Protein AF-0000000067896117 (afdb_homodimer)

Nearest PDB structures (foldseek):
  7u8c-assembly1_L  TM=8.899E-01  e=4.294E-27  Mus musculus
  4at6-assembly8_P  TM=9.645E-01  e=4.341E-26  Mus musculus
  6mts-assembly1_L  TM=7.265E-01  e=3.680E-27  Homo sapiens
  7ox1-assembly4_L  TM=7.319E-01  e=7.559E-27  Homo sapiens
  7ryu-assembly1_L  TM=7.556E-01  e=6.622E-25  Macaca mulatta

Sequence (478 aa):
MSNILILLLLISFSSCSDSQNVVTQDSAVSVLPGGSVGLSCSLTGGSVTGDNYPNWIHQTTGSIPKLVVGSWGTGNQNYRPSWTPERFTGAITGGKAVLSISRAQAEDDGVYYCVLWTGSAWIFGGGTQLTVITGDVKAPSVSIFAPSEEEIATKKATVVCSLSDFTPRGATVKWLVDGKEQTDSVQSSGLSKQSDNLYMESSYLSLTADQWLRHETYSCKVSHQGKEIIQTLKRSECVMSNILILLLLISFSSCSDSQNVVTQDSAVSVLPGGSVGLSCSLTGGSVTGDNYPNWIHQTTGSIPKLVVGSWGTGNQNYRPSWTPERFTGAITGGKAVLSISRAQAEDDGVYYCVLWTGSAWIFGGGTQLTVITGDVKAPSVSIFAPSEEEIATKKATVVCSLSDFTPRGATVKWLVDGKEQTDSVQSSGLSKQSDNLYMESSYLSLTADQWLRHETYSCKVSHQGKEIIQTLKRSECV

Organism: Xenopus laevis (NCBI:txid8355)

Structure (mmCIF, N/CA/C/O backbone):
data_AF-0000000067896117-model_v1
#
loop_
_entity.id
_entity.type
_entity.pdbx_description
1 polymer 'Ig lambda-1 chain V regions MOPC 104E/RPC20/J558/S104 isoform X1'
#
loop_
_atom_site.group_PDB
_atom_site.id
_atom_site.type_symbol
_atom_site.label_atom_id
_atom_site.label_alt_id
_atom_site.label_comp_id
_atom_site.label_asym_id
_atom_site.label_entity_id
_atom_site.label_seq_id
_atom_site.pdbx_PDB_ins_code
_atom_site.Cartn_x
_atom_site.Cartn_y
_atom_site.Cartn_z
_atom_site.occupancy
_atom_site.B_iso_or_equiv
_atom_site.auth_seq_id
_atom_site.auth_comp_id
_atom_site.auth_asym_id
_atom_site.auth_atom_id
_atom_site.pdbx_PDB_model_num
ATOM 1 N N . MET A 1 1 ? 9.305 5.75 -75.062 1 29.7 1 MET A N 1
ATOM 2 C CA . MET A 1 1 ? 8.828 6.23 -73.75 1 29.7 1 MET A CA 1
ATOM 3 C C . MET A 1 1 ? 7.969 5.176 -73.062 1 29.7 1 MET A C 1
ATOM 5 O O . MET A 1 1 ? 6.781 5.039 -73.375 1 29.7 1 MET A O 1
ATOM 9 N N . SER A 1 2 ? 8.508 3.951 -72.812 1 32.59 2 SER A N 1
ATOM 10 C CA . SER A 1 2 ? 7.918 2.754 -72.188 1 32.59 2 SER A CA 1
ATOM 11 C C . SER A 1 2 ? 7.504 2.998 -70.75 1 32.59 2 SER A C 1
ATOM 13 O O . SER A 1 2 ? 8.281 3.535 -69.938 1 32.59 2 SER A O 1
ATOM 15 N N . ASN A 1 3 ? 6.219 3.303 -70.562 1 37.31 3 ASN A N 1
ATOM 16 C CA . ASN A 1 3 ? 5.559 3.453 -69.25 1 37.31 3 ASN A CA 1
ATOM 17 C C . ASN A 1 3 ? 5.73 2.211 -68.375 1 37.31 3 ASN A C 1
ATOM 19 O O . ASN A 1 3 ? 5.23 1.137 -68.688 1 37.31 3 ASN A O 1
ATOM 23 N N . ILE A 1 4 ? 6.859 2.031 -67.625 1 44.31 4 ILE A N 1
ATOM 24 C CA . ILE A 1 4 ? 7.055 0.984 -66.625 1 44.31 4 ILE A CA 1
ATOM 25 C C . ILE A 1 4 ? 6.012 1.123 -65.562 1 44.31 4 ILE A C 1
ATOM 27 O O . ILE A 1 4 ? 5.926 2.166 -64.875 1 44.31 4 ILE A O 1
ATOM 31 N N . LEU A 1 5 ? 4.855 0.462 -65.625 1 41.81 5 LEU A N 1
ATOM 32 C CA . LEU A 1 5 ? 3.896 0.29 -64.562 1 41.81 5 LEU A CA 1
ATOM 33 C C . LEU A 1 5 ? 4.57 -0.292 -63.312 1 41.81 5 LEU A C 1
ATOM 35 O O . LEU A 1 5 ? 5.062 -1.424 -63.344 1 41.81 5 LEU A O 1
ATOM 39 N N . ILE A 1 6 ? 5.105 0.551 -62.438 1 47.47 6 ILE A N 1
ATOM 40 C CA . ILE A 1 6 ? 5.598 0.159 -61.125 1 47.47 6 ILE A CA 1
ATOM 41 C C . ILE A 1 6 ? 4.457 -0.431 -60.312 1 47.47 6 ILE A C 1
ATOM 43 O O . ILE A 1 6 ? 3.479 0.256 -60 1 47.47 6 ILE A O 1
ATOM 47 N N . LEU A 1 7 ? 4.133 -1.7 -60.5 1 41.44 7 LEU A N 1
ATOM 48 C CA . LEU A 1 7 ? 3.254 -2.416 -59.594 1 41.44 7 LEU A CA 1
ATOM 49 C C . LEU A 1 7 ? 3.766 -2.311 -58.156 1 41.44 7 LEU A C 1
ATOM 51 O O . LEU A 1 7 ? 4.84 -2.826 -57.844 1 41.44 7 LEU A O 1
ATOM 55 N N . LEU A 1 8 ? 3.355 -1.29 -57.406 1 42.28 8 LEU A N 1
ATOM 56 C CA . LEU A 1 8 ? 3.545 -1.174 -55.969 1 42.28 8 LEU A CA 1
ATOM 57 C C . LEU A 1 8 ? 2.932 -2.367 -55.25 1 42.28 8 LEU A C 1
ATOM 59 O O . LEU A 1 8 ? 1.709 -2.535 -55.25 1 42.28 8 LEU A O 1
ATOM 63 N N . LEU A 1 9 ? 3.586 -3.5 -55.219 1 38.72 9 LEU A N 1
ATOM 64 C CA . LEU A 1 9 ? 3.205 -4.57 -54.312 1 38.72 9 LEU A CA 1
ATOM 65 C C . LEU A 1 9 ? 3.043 -4.043 -52.875 1 38.72 9 LEU A C 1
ATOM 67 O O . LEU A 1 9 ? 4.02 -3.627 -52.25 1 38.72 9 LEU A O 1
ATOM 71 N N . LEU A 1 10 ? 1.842 -3.568 -52.531 1 41.81 10 LEU A N 1
ATOM 72 C CA . LEU A 1 10 ? 1.46 -3.352 -51.125 1 41.81 10 LEU A CA 1
ATOM 73 C C . LEU A 1 10 ? 1.592 -4.641 -50.344 1 41.81 10 LEU A C 1
ATOM 75 O O . LEU A 1 10 ? 0.791 -5.562 -50.5 1 41.81 10 LEU A O 1
ATOM 79 N N . ILE A 1 11 ? 2.736 -5.016 -49.875 1 44.84 11 ILE A N 1
ATOM 80 C CA . ILE A 1 11 ? 2.908 -6.055 -48.875 1 44.84 11 ILE A CA 1
ATOM 81 C C . ILE A 1 11 ? 2.117 -5.695 -47.625 1 44.84 11 ILE A C 1
ATOM 83 O O . ILE A 1 11 ? 2.395 -4.684 -46.969 1 44.84 11 ILE A O 1
ATOM 87 N N . SER A 1 12 ? 0.914 -6.133 -47.5 1 40.53 12 SER A N 1
ATOM 88 C CA . SER A 1 12 ? 0.207 -6.102 -46.219 1 40.53 12 SER A CA 1
ATOM 89 C C . SER A 1 12 ? 0.994 -6.828 -45.125 1 40.53 12 SER A C 1
ATOM 91 O O . SER A 1 12 ? 1.143 -8.055 -45.188 1 40.53 12 SER A O 1
ATOM 93 N N . PHE A 1 13 ? 1.889 -6.172 -44.469 1 40.44 13 PHE A N 1
ATOM 94 C CA . PHE A 1 13 ? 2.371 -6.684 -43.188 1 40.44 13 PHE A CA 1
ATOM 95 C C . PHE A 1 13 ? 1.208 -6.996 -42.25 1 40.44 13 PHE A C 1
ATOM 97 O O . PHE A 1 13 ? 0.54 -6.086 -41.75 1 40.44 13 PHE A O 1
ATOM 104 N N . SER A 1 14 ? 0.557 -8.148 -42.438 1 39.94 14 SER A N 1
ATOM 105 C CA . SER A 1 14 ? -0.26 -8.586 -41.312 1 39.94 14 SER A CA 1
ATOM 106 C C . SER A 1 14 ? 0.52 -8.508 -40 1 39.94 14 SER A C 1
ATOM 108 O O . SER A 1 14 ? 1.396 -9.336 -39.75 1 39.94 14 SER A O 1
ATOM 110 N N . SER A 1 15 ? 0.682 -7.387 -39.438 1 38.91 15 SER A N 1
ATOM 111 C CA . SER A 1 15 ? 1.071 -7.418 -38.031 1 38.91 15 SER A CA 1
ATOM 112 C C . SER A 1 15 ? 0.252 -8.445 -37.281 1 38.91 15 SER A C 1
ATOM 114 O O . SER A 1 15 ? -0.962 -8.289 -37.125 1 38.91 15 SER A O 1
ATOM 116 N N . CYS A 1 16 ? 0.487 -9.688 -37.375 1 41.22 16 CYS A N 1
ATOM 117 C CA . CYS A 1 16 ? -0.001 -10.555 -36.312 1 41.22 16 CYS A CA 1
ATOM 118 C C . CYS A 1 16 ? -0.004 -9.82 -34.969 1 41.22 16 CYS A C 1
ATOM 120 O O . CYS A 1 16 ? 1.057 -9.539 -34.406 1 41.22 16 CYS A O 1
ATOM 122 N N . SER A 1 17 ? -0.836 -8.898 -34.844 1 43.62 17 SER A N 1
ATOM 123 C CA . SER A 1 17 ? -1.003 -8.383 -33.469 1 43.62 17 SER A CA 1
ATOM 124 C C . SER A 1 17 ? -1.115 -9.508 -32.469 1 43.62 17 SER A C 1
ATOM 126 O O . SER A 1 17 ? -2.08 -10.281 -32.469 1 43.62 17 SER A O 1
ATOM 128 N N . ASP A 1 18 ? -0.168 -10.25 -32.125 1 48.47 18 ASP A N 1
ATOM 129 C CA . ASP A 1 18 ? -0.251 -11.125 -30.969 1 48.47 18 ASP A CA 1
ATOM 130 C C . ASP A 1 18 ? -1.157 -10.523 -29.891 1 48.47 18 ASP A C 1
ATOM 132 O O . ASP A 1 18 ? -0.797 -9.531 -29.25 1 48.47 18 ASP A O 1
ATOM 136 N N . SER A 1 19 ? -2.422 -10.469 -30.141 1 57.31 19 SER A N 1
ATOM 137 C CA . SER A 1 19 ? -3.391 -10.008 -29.156 1 57.31 19 SER A CA 1
ATOM 138 C C . SER A 1 19 ? -3.07 -10.562 -27.766 1 57.31 19 SER A C 1
ATOM 140 O O . SER A 1 19 ? -3.209 -11.766 -27.531 1 57.31 19 SER A O 1
ATOM 142 N N . GLN A 1 20 ? -2.168 -10.016 -26.969 1 69.88 20 GLN A N 1
ATOM 143 C CA . GLN A 1 20 ? -1.787 -10.422 -25.625 1 69.88 20 GLN A CA 1
ATOM 144 C C . GLN A 1 20 ? -3.018 -10.648 -24.75 1 69.88 20 GLN A C 1
ATOM 146 O O . GLN A 1 20 ? -3.953 -9.844 -24.766 1 69.88 20 GLN A O 1
ATOM 151 N N . ASN A 1 21 ? -3.26 -11.953 -24.375 1 81.75 21 ASN A N 1
ATOM 152 C CA . ASN A 1 21 ? -4.328 -12.273 -23.438 1 81.75 21 ASN A CA 1
ATOM 153 C C . ASN A 1 21 ? -4.301 -11.359 -22.219 1 81.75 21 ASN A C 1
ATOM 155 O O . ASN A 1 21 ? -3.238 -11.109 -21.656 1 81.75 21 ASN A O 1
ATOM 159 N N . VAL A 1 22 ? -5.418 -10.719 -22.078 1 90.06 22 VAL A N 1
ATOM 160 C CA . VAL A 1 22 ? -5.57 -9.859 -20.906 1 90.06 22 VAL A CA 1
ATOM 161 C C . VAL A 1 22 ? -6.629 -10.445 -19.969 1 90.06 22 VAL A C 1
ATOM 163 O O . VAL A 1 22 ? -7.695 -10.875 -20.422 1 90.06 22 VAL A O 1
ATOM 166 N N . VAL A 1 23 ? -6.289 -10.57 -18.719 1 94.69 23 VAL A N 1
ATOM 167 C CA . VAL A 1 23 ? -7.242 -10.984 -17.703 1 94.69 23 VAL A CA 1
ATOM 168 C C . VAL A 1 23 ? -7.992 -9.766 -17.172 1 94.69 23 VAL A C 1
ATOM 170 O O . VAL A 1 23 ? -7.375 -8.789 -16.719 1 94.69 23 VAL A O 1
ATOM 173 N N . THR A 1 24 ? -9.297 -9.797 -17.219 1 95.44 24 THR A N 1
ATOM 174 C CA . THR A 1 24 ? -10.102 -8.656 -16.797 1 95.44 24 THR A CA 1
ATOM 175 C C . THR A 1 24 ? -10.938 -9.016 -15.57 1 95.44 24 THR A C 1
ATOM 177 O O . THR A 1 24 ? -11.43 -10.141 -15.453 1 95.44 24 THR A O 1
ATOM 180 N N . GLN A 1 25 ? -11.031 -8.102 -14.648 1 96.75 25 GLN A N 1
ATOM 181 C CA . GLN A 1 25 ? -11.805 -8.195 -13.414 1 96.75 25 GLN A CA 1
ATOM 182 C C . GLN A 1 25 ? -12.625 -6.934 -13.18 1 96.75 25 GLN A C 1
ATOM 184 O O . GLN A 1 25 ? -12.266 -5.855 -13.664 1 96.75 25 GLN A O 1
ATOM 189 N N . ASP A 1 26 ? -13.797 -7.152 -12.492 1 93.31 26 ASP A N 1
ATOM 190 C CA . ASP A 1 26 ? -14.445 -5.953 -11.969 1 93.31 26 ASP A CA 1
ATOM 191 C C . ASP A 1 26 ? -13.547 -5.23 -10.969 1 93.31 26 ASP A C 1
ATOM 193 O O . ASP A 1 26 ? -12.797 -5.867 -10.234 1 93.31 26 ASP A O 1
ATOM 197 N N . SER A 1 27 ? -13.68 -3.922 -11.008 1 92.19 27 SER A N 1
ATOM 198 C CA . SER A 1 27 ? -12.742 -3.141 -10.203 1 92.19 27 SER A CA 1
ATOM 199 C C . SER A 1 27 ? -13.094 -3.203 -8.727 1 92.19 27 SER A C 1
ATOM 201 O O . SER A 1 27 ? -12.211 -3.229 -7.867 1 92.19 27 SER A O 1
ATOM 203 N N . ALA A 1 28 ? -14.383 -3.234 -8.398 1 93.94 28 ALA A N 1
ATOM 204 C CA . ALA A 1 28 ? -14.758 -3.189 -6.984 1 93.94 28 ALA A CA 1
ATOM 205 C C . ALA A 1 28 ? -16.125 -3.824 -6.758 1 93.94 28 ALA A C 1
ATOM 207 O O . ALA A 1 28 ? -16.984 -3.787 -7.641 1 93.94 28 ALA A O 1
ATOM 208 N N . VAL A 1 29 ? -16.312 -4.449 -5.641 1 95.06 29 VAL A N 1
ATOM 209 C CA . VAL A 1 29 ? -17.578 -4.988 -5.18 1 95.06 29 VAL A CA 1
ATOM 210 C C . VAL A 1 29 ? -17.719 -4.781 -3.672 1 95.06 29 VAL A C 1
ATOM 212 O O . VAL A 1 29 ? -16.703 -4.652 -2.965 1 95.06 29 VAL A O 1
ATOM 215 N N . SER A 1 30 ? -18.953 -4.652 -3.148 1 92.06 30 SER A N 1
ATOM 216 C CA . SER A 1 30 ? -19.219 -4.504 -1.721 1 92.06 30 SER A CA 1
ATOM 217 C C . SER A 1 30 ? -20.203 -5.555 -1.227 1 92.06 30 SER A C 1
ATOM 219 O O . SER A 1 30 ? -21.031 -6.047 -1.995 1 92.06 30 SER A O 1
ATOM 221 N N . VAL A 1 31 ? -20.078 -5.918 -0.017 1 94 31 VAL A N 1
ATOM 222 C CA . VAL A 1 31 ? -20.969 -6.895 0.599 1 94 31 VAL A CA 1
ATOM 223 C C . VAL A 1 31 ? -21.156 -6.566 2.078 1 94 31 VAL A C 1
ATOM 225 O O . VAL A 1 31 ? -20.281 -5.969 2.701 1 94 31 VAL A O 1
ATOM 228 N N . LEU A 1 32 ? -22.328 -6.855 2.658 1 91.5 32 LEU A N 1
ATOM 229 C CA . LEU A 1 32 ? -22.547 -6.738 4.094 1 91.5 32 LEU A CA 1
ATOM 230 C C . LEU A 1 32 ? -22.062 -7.988 4.82 1 91.5 32 LEU A C 1
ATOM 232 O O . LEU A 1 32 ? -22.016 -9.07 4.242 1 91.5 32 LEU A O 1
ATOM 236 N N . PRO A 1 33 ? -21.688 -7.762 6.066 1 92.5 33 PRO A N 1
ATOM 237 C CA . PRO A 1 33 ? -21.328 -8.953 6.836 1 92.5 33 PRO A CA 1
ATOM 238 C C . PRO A 1 33 ? -22.391 -10.031 6.805 1 92.5 33 PRO A C 1
ATOM 240 O O . PRO A 1 33 ? -23.594 -9.727 6.883 1 92.5 33 PRO A O 1
ATOM 243 N N . GLY A 1 34 ? -21.906 -11.227 6.66 1 95.12 34 GLY A N 1
ATOM 244 C CA . GLY A 1 34 ? -22.828 -12.344 6.605 1 95.12 34 GLY A CA 1
ATOM 245 C C . GLY A 1 34 ? -23.375 -12.602 5.215 1 95.12 34 GLY A C 1
ATOM 246 O O . GLY A 1 34 ? -23.953 -13.656 4.957 1 95.12 34 GLY A O 1
ATOM 247 N N . GLY A 1 35 ? -23.172 -11.656 4.332 1 96.62 35 GLY A N 1
ATOM 248 C CA . GLY A 1 35 ? -23.641 -11.805 2.967 1 96.62 35 GLY A CA 1
ATOM 249 C C . GLY A 1 35 ? -22.719 -12.641 2.104 1 96.62 35 GLY A C 1
ATOM 250 O O . GLY A 1 35 ? -21.703 -13.156 2.582 1 96.62 35 GLY A O 1
ATOM 251 N N . SER A 1 36 ? -23.172 -12.844 0.837 1 97.94 36 SER A N 1
ATOM 252 C CA . SER A 1 36 ? -22.391 -13.594 -0.143 1 97.94 36 SER A CA 1
ATOM 253 C C . SER A 1 36 ? -22.016 -12.719 -1.333 1 97.94 36 SER A C 1
ATOM 255 O O . SER A 1 36 ? -22.75 -11.812 -1.711 1 97.94 36 SER A O 1
ATOM 257 N N . VAL A 1 37 ? -20.891 -13 -1.829 1 97.62 37 VAL A N 1
ATOM 258 C CA . VAL A 1 37 ? -20.438 -12.242 -2.99 1 97.62 37 VAL A CA 1
ATOM 259 C C . VAL A 1 37 ? -19.656 -13.156 -3.938 1 97.62 37 VAL A C 1
ATOM 261 O O . VAL A 1 37 ? -19.109 -14.172 -3.514 1 97.62 37 VAL A O 1
ATOM 264 N N . GLY A 1 38 ? -19.688 -12.852 -5.188 1 97.69 38 GLY A N 1
ATOM 265 C CA . GLY A 1 38 ? -18.906 -13.516 -6.219 1 97.69 38 GLY A CA 1
ATOM 266 C C . GLY A 1 38 ? -18 -12.578 -6.984 1 97.69 38 GLY A C 1
ATOM 267 O O . GLY A 1 38 ? -18.438 -11.531 -7.457 1 97.69 38 GLY A O 1
ATOM 268 N N . LEU A 1 39 ? -16.766 -12.891 -7.023 1 97.88 39 LEU A N 1
ATOM 269 C CA . LEU A 1 39 ? -15.797 -12.18 -7.852 1 97.88 39 LEU A CA 1
ATOM 270 C C . LEU A 1 39 ? -15.484 -12.969 -9.117 1 97.88 39 LEU A C 1
ATOM 272 O O . LEU A 1 39 ? -15.312 -14.195 -9.062 1 97.88 39 LEU A O 1
ATOM 276 N N . SER A 1 40 ? -15.438 -12.297 -10.234 1 96.75 40 SER A N 1
ATOM 277 C CA . SER A 1 40 ? -15.203 -13.031 -11.477 1 96.75 40 SER A CA 1
ATOM 278 C C . SER A 1 40 ? -14.086 -12.398 -12.297 1 96.75 40 SER A C 1
ATOM 280 O O . SER A 1 40 ? -13.781 -11.211 -12.133 1 96.75 40 SER A O 1
ATOM 282 N N . CYS A 1 41 ? -13.43 -13.148 -13.055 1 95.94 41 CYS A N 1
ATOM 283 C CA . CYS A 1 41 ? -12.484 -12.641 -14.055 1 95.94 41 CYS A CA 1
ATOM 284 C C . CYS A 1 41 ? -12.648 -13.375 -15.383 1 95.94 41 CYS A C 1
ATOM 286 O O . CYS A 1 41 ? -13.18 -14.484 -15.422 1 95.94 41 CYS A O 1
ATOM 288 N N . SER A 1 42 ? -12.328 -12.703 -16.422 1 96.06 42 SER A N 1
ATOM 289 C CA . SER A 1 42 ? -12.484 -13.195 -17.797 1 96.06 42 SER A CA 1
ATOM 290 C C . SER A 1 42 ? -11.203 -12.992 -18.594 1 96.06 42 SER A C 1
ATOM 292 O O . SER A 1 42 ? -10.289 -12.297 -18.156 1 96.06 42 SER A O 1
ATOM 294 N N . LEU A 1 43 ? -11.195 -13.68 -19.672 1 93.12 43 LEU A N 1
ATOM 295 C CA . LEU A 1 43 ? -10.086 -13.562 -20.625 1 93.12 43 LEU A CA 1
ATOM 296 C C . LEU A 1 43 ? -10.547 -12.875 -21.906 1 93.12 43 LEU A C 1
ATOM 298 O O . LEU A 1 43 ? -11.594 -13.211 -22.453 1 93.12 43 LEU A O 1
ATOM 302 N N . THR A 1 44 ? -9.883 -11.789 -22.344 1 86.81 44 THR A N 1
ATOM 303 C CA . THR A 1 44 ? -10.25 -11.086 -23.562 1 86.81 44 THR A CA 1
ATOM 304 C C . THR A 1 44 ? -10.172 -12.016 -24.766 1 86.81 44 THR A C 1
ATOM 306 O O . THR A 1 44 ? -10.961 -11.891 -25.703 1 86.81 44 THR A O 1
ATOM 309 N N . GLY A 1 45 ? -9.375 -12.953 -24.922 1 78.5 45 GLY A N 1
ATOM 310 C CA . GLY A 1 45 ? -9.18 -13.789 -26.078 1 78.5 45 GLY A CA 1
ATOM 311 C C . GLY A 1 45 ? -10.039 -15.039 -26.078 1 78.5 45 GLY A C 1
ATOM 312 O O . GLY A 1 45 ? -9.969 -15.859 -27 1 78.5 45 GLY A O 1
ATOM 313 N N . GLY A 1 46 ? -10.961 -15.156 -25.094 1 86.69 46 GLY A N 1
ATOM 314 C CA . GLY A 1 46 ? -11.766 -16.375 -25.047 1 86.69 46 GLY A CA 1
ATOM 315 C C . GLY A 1 46 ? -12.367 -16.641 -23.688 1 86.69 46 GLY A C 1
ATOM 316 O O . GLY A 1 46 ? -12.406 -15.75 -22.828 1 86.69 46 GLY A O 1
ATOM 317 N N . SER A 1 47 ? -12.945 -17.922 -23.578 1 92.88 47 SER A N 1
ATOM 318 C CA . SER A 1 47 ? -13.555 -18.344 -22.312 1 92.88 47 SER A CA 1
ATOM 319 C C . SER A 1 47 ? -12.516 -18.922 -21.359 1 92.88 47 SER A C 1
ATOM 321 O O . SER A 1 47 ? -11.523 -19.516 -21.797 1 92.88 47 SER A O 1
ATOM 323 N N . VAL A 1 48 ? -12.711 -18.656 -20.141 1 93.06 48 VAL A N 1
ATOM 324 C CA . VAL A 1 48 ? -11.906 -19.344 -19.141 1 93.06 48 VAL A CA 1
ATOM 325 C C . VAL A 1 48 ? -12.328 -20.812 -19.047 1 93.06 48 VAL A C 1
ATOM 327 O O . VAL A 1 48 ? -13.523 -21.109 -18.969 1 93.06 48 VAL A O 1
ATOM 330 N N . THR A 1 49 ? -11.391 -21.672 -19.094 1 91.44 49 THR A N 1
ATOM 331 C CA . THR A 1 49 ? -11.617 -23.094 -18.969 1 91.44 49 THR A CA 1
ATOM 332 C C . THR A 1 49 ? -10.734 -23.688 -17.875 1 91.44 49 THR A C 1
ATOM 334 O O . THR A 1 49 ? -9.969 -22.969 -17.234 1 91.44 49 THR A O 1
ATOM 337 N N . GLY A 1 50 ? -10.867 -25.016 -17.672 1 87.5 50 GLY A N 1
ATOM 338 C CA . GLY A 1 50 ? -10.023 -25.703 -16.719 1 87.5 50 GLY A CA 1
ATOM 339 C C . GLY A 1 50 ? -8.547 -25.625 -17.047 1 87.5 50 GLY A C 1
ATOM 340 O O . GLY A 1 50 ? -7.695 -25.688 -16.156 1 87.5 50 GLY A O 1
ATOM 341 N N . ASP A 1 51 ? -8.227 -25.406 -18.344 1 85.88 51 ASP A N 1
ATOM 342 C CA . ASP A 1 51 ? -6.844 -25.359 -18.797 1 85.88 51 ASP A CA 1
ATOM 343 C C . ASP A 1 51 ? -6.184 -24.047 -18.406 1 85.88 51 ASP A C 1
ATOM 345 O O . ASP A 1 51 ? -4.961 -23.906 -18.5 1 85.88 51 ASP A O 1
ATOM 349 N N . ASN A 1 52 ? -6.988 -23.141 -17.953 1 89.38 52 ASN A N 1
ATOM 350 C CA . ASN A 1 52 ? -6.426 -21.859 -17.531 1 89.38 52 ASN A CA 1
ATOM 351 C C . ASN A 1 52 ? -6.004 -21.891 -16.062 1 89.38 52 ASN A C 1
ATOM 353 O O . ASN A 1 52 ? -5.348 -20.969 -15.586 1 89.38 52 ASN A O 1
ATOM 357 N N . TYR A 1 53 ? -6.41 -22.875 -15.297 1 87.62 53 TYR A N 1
ATOM 358 C CA . TYR A 1 53 ? -6 -23.078 -13.914 1 87.62 53 TYR A CA 1
ATOM 359 C C . TYR A 1 53 ? -6.199 -21.812 -13.094 1 87.62 53 TYR A C 1
ATOM 361 O O . TYR A 1 53 ? -5.238 -21.25 -12.562 1 87.62 53 TYR A O 1
ATOM 369 N N . PRO A 1 54 ? -7.43 -21.438 -12.906 1 92.38 54 PRO A N 1
ATOM 370 C CA . PRO A 1 54 ? -7.652 -20.172 -12.195 1 92.38 54 PRO A CA 1
ATOM 371 C C . PRO A 1 54 ? -7.188 -20.219 -10.742 1 92.38 54 PRO A C 1
ATOM 373 O O . PRO A 1 54 ? -7.422 -21.219 -10.047 1 92.38 54 PRO A O 1
ATOM 376 N N . ASN A 1 55 ? -6.453 -19.156 -10.297 1 92.81 55 ASN A N 1
ATOM 377 C CA . ASN A 1 55 ? -6.031 -18.922 -8.922 1 92.81 55 ASN A CA 1
ATOM 378 C C . ASN A 1 55 ? -6.504 -17.562 -8.414 1 92.81 55 ASN A C 1
ATOM 380 O O . ASN A 1 55 ? -6.566 -16.609 -9.18 1 92.81 55 ASN A O 1
ATOM 384 N N . TRP A 1 56 ? -6.84 -17.516 -7.172 1 96.19 56 TRP A N 1
ATOM 385 C CA . TRP A 1 56 ? -7.25 -16.266 -6.535 1 96.19 56 TRP A CA 1
ATOM 386 C C . TRP A 1 56 ? -6.324 -15.922 -5.371 1 96.19 56 TRP A C 1
ATOM 388 O O . TRP A 1 56 ? -6.137 -16.734 -4.457 1 96.19 56 TRP A O 1
ATOM 398 N N . ILE A 1 57 ? -5.762 -14.742 -5.473 1 96.5 57 ILE A N 1
ATOM 399 C CA . ILE A 1 57 ? -4.832 -14.242 -4.469 1 96.5 57 ILE A CA 1
ATOM 400 C C . ILE A 1 57 ? -5.469 -13.07 -3.717 1 96.5 57 ILE A C 1
ATOM 402 O O . ILE A 1 57 ? -6.004 -12.148 -4.332 1 96.5 57 ILE A O 1
ATOM 406 N N . HIS A 1 58 ? -5.434 -13.18 -2.418 1 96.94 58 HIS A N 1
ATOM 407 C CA . HIS A 1 58 ? -5.977 -12.148 -1.54 1 96.94 58 HIS A CA 1
ATOM 408 C C . HIS A 1 58 ? -4.863 -11.312 -0.917 1 96.94 58 HIS A C 1
ATOM 410 O O . HIS A 1 58 ? -3.873 -11.859 -0.425 1 96.94 58 HIS A O 1
ATOM 416 N N . GLN A 1 59 ? -5.047 -10 -1.004 1 94.69 59 GLN A N 1
ATOM 417 C CA . GLN A 1 59 ? -4.066 -9.117 -0.392 1 94.69 59 GLN A CA 1
ATOM 418 C C . GLN A 1 59 ? -4.746 -7.945 0.316 1 94.69 59 GLN A C 1
ATOM 420 O O . GLN A 1 59 ? -5.535 -7.219 -0.291 1 94.69 59 GLN A O 1
ATOM 425 N N . THR A 1 60 ? -4.473 -7.836 1.601 1 89.75 60 THR A N 1
ATOM 426 C CA . THR A 1 60 ? -4.926 -6.672 2.357 1 89.75 60 THR A CA 1
ATOM 427 C C . THR A 1 60 ? -3.838 -5.605 2.414 1 89.75 60 THR A C 1
ATOM 429 O O . THR A 1 60 ? -2.656 -5.906 2.23 1 89.75 60 THR A O 1
ATOM 432 N N . THR A 1 61 ? -4.234 -4.367 2.604 1 79.69 61 THR A N 1
ATOM 433 C CA . THR A 1 61 ? -3.283 -3.262 2.639 1 79.69 61 THR A CA 1
ATOM 434 C C . THR A 1 61 ? -2.16 -3.545 3.635 1 79.69 61 THR A C 1
ATOM 436 O O . THR A 1 61 ? -2.42 -3.861 4.797 1 79.69 61 THR A O 1
ATOM 439 N N . GLY A 1 62 ? -0.947 -3.518 3.096 1 75.69 62 GLY A N 1
ATOM 440 C CA . GLY A 1 62 ? 0.219 -3.648 3.955 1 75.69 62 GLY A CA 1
ATOM 441 C C . GLY A 1 62 ? 0.531 -5.086 4.32 1 75.69 62 GLY A C 1
ATOM 442 O O . GLY A 1 62 ? 1.423 -5.348 5.133 1 75.69 62 GLY A O 1
ATOM 443 N N . SER A 1 63 ? -0.197 -6.031 3.793 1 85.19 63 SER A N 1
ATOM 444 C CA . SER A 1 63 ? 0.011 -7.434 4.141 1 85.19 63 SER A CA 1
ATOM 445 C C . SER A 1 63 ? 0.533 -8.227 2.951 1 85.19 63 SER A C 1
ATOM 447 O O . SER A 1 63 ? 0.497 -7.75 1.814 1 85.19 63 SER A O 1
ATOM 449 N N . ILE A 1 64 ? 1.004 -9.414 3.273 1 89.19 64 ILE A N 1
ATOM 450 C CA . ILE A 1 64 ? 1.513 -10.32 2.248 1 89.19 64 ILE A CA 1
ATOM 451 C C . ILE A 1 64 ? 0.346 -10.984 1.522 1 89.19 64 ILE A C 1
ATOM 453 O O . ILE A 1 64 ? -0.681 -11.289 2.133 1 89.19 64 ILE A O 1
ATOM 457 N N . PRO A 1 65 ? 0.556 -11.164 0.23 1 94.19 65 PRO A N 1
ATOM 458 C CA . PRO A 1 65 ? -0.485 -11.883 -0.504 1 94.19 65 PRO A CA 1
ATOM 459 C C . PRO A 1 65 ? -0.614 -13.344 -0.066 1 94.19 65 PRO A C 1
ATOM 461 O O . PRO A 1 65 ? 0.363 -13.945 0.387 1 94.19 65 PRO A O 1
ATOM 464 N N . LYS A 1 66 ? -1.849 -13.844 -0.247 1 93.25 66 LYS A N 1
ATOM 465 C CA . LYS A 1 66 ? -2.133 -15.242 0.059 1 93.25 66 LYS A CA 1
ATOM 466 C C . LYS A 1 66 ? -3.006 -15.875 -1.021 1 93.25 66 LYS A C 1
ATOM 468 O O . LYS A 1 66 ? -3.943 -15.242 -1.517 1 93.25 66 LYS A O 1
ATOM 473 N N . LEU A 1 67 ? -2.643 -17.047 -1.347 1 93.19 67 LEU A N 1
ATOM 474 C CA . LEU A 1 67 ? -3.533 -17.828 -2.209 1 93.19 67 LEU A CA 1
ATOM 475 C C . LEU A 1 67 ? -4.75 -18.312 -1.433 1 93.19 67 LEU A C 1
ATOM 477 O O . LEU A 1 67 ? -4.609 -19.016 -0.427 1 93.19 67 LEU A O 1
ATOM 481 N N . VAL A 1 68 ? -5.895 -18.016 -1.884 1 95.25 68 VAL A N 1
ATOM 482 C CA . VAL A 1 68 ? -7.062 -18.406 -1.1 1 95.25 68 VAL A CA 1
ATOM 483 C C . VAL A 1 68 ? -7.809 -19.531 -1.8 1 95.25 68 VAL A C 1
ATOM 485 O O . VAL A 1 68 ? -8.461 -20.344 -1.147 1 95.25 68 VAL A O 1
ATOM 488 N N . VAL A 1 69 ? -7.781 -19.516 -3.125 1 93.31 69 VAL A N 1
ATOM 489 C CA . VAL A 1 69 ? -8.312 -20.609 -3.92 1 93.31 69 VAL A CA 1
ATOM 490 C C . VAL A 1 69 ? -7.465 -20.812 -5.172 1 93.31 69 VAL A C 1
ATOM 492 O O . VAL A 1 69 ? -7.008 -19.844 -5.781 1 93.31 69 VAL A O 1
ATOM 495 N N . GLY A 1 70 ? -7.164 -22.016 -5.461 1 89.88 70 GLY A N 1
ATOM 496 C CA . GLY A 1 70 ? -6.348 -22.281 -6.637 1 89.88 70 GLY A CA 1
ATOM 497 C C . GLY A 1 70 ? -6.793 -23.5 -7.418 1 89.88 70 GLY A C 1
ATOM 498 O O . GLY A 1 70 ? -7.754 -24.172 -7.039 1 89.88 70 GLY A O 1
ATOM 499 N N . SER A 1 71 ? -6.316 -23.625 -8.641 1 80.31 71 SER A N 1
ATOM 500 C CA . SER A 1 71 ? -6.52 -24.781 -9.5 1 80.31 71 SER A CA 1
ATOM 501 C C . SER A 1 71 ? -5.191 -25.391 -9.93 1 80.31 71 SER A C 1
ATOM 503 O O . SER A 1 71 ? -4.227 -24.672 -10.188 1 80.31 71 SER A O 1
ATOM 505 N N . TRP A 1 72 ? -5.078 -26.625 -9.438 1 66.44 72 TRP A N 1
ATOM 506 C CA . TRP A 1 72 ? -3.893 -27.312 -9.953 1 66.44 72 TRP A CA 1
ATOM 507 C C . TRP A 1 72 ? -4.273 -28.578 -10.695 1 66.44 72 TRP A C 1
ATOM 509 O O . TRP A 1 72 ? -5.281 -29.219 -10.367 1 66.44 72 TRP A O 1
ATOM 519 N N . GLY A 1 73 ? -3.523 -29.016 -11.633 1 56.91 73 GLY A N 1
ATOM 520 C CA . GLY A 1 73 ? -3.502 -30.344 -12.25 1 56.91 73 GLY A CA 1
ATOM 521 C C . GLY A 1 73 ? -4.574 -30.516 -13.312 1 56.91 73 GLY A C 1
ATOM 522 O O . GLY A 1 73 ? -5.293 -29.578 -13.641 1 56.91 73 GLY A O 1
ATOM 523 N N . THR A 1 74 ? -4.566 -31.656 -13.992 1 52.25 74 THR A N 1
ATOM 524 C CA . THR A 1 74 ? -5.352 -32.125 -15.133 1 52.25 74 THR A CA 1
ATOM 525 C C . THR A 1 74 ? -6.844 -32.094 -14.805 1 52.25 74 THR A C 1
ATOM 527 O O . THR A 1 74 ? -7.684 -32.125 -15.703 1 52.25 74 THR A O 1
ATOM 530 N N . GLY A 1 75 ? -7.215 -32.062 -13.492 1 47.16 75 GLY A N 1
ATOM 531 C CA . GLY A 1 75 ? -8.633 -32.312 -13.328 1 47.16 75 GLY A CA 1
ATOM 532 C C . GLY A 1 75 ? -9.406 -31.125 -12.82 1 47.16 75 GLY A C 1
ATOM 533 O O . GLY A 1 75 ? -10.555 -31.25 -12.398 1 47.16 75 GLY A O 1
ATOM 534 N N . ASN A 1 76 ? -9.062 -29.922 -13.211 1 55.91 76 ASN A N 1
ATOM 535 C CA . ASN A 1 76 ? -9.898 -28.781 -12.844 1 55.91 76 ASN A CA 1
ATOM 536 C C . ASN A 1 76 ? -10.227 -28.797 -11.352 1 55.91 76 ASN A C 1
ATOM 538 O O . ASN A 1 76 ? -11.32 -28.406 -10.945 1 55.91 76 ASN A O 1
ATOM 542 N N . GLN A 1 77 ? -9.414 -29.469 -10.586 1 62.72 77 GLN A N 1
ATOM 543 C CA . GLN A 1 77 ? -9.789 -29.547 -9.172 1 62.72 77 GLN A CA 1
ATOM 544 C C . GLN A 1 77 ? -9.344 -28.297 -8.422 1 62.72 77 GLN A C 1
ATOM 546 O O . GLN A 1 77 ? -8.195 -27.859 -8.555 1 62.72 77 GLN A O 1
ATOM 551 N N . ASN A 1 78 ? -10.312 -27.641 -8.016 1 70.38 78 ASN A N 1
ATOM 552 C CA . ASN A 1 78 ? -10.094 -26.5 -7.129 1 70.38 78 ASN A CA 1
ATOM 553 C C . ASN A 1 78 ? -9.5 -26.938 -5.793 1 70.38 78 ASN A C 1
ATOM 555 O O . ASN A 1 78 ? -9.836 -28.016 -5.281 1 70.38 78 ASN A O 1
ATOM 559 N N . TYR A 1 79 ? -8.383 -26.375 -5.496 1 80.69 79 TYR A N 1
ATOM 560 C CA . TYR A 1 79 ? -7.887 -26.625 -4.148 1 80.69 79 TYR A CA 1
ATOM 561 C C . TYR A 1 79 ? -7.938 -25.359 -3.307 1 80.69 79 TYR A C 1
ATOM 563 O O . TYR A 1 79 ? -7.816 -24.25 -3.836 1 80.69 79 TYR A O 1
ATOM 571 N N . ARG A 1 80 ? -8.367 -25.578 -2.08 1 87.62 80 ARG A N 1
ATOM 572 C CA . ARG A 1 80 ? -8.383 -24.547 -1.038 1 87.62 80 ARG A CA 1
ATOM 573 C C . ARG A 1 80 ? -7.324 -24.844 0.023 1 87.62 80 ARG A C 1
ATOM 575 O O . ARG A 1 80 ? -7.414 -25.844 0.74 1 87.62 80 ARG A O 1
ATOM 582 N N . PRO A 1 81 ? -6.383 -23.938 0.132 1 86.75 81 PRO A N 1
ATOM 583 C CA . PRO A 1 81 ? -5.398 -24.188 1.19 1 86.75 81 PRO A CA 1
ATOM 584 C C . PRO A 1 81 ? -6.031 -24.281 2.574 1 86.75 81 PRO A C 1
ATOM 586 O O . PRO A 1 81 ? -7.141 -23.797 2.789 1 86.75 81 PRO A O 1
ATOM 589 N N . SER A 1 82 ? -5.336 -24.875 3.482 1 85.31 82 SER A N 1
ATOM 590 C CA . SER A 1 82 ? -5.887 -25.156 4.805 1 85.31 82 SER A CA 1
ATOM 591 C C . SER A 1 82 ? -6.199 -23.859 5.559 1 85.31 82 SER A C 1
ATOM 593 O O . SER A 1 82 ? -7.082 -23.844 6.418 1 85.31 82 SER A O 1
ATOM 595 N N . TRP A 1 83 ? -5.543 -22.828 5.23 1 87.69 83 TRP A N 1
ATOM 596 C CA . TRP A 1 83 ? -5.746 -21.594 5.969 1 87.69 83 TRP A CA 1
ATOM 597 C C . TRP A 1 83 ? -6.961 -20.828 5.438 1 87.69 83 TRP A C 1
ATOM 599 O O . TRP A 1 83 ? -7.398 -19.844 6.039 1 87.69 83 TRP A O 1
ATOM 609 N N . THR A 1 84 ? -7.434 -21.188 4.324 1 92.38 84 THR A N 1
ATOM 610 C CA . THR A 1 84 ? -8.609 -20.531 3.754 1 92.38 84 THR A CA 1
ATOM 611 C C . THR A 1 84 ? -9.891 -21.188 4.27 1 92.38 84 THR A C 1
ATOM 613 O O . THR A 1 84 ? -10.062 -22.391 4.164 1 92.38 84 THR A O 1
ATOM 616 N N . PRO A 1 85 ? -10.758 -20.344 4.77 1 95 85 PRO A N 1
ATOM 617 C CA . PRO A 1 85 ? -12.016 -20.891 5.285 1 95 85 PRO A CA 1
ATOM 618 C C . PRO A 1 85 ? -12.836 -21.594 4.203 1 95 85 PRO A C 1
ATOM 620 O O . PRO A 1 85 ? -12.68 -21.312 3.016 1 95 85 PRO A O 1
ATOM 623 N N . GLU A 1 86 ? -13.797 -22.453 4.652 1 95 86 GLU A N 1
ATOM 624 C CA . GLU A 1 86 ? -14.633 -23.25 3.752 1 95 86 GLU A CA 1
ATOM 625 C C . GLU A 1 86 ? -15.625 -22.359 3.004 1 95 86 GLU A C 1
ATOM 627 O O . GLU A 1 86 ? -16.172 -22.766 1.979 1 95 86 GLU A O 1
ATOM 632 N N . ARG A 1 87 ? -15.805 -21.203 3.496 1 97 87 ARG A N 1
ATOM 633 C CA . ARG A 1 87 ? -16.766 -20.297 2.887 1 97 87 ARG A CA 1
ATOM 634 C C . ARG A 1 87 ? -16.234 -19.734 1.569 1 97 87 ARG A C 1
ATOM 636 O O . ARG A 1 87 ? -16.953 -19.047 0.848 1 97 87 ARG A O 1
ATOM 643 N N . PHE A 1 88 ? -15.016 -19.984 1.311 1 96.88 88 PHE A N 1
ATOM 644 C CA . PHE A 1 88 ? -14.43 -19.625 0.027 1 96.88 88 PHE A CA 1
ATOM 645 C C . PHE A 1 88 ? -14.492 -20.797 -0.945 1 96.88 88 PHE A C 1
ATOM 647 O O . PHE A 1 88 ? -14.039 -21.906 -0.625 1 96.88 88 PHE A O 1
ATOM 654 N N . THR A 1 89 ? -15.008 -20.531 -2.139 1 94.75 89 THR A N 1
ATOM 655 C CA . THR A 1 89 ? -15.031 -21.562 -3.168 1 94.75 89 THR A CA 1
ATOM 656 C C . THR A 1 89 ? -14.727 -20.969 -4.539 1 94.75 89 THR A C 1
ATOM 658 O O . THR A 1 89 ? -15.062 -19.812 -4.809 1 94.75 89 THR A O 1
ATOM 661 N N . GLY A 1 90 ? -14.062 -21.75 -5.367 1 93.75 90 GLY A N 1
ATOM 662 C CA . GLY A 1 90 ? -13.781 -21.359 -6.738 1 93.75 90 GLY A CA 1
ATOM 663 C C . GLY A 1 90 ? -14.469 -22.25 -7.762 1 93.75 90 GLY A C 1
ATOM 664 O O . GLY A 1 90 ? -14.625 -23.453 -7.543 1 93.75 90 GLY A O 1
ATOM 665 N N . ALA A 1 91 ? -14.875 -21.609 -8.875 1 92 91 ALA A N 1
ATOM 666 C CA . ALA A 1 91 ? -15.5 -22.375 -9.953 1 92 91 ALA A CA 1
ATOM 667 C C . ALA A 1 91 ? -15.336 -21.656 -11.289 1 92 91 ALA A C 1
ATOM 669 O O . ALA A 1 91 ? -15.023 -20.469 -11.328 1 92 91 ALA A O 1
ATOM 670 N N . ILE A 1 92 ? -15.438 -22.469 -12.312 1 92.56 92 ILE A N 1
ATOM 671 C CA . ILE A 1 92 ? -15.555 -21.906 -13.656 1 92.56 92 ILE A CA 1
ATOM 672 C C . ILE A 1 92 ? -17 -21.969 -14.117 1 92.56 92 ILE A C 1
ATOM 674 O O . ILE A 1 92 ? -17.578 -23.062 -14.234 1 92.56 92 ILE A O 1
ATOM 678 N N . THR A 1 93 ? -17.594 -20.781 -14.273 1 91.88 93 THR A N 1
ATOM 679 C CA . THR A 1 93 ? -19 -20.688 -14.68 1 91.88 93 THR A CA 1
ATOM 680 C C . THR A 1 93 ? -19.156 -19.656 -15.797 1 91.88 93 THR A C 1
ATOM 682 O O . THR A 1 93 ? -18.734 -18.516 -15.656 1 91.88 93 THR A O 1
ATOM 685 N N . GLY A 1 94 ? -19.844 -20.078 -16.922 1 92 94 GLY A N 1
ATOM 686 C CA . GLY A 1 94 ? -20.109 -19.156 -18.016 1 92 94 GLY A CA 1
ATOM 687 C C . GLY A 1 94 ? -18.859 -18.625 -18.672 1 92 94 GLY A C 1
ATOM 688 O O . GLY A 1 94 ? -18.797 -17.453 -19.047 1 92 94 GLY A O 1
ATOM 689 N N . GLY A 1 95 ? -17.828 -19.406 -18.641 1 93.25 95 GLY A N 1
ATOM 690 C CA . GLY A 1 95 ? -16.594 -19 -19.266 1 93.25 95 GLY A CA 1
ATOM 691 C C . GLY A 1 95 ? -15.781 -18.031 -18.422 1 93.25 95 GLY A C 1
ATOM 692 O O . GLY A 1 95 ? -14.914 -17.328 -18.953 1 93.25 95 GLY A O 1
ATOM 693 N N . LYS A 1 96 ? -16.156 -17.953 -17.188 1 95.31 96 LYS A N 1
ATOM 694 C CA . LYS A 1 96 ? -15.453 -17.062 -16.266 1 95.31 96 LYS A CA 1
ATOM 695 C C . LYS A 1 96 ? -14.961 -17.828 -15.047 1 95.31 96 LYS A C 1
ATOM 697 O O . LYS A 1 96 ? -15.562 -18.828 -14.641 1 95.31 96 LYS A O 1
ATOM 702 N N . ALA A 1 97 ? -13.812 -17.469 -14.523 1 95.06 97 ALA A N 1
ATOM 703 C CA . ALA A 1 97 ? -13.414 -17.938 -13.195 1 95.06 97 ALA A CA 1
ATOM 704 C C . ALA A 1 97 ? -14.109 -17.141 -12.102 1 95.06 97 ALA A C 1
ATOM 706 O O . ALA A 1 97 ? -14.094 -15.906 -12.109 1 95.06 97 ALA A O 1
ATOM 707 N N . VAL A 1 98 ? -14.75 -17.859 -11.188 1 95.81 98 VAL A N 1
ATOM 708 C CA . VAL A 1 98 ? -15.531 -17.188 -10.164 1 95.81 98 VAL A CA 1
ATOM 709 C C . VAL A 1 98 ? -15.055 -17.609 -8.773 1 95.81 98 VAL A C 1
ATOM 711 O O . VAL A 1 98 ? -14.883 -18.797 -8.516 1 95.81 98 VAL A O 1
ATOM 714 N N . LEU A 1 99 ? -14.766 -16.641 -7.91 1 97 99 LEU A N 1
ATOM 715 C CA . LEU A 1 99 ? -14.555 -16.859 -6.484 1 97 99 LEU A CA 1
ATOM 716 C C . LEU A 1 99 ? -15.805 -16.516 -5.688 1 97 99 LEU A C 1
ATOM 718 O O . LEU A 1 99 ? -16.281 -15.375 -5.75 1 97 99 LEU A O 1
ATOM 722 N N . SER A 1 100 ? -16.328 -17.469 -4.98 1 97.19 100 SER A N 1
ATOM 723 C CA . SER A 1 100 ? -17.5 -17.219 -4.145 1 97.19 100 SER A CA 1
ATOM 724 C C . SER A 1 1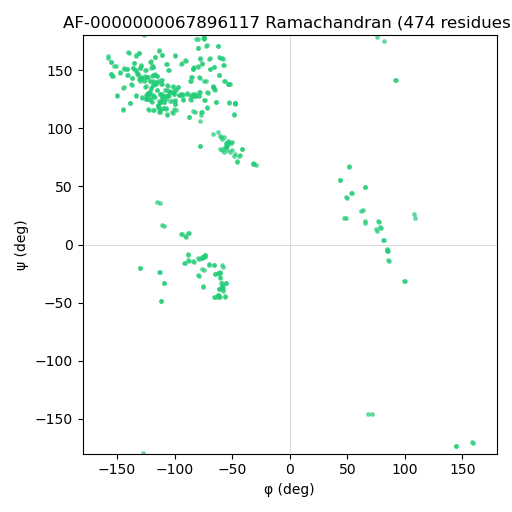00 ? -17.125 -17.172 -2.666 1 97.19 100 SER A C 1
ATOM 726 O O . SER A 1 100 ? -16.453 -18.078 -2.16 1 97.19 100 SER A O 1
ATOM 728 N N . ILE A 1 101 ? -17.516 -16.156 -2.012 1 98.06 101 ILE A N 1
ATOM 729 C CA . ILE A 1 101 ? -17.328 -16 -0.574 1 98.06 101 ILE A CA 1
ATOM 730 C C . ILE A 1 101 ? -18.688 -15.906 0.122 1 98.06 101 ILE A C 1
ATOM 732 O O . ILE A 1 101 ? -19.438 -14.969 -0.118 1 98.06 101 ILE A O 1
ATOM 736 N N . SER A 1 102 ? -18.984 -16.828 0.914 1 98.19 102 SER A N 1
ATOM 737 C CA . SER A 1 102 ? -20.219 -16.781 1.692 1 98.19 102 SER A CA 1
ATOM 738 C C . SER A 1 102 ? -19.953 -16.297 3.115 1 98.19 102 SER A C 1
ATOM 740 O O . SER A 1 102 ? -18.812 -16.234 3.553 1 98.19 102 SER A O 1
ATOM 742 N N . ARG A 1 103 ? -21 -15.875 3.793 1 97.12 103 ARG A N 1
ATOM 743 C CA . ARG A 1 103 ? -20.922 -15.391 5.168 1 97.12 103 ARG A CA 1
ATOM 744 C C . ARG A 1 103 ? -19.719 -14.477 5.355 1 97.12 103 ARG A C 1
ATOM 746 O O . ARG A 1 103 ? -18.875 -14.719 6.23 1 97.12 103 ARG A O 1
ATOM 753 N N . ALA A 1 104 ? -19.656 -13.43 4.531 1 96.69 104 ALA A N 1
ATOM 754 C CA . ALA A 1 104 ? -18.531 -12.508 4.465 1 96.69 104 ALA A CA 1
ATOM 755 C C . ALA A 1 104 ? -18.203 -11.938 5.844 1 96.69 104 ALA A C 1
ATOM 757 O O . ALA A 1 104 ? -19.109 -11.641 6.629 1 96.69 104 ALA A O 1
ATOM 758 N N . GLN A 1 105 ? -16.906 -11.867 6.125 1 94.31 105 GLN A N 1
ATOM 759 C CA . GLN A 1 105 ? -16.375 -11.305 7.367 1 94.31 105 GLN A CA 1
ATOM 760 C C . GLN A 1 105 ? -15.516 -10.078 7.102 1 94.31 105 GLN A C 1
ATOM 762 O O . GLN A 1 105 ? -15.07 -9.859 5.973 1 94.31 105 GLN A O 1
ATOM 767 N N . ALA A 1 106 ? -15.32 -9.297 8.148 1 89.19 106 ALA A N 1
ATOM 768 C CA . ALA A 1 106 ? -14.547 -8.062 8.031 1 89.19 106 ALA A CA 1
ATOM 769 C C . ALA A 1 106 ? -13.156 -8.344 7.461 1 89.19 106 ALA A C 1
ATOM 771 O O . ALA A 1 106 ? -12.625 -7.551 6.68 1 89.19 106 ALA A O 1
ATOM 772 N N . GLU A 1 107 ? -12.617 -9.539 7.809 1 90.62 107 GLU A N 1
ATOM 773 C CA . GLU A 1 107 ? -11.25 -9.883 7.422 1 90.62 107 GLU A CA 1
ATOM 774 C C . GLU A 1 107 ? -11.164 -10.211 5.934 1 90.62 107 GLU A C 1
ATOM 776 O O . GLU A 1 107 ? -10.07 -10.289 5.371 1 90.62 107 GLU A O 1
ATOM 781 N N . ASP A 1 108 ? -12.289 -10.344 5.332 1 94.75 108 ASP A N 1
ATOM 782 C CA . ASP A 1 108 ? -12.305 -10.68 3.912 1 94.75 108 ASP A CA 1
ATOM 783 C C . ASP A 1 108 ? -12.031 -9.438 3.057 1 94.75 108 ASP A C 1
ATOM 785 O O . ASP A 1 108 ? -11.797 -9.555 1.852 1 94.75 108 ASP A O 1
ATOM 789 N N . ASP A 1 109 ? -12.086 -8.289 3.705 1 92.44 109 ASP A N 1
ATOM 790 C CA . ASP A 1 109 ? -11.789 -7.043 3.008 1 92.44 109 ASP A CA 1
ATOM 791 C C . ASP A 1 109 ? -10.398 -7.078 2.373 1 92.44 109 ASP A C 1
ATOM 793 O O . ASP A 1 109 ? -9.453 -7.59 2.973 1 92.44 109 ASP A O 1
ATOM 797 N N . GLY A 1 110 ? -10.297 -6.488 1.127 1 93.81 110 GLY A N 1
ATOM 798 C CA . GLY A 1 110 ? -9.016 -6.449 0.444 1 93.81 110 GLY A CA 1
ATOM 799 C C . GLY A 1 110 ? -9.133 -6.602 -1.061 1 93.81 110 GLY A C 1
ATOM 800 O O . GLY A 1 110 ? -10.242 -6.574 -1.606 1 93.81 110 GLY A O 1
ATOM 801 N N . VAL A 1 111 ? -7.98 -6.703 -1.694 1 95.88 111 VAL A N 1
ATOM 802 C CA . VAL A 1 111 ? -7.934 -6.879 -3.143 1 95.88 111 VAL A CA 1
ATOM 803 C C . VAL A 1 111 ? -7.77 -8.359 -3.479 1 95.88 111 VAL A C 1
ATOM 805 O O . VAL A 1 111 ? -6.969 -9.055 -2.857 1 95.88 111 VAL A O 1
ATOM 808 N N . TYR A 1 112 ? -8.523 -8.789 -4.418 1 97.69 112 TYR A N 1
ATOM 809 C CA . TYR A 1 112 ? -8.43 -10.156 -4.922 1 97.69 112 TYR A CA 1
ATOM 810 C C . TYR A 1 112 ? -7.945 -10.172 -6.371 1 97.69 112 TYR A C 1
ATOM 812 O O . TYR A 1 112 ? -8.602 -9.609 -7.254 1 97.69 112 TYR A O 1
ATOM 820 N N . TYR A 1 113 ? -6.84 -10.805 -6.609 1 97.31 113 TYR A N 1
ATOM 821 C CA . TYR A 1 113 ? -6.297 -10.945 -7.957 1 97.31 113 TYR A CA 1
ATOM 822 C C . TYR A 1 113 ? -6.605 -12.32 -8.531 1 97.31 113 TYR A C 1
ATOM 824 O O . TYR A 1 113 ? -6.379 -13.336 -7.871 1 97.31 113 TYR A O 1
ATOM 832 N N . CYS A 1 114 ? -7.121 -12.297 -9.703 1 96.69 114 CYS A N 1
ATOM 833 C CA . CYS A 1 114 ? -7.262 -13.508 -10.5 1 96.69 114 CYS A CA 1
ATOM 834 C C . CYS A 1 114 ? -6.023 -13.75 -11.352 1 96.69 114 CYS A C 1
ATOM 836 O O . CYS A 1 114 ? -5.508 -12.82 -11.977 1 96.69 114 CYS A O 1
ATOM 838 N N . VAL A 1 115 ? -5.527 -14.93 -11.281 1 93.56 115 VAL A N 1
ATOM 839 C CA . VAL A 1 115 ? -4.367 -15.297 -12.086 1 93.56 115 VAL A CA 1
ATOM 840 C C . VAL A 1 115 ? -4.715 -16.484 -12.977 1 93.56 115 VAL A C 1
ATOM 842 O O . VAL A 1 115 ? -5.18 -17.516 -12.492 1 93.56 115 VAL A O 1
ATOM 845 N N . LEU A 1 116 ? -4.379 -16.375 -14.273 1 90.88 116 LEU A N 1
ATOM 846 C CA . LEU A 1 116 ? -4.715 -17.422 -15.234 1 90.88 116 LEU A CA 1
ATOM 847 C C . LEU A 1 116 ? -3.486 -17.828 -16.031 1 90.88 116 LEU A C 1
ATOM 849 O O . LEU A 1 116 ? -2.672 -16.984 -16.422 1 90.88 116 LEU A O 1
ATOM 853 N N . TRP A 1 117 ? -3.469 -19.062 -16.297 1 86.69 117 TRP A N 1
ATOM 854 C CA . TRP A 1 117 ? -2.496 -19.594 -17.25 1 86.69 117 TRP A CA 1
ATOM 855 C C . TRP A 1 117 ? -2.996 -19.453 -18.688 1 86.69 117 TRP A C 1
ATOM 857 O O . TRP A 1 117 ? -4.109 -19.875 -19 1 86.69 117 TRP A O 1
ATOM 867 N N . THR A 1 118 ? -2.18 -18.875 -19.547 1 84.69 118 THR A N 1
ATOM 868 C CA . THR A 1 118 ? -2.621 -18.641 -20.922 1 84.69 118 THR A CA 1
ATOM 869 C C . THR A 1 118 ? -1.89 -19.562 -21.891 1 84.69 118 THR A C 1
ATOM 871 O O . THR A 1 118 ? -1.909 -19.344 -23.094 1 84.69 118 THR A O 1
ATOM 874 N N . GLY A 1 119 ? -1.245 -20.625 -21.406 1 78.62 119 GLY A N 1
ATOM 875 C CA . GLY A 1 119 ? -0.489 -21.531 -22.25 1 78.62 119 GLY A CA 1
ATOM 876 C C . GLY A 1 119 ? 1.006 -21.266 -22.219 1 78.62 119 GLY A C 1
ATOM 877 O O . GLY A 1 119 ? 1.805 -22.188 -22.422 1 78.62 119 GLY A O 1
ATOM 878 N N . SER A 1 120 ? 1.385 -20.016 -22.031 1 77.56 120 SER A N 1
ATOM 879 C CA . SER A 1 120 ? 2.807 -19.703 -22.047 1 77.56 120 SER A CA 1
ATOM 880 C C . SER A 1 120 ? 3.207 -18.875 -20.828 1 77.56 120 SER A C 1
ATOM 882 O O . SER A 1 120 ? 4.391 -18.781 -20.5 1 77.56 120 SER A O 1
ATOM 884 N N . ALA A 1 121 ? 2.178 -18.25 -20.25 1 82 121 ALA A N 1
ATOM 885 C CA . ALA A 1 121 ? 2.502 -17.391 -19.109 1 82 121 ALA A CA 1
ATOM 886 C C . ALA A 1 121 ? 1.327 -17.312 -18.125 1 82 121 ALA A C 1
ATOM 888 O O . ALA A 1 121 ? 0.174 -17.5 -18.531 1 82 121 ALA A O 1
ATOM 889 N N . TRP A 1 122 ? 1.692 -17.047 -16.875 1 86.75 122 TRP A N 1
ATOM 890 C CA . TRP A 1 122 ? 0.701 -16.672 -15.883 1 86.75 122 TRP A CA 1
ATOM 891 C C . TRP A 1 122 ? 0.395 -15.18 -15.961 1 86.75 122 TRP A C 1
ATOM 893 O O . TRP A 1 122 ? 1.306 -14.344 -15.914 1 86.75 122 TRP A O 1
ATOM 903 N N . ILE A 1 123 ? -0.893 -14.836 -16.031 1 90.56 123 ILE A N 1
ATOM 904 C CA . ILE A 1 123 ? -1.275 -13.438 -16.156 1 90.56 123 ILE A CA 1
ATOM 905 C C . ILE A 1 123 ? -2.209 -13.039 -15.023 1 90.56 123 ILE A C 1
ATOM 907 O O . ILE A 1 123 ? -3.199 -13.727 -14.758 1 90.56 123 ILE A O 1
ATOM 911 N N . PHE A 1 124 ? -1.852 -11.914 -14.391 1 94.56 124 PHE A N 1
ATOM 912 C CA . PHE A 1 124 ? -2.67 -11.367 -13.32 1 94.56 124 PHE A CA 1
ATOM 913 C C . PHE A 1 124 ? -3.768 -10.469 -13.883 1 94.56 124 PHE A C 1
ATOM 915 O O . PHE A 1 124 ? -3.535 -9.711 -14.828 1 94.56 124 PHE A O 1
ATOM 922 N N . GLY A 1 125 ? -4.883 -10.586 -13.281 1 96.06 125 GLY A N 1
ATOM 923 C CA . GLY A 1 125 ? -5.883 -9.555 -13.508 1 96.06 125 GLY A CA 1
ATOM 924 C C . GLY A 1 125 ? -5.582 -8.266 -12.773 1 96.06 125 GLY A C 1
ATOM 925 O O . GLY A 1 125 ? -4.602 -8.18 -12.023 1 96.06 125 GLY A O 1
ATOM 926 N N . GLY A 1 126 ? -6.453 -7.301 -13.008 1 94.69 126 GLY A N 1
ATOM 927 C CA . GLY A 1 126 ? -6.25 -5.98 -12.43 1 94.69 126 GLY A CA 1
ATOM 928 C C . GLY A 1 126 ? -6.59 -5.914 -10.953 1 94.69 126 GLY A C 1
ATOM 929 O O . GLY A 1 126 ? -6.266 -4.934 -10.281 1 94.69 126 GLY A O 1
ATOM 930 N N . GLY A 1 127 ? -7.219 -6.941 -10.469 1 96.38 127 GLY A N 1
ATOM 931 C CA . GLY A 1 127 ? -7.617 -6.973 -9.07 1 96.38 127 GLY A CA 1
ATOM 932 C C . GLY A 1 127 ? -9.016 -6.43 -8.836 1 96.38 127 GLY A C 1
ATOM 933 O O . GLY A 1 127 ? -9.43 -5.465 -9.484 1 96.38 127 GLY A O 1
ATOM 934 N N . THR A 1 128 ? -9.727 -7.043 -7.957 1 97 128 THR A N 1
ATOM 935 C CA . THR A 1 128 ? -11.031 -6.586 -7.496 1 97 128 THR A CA 1
ATOM 936 C C . THR A 1 128 ? -10.977 -6.195 -6.023 1 97 128 THR A C 1
ATOM 938 O O . THR A 1 128 ? -10.617 -7.012 -5.172 1 97 128 THR A O 1
ATOM 941 N N . GLN A 1 129 ? -11.266 -4.984 -5.781 1 95.25 129 GLN A N 1
ATOM 942 C CA . GLN A 1 129 ? -11.359 -4.551 -4.391 1 95.25 129 GLN A CA 1
ATOM 943 C C . GLN A 1 129 ? -12.672 -5.008 -3.762 1 95.25 129 GLN A C 1
ATOM 945 O O . GLN A 1 129 ? -13.742 -4.578 -4.18 1 95.25 129 GLN A O 1
ATOM 950 N N . LEU A 1 130 ? -12.594 -5.887 -2.799 1 96.19 130 LEU A N 1
ATOM 951 C CA . LEU A 1 130 ? -13.758 -6.258 -2 1 96.19 130 LEU A CA 1
ATOM 952 C C . LEU A 1 130 ? -13.852 -5.402 -0.74 1 96.19 130 LEU A C 1
ATOM 954 O O . LEU A 1 130 ? -12.891 -5.336 0.037 1 96.19 130 LEU A O 1
ATOM 958 N N . THR A 1 131 ? -14.977 -4.781 -0.564 1 91.88 131 THR A N 1
ATOM 959 C CA . THR A 1 131 ? -15.234 -4.016 0.649 1 91.88 131 THR A CA 1
ATOM 960 C C . THR A 1 131 ? -16.344 -4.66 1.47 1 91.88 131 THR A C 1
ATOM 962 O O . THR A 1 131 ? -17.484 -4.789 0.999 1 91.88 131 THR A O 1
ATOM 965 N N . VAL A 1 132 ? -16.016 -5.145 2.629 1 91.06 132 VAL A N 1
ATOM 966 C CA . VAL A 1 132 ? -17.016 -5.637 3.559 1 91.06 132 VAL A CA 1
ATOM 967 C C . VAL A 1 132 ? -17.531 -4.484 4.43 1 91.06 132 VAL A C 1
ATOM 969 O O . VAL A 1 132 ? -16.797 -3.975 5.277 1 91.06 132 VAL A O 1
ATOM 972 N N . ILE A 1 133 ? -18.672 -4.094 4.242 1 87 133 ILE A N 1
ATOM 973 C CA . ILE A 1 133 ? -19.25 -2.938 4.922 1 87 133 ILE A CA 1
ATOM 974 C C . ILE A 1 133 ? -19.656 -3.324 6.344 1 87 133 ILE A C 1
ATOM 976 O O . ILE A 1 133 ? -20.703 -3.928 6.547 1 87 133 ILE A O 1
ATOM 980 N N . THR A 1 134 ? -18.609 -3.223 7.172 1 79.31 134 THR A N 1
ATOM 981 C CA . THR A 1 134 ? -18.859 -3.613 8.555 1 79.31 134 THR A CA 1
ATOM 982 C C . THR A 1 134 ? -19.594 -2.508 9.305 1 79.31 134 THR A C 1
ATOM 984 O O . THR A 1 134 ? -19.109 -1.376 9.391 1 79.31 134 THR A O 1
ATOM 987 N N . GLY A 1 135 ? -20.844 -2.668 9.578 1 76.31 135 GLY A N 1
ATOM 988 C CA . GLY A 1 135 ? -21.609 -1.773 10.43 1 76.31 135 GLY A CA 1
ATOM 989 C C . GLY A 1 135 ? -21.891 -0.429 9.789 1 76.31 135 GLY A C 1
ATOM 990 O O . GLY A 1 135 ? -22 -0.33 8.562 1 76.31 135 GLY A O 1
ATOM 991 N N . ASP A 1 136 ? -21.906 0.566 10.656 1 83.31 136 ASP A N 1
ATOM 992 C CA . ASP A 1 136 ? -22.359 1.884 10.219 1 83.31 136 ASP A CA 1
ATOM 993 C C . ASP A 1 136 ? -21.234 2.635 9.508 1 83.31 136 ASP A C 1
ATOM 995 O O . ASP A 1 136 ? -20.078 2.539 9.898 1 83.31 136 ASP A O 1
ATOM 999 N N . VAL A 1 137 ? -21.641 3.051 8.383 1 87.19 137 VAL A N 1
ATOM 1000 C CA . VAL A 1 137 ? -20.75 3.984 7.691 1 87.19 137 VAL A CA 1
ATOM 1001 C C . VAL A 1 137 ? -20.297 5.07 8.656 1 87.19 137 VAL A C 1
ATOM 1003 O O . VAL A 1 137 ? -21.094 5.652 9.383 1 87.19 137 VAL A O 1
ATOM 1006 N N . LYS A 1 138 ? -18.984 5.07 8.758 1 91.19 138 LYS A N 1
ATOM 1007 C CA . LYS A 1 138 ? -18.422 6.191 9.5 1 91.19 138 LYS A CA 1
ATOM 1008 C C . LYS A 1 138 ? -17.719 7.176 8.562 1 91.19 138 LYS A C 1
ATOM 1010 O O . LYS A 1 138 ? -16.75 6.828 7.895 1 91.19 138 LYS A O 1
ATOM 1015 N N . ALA A 1 139 ? -18.25 8.336 8.539 1 93.62 139 ALA A N 1
ATOM 1016 C CA . ALA A 1 139 ? -17.672 9.375 7.688 1 93.62 139 ALA A CA 1
ATOM 1017 C C . ALA A 1 139 ? -16.312 9.82 8.211 1 93.62 139 ALA A C 1
ATOM 1019 O O . ALA A 1 139 ? -16.078 9.797 9.422 1 93.62 139 ALA A O 1
ATOM 1020 N N . PRO A 1 140 ? -15.453 10.266 7.277 1 94.56 140 PRO A N 1
ATOM 1021 C CA . PRO A 1 140 ? -14.125 10.695 7.719 1 94.56 140 PRO A CA 1
ATOM 1022 C C . PRO A 1 140 ? -14.164 11.953 8.586 1 94.56 140 PRO A C 1
ATOM 1024 O O . PRO A 1 140 ? -14.969 12.852 8.336 1 94.56 140 PRO A O 1
ATOM 1027 N N . SER A 1 141 ? -13.398 11.828 9.617 1 91.75 141 SER A N 1
ATOM 1028 C CA . SER A 1 141 ? -13.023 13.086 10.258 1 91.75 141 SER A CA 1
ATOM 1029 C C . SER A 1 141 ? -12.039 13.875 9.406 1 91.75 141 SER A C 1
ATOM 1031 O O . SER A 1 141 ? -10.938 13.406 9.125 1 91.75 141 SER A O 1
ATOM 1033 N N . VAL A 1 142 ? -12.484 15.117 8.984 1 94.81 142 VAL A N 1
ATOM 1034 C CA . VAL A 1 142 ? -11.688 15.883 8.031 1 94.81 142 VAL A CA 1
ATOM 1035 C C . VAL A 1 142 ? -11.047 17.078 8.734 1 94.81 142 VAL A C 1
ATOM 1037 O O . VAL A 1 142 ? -11.734 17.828 9.438 1 94.81 142 VAL A O 1
ATOM 1040 N N . SER A 1 143 ? -9.773 17.203 8.578 1 92.88 143 SER A N 1
ATOM 1041 C CA . SER A 1 143 ? -9.039 18.359 9.078 1 92.88 143 SER A CA 1
ATOM 1042 C C . SER A 1 143 ? -8.156 18.969 8 1 92.88 143 SER A C 1
ATOM 1044 O O .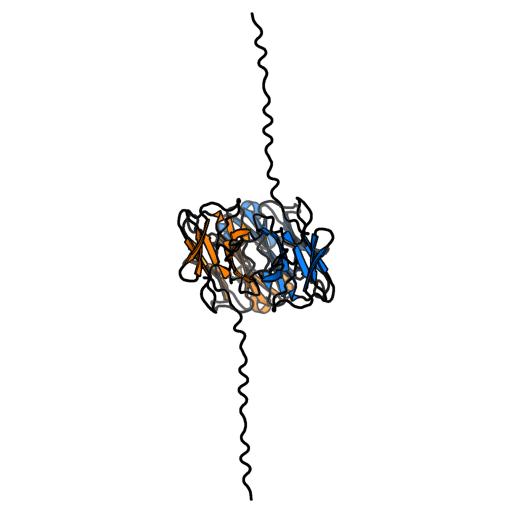 SER A 1 143 ? -7.559 18.25 7.199 1 92.88 143 SER A O 1
ATOM 1046 N N . ILE A 1 144 ? -8.07 20.266 8.008 1 93.75 144 ILE A N 1
ATOM 1047 C CA . ILE A 1 144 ? -7.246 20.984 7.039 1 93.75 144 ILE A CA 1
ATOM 1048 C C . ILE A 1 144 ? -6.156 21.766 7.77 1 93.75 144 ILE A C 1
ATOM 1050 O O . ILE A 1 144 ? -6.406 22.359 8.82 1 93.75 144 ILE A O 1
ATOM 1054 N N . PHE A 1 145 ? -4.938 21.75 7.258 1 91.75 145 PHE A N 1
ATOM 1055 C CA . PHE A 1 145 ? -3.779 22.344 7.906 1 91.75 145 PHE A CA 1
ATOM 1056 C C . PHE A 1 145 ? -3.088 23.328 6.977 1 91.75 145 PHE A C 1
ATOM 1058 O O . PHE A 1 145 ? -2.885 23.047 5.797 1 91.75 145 PHE A O 1
ATOM 1065 N N . ALA A 1 146 ? -2.738 24.469 7.535 1 92.25 146 ALA A N 1
ATOM 1066 C CA . ALA A 1 146 ? -2.025 25.5 6.797 1 92.25 146 ALA A CA 1
ATOM 1067 C C . ALA A 1 146 ? -0.557 25.141 6.613 1 92.25 146 ALA A C 1
ATOM 1069 O O . ALA A 1 146 ? -0.026 24.297 7.336 1 92.25 146 ALA A O 1
ATOM 1070 N N . PRO A 1 147 ? 0.019 25.734 5.547 1 91.31 147 PRO A N 1
ATOM 1071 C CA . PRO A 1 147 ? 1.463 25.531 5.406 1 91.31 147 PRO A CA 1
ATOM 1072 C C . PRO A 1 147 ? 2.244 26 6.629 1 91.31 147 PRO A C 1
ATOM 1074 O O . PRO A 1 147 ? 1.801 26.906 7.34 1 91.31 147 PRO A O 1
ATOM 1077 N N . SER A 1 148 ? 3.381 25.391 6.785 1 84.81 148 SER A N 1
ATOM 1078 C CA . SER A 1 148 ? 4.234 25.828 7.887 1 84.81 148 SER A CA 1
ATOM 1079 C C . SER A 1 148 ? 5 27.094 7.523 1 84.81 148 SER A C 1
ATOM 1081 O O . SER A 1 148 ? 5.27 27.344 6.348 1 84.81 148 SER A O 1
ATOM 1083 N N . GLU A 1 149 ? 5.355 27.891 8.531 1 84.38 149 GLU A N 1
ATOM 1084 C CA . GLU A 1 149 ? 6.145 29.094 8.297 1 84.38 149 GLU A CA 1
ATOM 1085 C C . GLU A 1 149 ? 7.504 28.75 7.695 1 84.38 149 GLU A C 1
ATOM 1087 O O . GLU A 1 149 ? 8.008 29.5 6.848 1 84.38 149 GLU A O 1
ATOM 1092 N N . GLU A 1 150 ? 8 27.734 8.156 1 82.88 150 GLU A N 1
ATOM 1093 C CA . GLU A 1 150 ? 9.297 27.297 7.656 1 82.88 150 GLU A CA 1
ATOM 1094 C C . GLU A 1 150 ? 9.25 27.016 6.16 1 82.88 150 GLU A C 1
ATOM 1096 O O . GLU A 1 150 ? 10.18 27.344 5.426 1 82.88 150 GLU A O 1
ATOM 1101 N N . GLU A 1 151 ? 8.242 26.344 5.789 1 87.5 151 GLU A N 1
ATOM 1102 C CA . GLU A 1 151 ? 8.094 26.031 4.371 1 87.5 151 GLU A CA 1
ATOM 1103 C C . GLU A 1 151 ? 7.953 27.312 3.545 1 87.5 151 GLU A C 1
ATOM 1105 O O . GLU A 1 151 ? 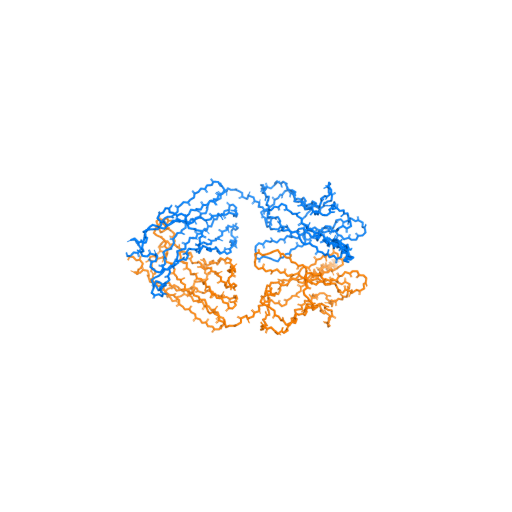8.57 27.438 2.486 1 87.5 151 GLU A O 1
ATOM 1110 N N . ILE A 1 152 ? 7.152 28.219 4.047 1 90.62 152 ILE A N 1
ATOM 1111 C CA . ILE A 1 152 ? 6.906 29.484 3.352 1 90.62 152 ILE A CA 1
ATOM 1112 C C . ILE A 1 152 ? 8.227 30.234 3.148 1 90.62 152 ILE A C 1
ATOM 1114 O O . ILE A 1 152 ? 8.445 30.844 2.1 1 90.62 152 ILE A O 1
ATOM 1118 N N . ALA A 1 153 ? 9.016 30.125 4.121 1 90.56 153 ALA A N 1
ATOM 1119 C CA . ALA A 1 153 ? 10.32 30.781 4.055 1 90.56 153 ALA A CA 1
ATOM 1120 C C . ALA A 1 153 ? 11.156 30.219 2.908 1 90.56 153 ALA A C 1
ATOM 1122 O O . ALA A 1 153 ? 12.062 30.891 2.406 1 90.56 153 ALA A O 1
ATOM 1123 N N . THR A 1 154 ? 10.891 29.062 2.51 1 90.12 154 THR A N 1
ATOM 1124 C CA . THR A 1 154 ? 11.617 28.453 1.399 1 90.12 154 THR A CA 1
ATOM 1125 C C . THR A 1 154 ? 10.883 28.672 0.083 1 90.12 154 THR A C 1
ATOM 1127 O O . THR A 1 154 ? 11.164 28.016 -0.914 1 90.12 154 THR A O 1
ATOM 1130 N N . LYS A 1 155 ? 9.859 29.484 0.025 1 94.69 155 LYS A N 1
ATOM 1131 C CA . LYS A 1 155 ? 9.094 29.906 -1.14 1 94.69 155 LYS A CA 1
ATOM 1132 C C . LYS A 1 155 ? 8.141 28.812 -1.606 1 94.69 155 LYS A C 1
ATOM 1134 O O . LYS A 1 155 ? 7.707 28.812 -2.76 1 94.69 155 LYS A O 1
ATOM 1139 N N . LYS A 1 156 ? 7.848 27.875 -0.7 1 92.75 156 LYS A N 1
ATOM 1140 C CA . LYS A 1 156 ? 6.883 26.812 -0.947 1 92.75 156 LYS A CA 1
ATOM 1141 C C . LYS A 1 156 ? 5.746 26.859 0.073 1 92.75 156 LYS A C 1
ATOM 1143 O O . LYS A 1 156 ? 5.879 27.484 1.13 1 92.75 156 LYS A O 1
ATOM 1148 N N . ALA A 1 157 ? 4.66 26.281 -0.314 1 93.81 157 ALA A N 1
ATOM 1149 C CA . ALA A 1 157 ? 3.51 26.172 0.581 1 93.81 157 ALA A CA 1
ATOM 1150 C C . ALA A 1 157 ? 2.693 24.922 0.279 1 93.81 157 ALA A C 1
ATOM 1152 O O . ALA A 1 157 ? 2.34 24.672 -0.875 1 93.81 157 ALA A O 1
ATOM 1153 N N . THR A 1 158 ? 2.447 24.172 1.304 1 93.25 158 THR A N 1
ATOM 1154 C CA . THR A 1 158 ? 1.63 22.969 1.154 1 93.25 158 THR A CA 1
ATOM 1155 C C . THR A 1 158 ? 0.441 23 2.111 1 93.25 158 THR A C 1
ATOM 1157 O O . THR A 1 158 ? 0.614 23.188 3.316 1 93.25 158 THR A O 1
ATOM 1160 N N . VAL A 1 159 ? -0.718 22.844 1.558 1 94.25 159 VAL A N 1
ATOM 1161 C CA . VAL A 1 159 ? -1.925 22.703 2.363 1 94.25 159 VAL A CA 1
ATOM 1162 C C . VAL A 1 159 ? -2.299 21.219 2.469 1 94.25 159 VAL A C 1
ATOM 1164 O O . VAL A 1 159 ? -2.283 20.5 1.469 1 94.25 159 VAL A O 1
ATOM 1167 N N . VAL A 1 160 ? -2.594 20.812 3.686 1 94 160 VAL A N 1
ATOM 1168 C CA . VAL A 1 160 ? -2.812 19.391 3.904 1 94 160 VAL A CA 1
ATOM 1169 C C . VAL A 1 160 ? -4.258 19.156 4.328 1 94 160 VAL A C 1
ATOM 1171 O O . VAL A 1 160 ? -4.812 19.906 5.129 1 94 160 VAL A O 1
ATOM 1174 N N . CYS A 1 161 ? -4.863 18.234 3.74 1 95.88 161 CYS A N 1
ATOM 1175 C CA . CYS A 1 161 ? -6.172 17.719 4.145 1 95.88 161 CYS A CA 1
ATOM 1176 C C . CYS A 1 161 ? -6.062 16.297 4.66 1 95.88 161 CYS A C 1
ATOM 1178 O O . CYS A 1 161 ? -5.695 15.383 3.91 1 95.88 161 CYS A O 1
ATOM 1180 N N . SER A 1 162 ? -6.363 16.094 5.926 1 93 162 SER A N 1
ATOM 1181 C CA . SER A 1 162 ? -6.262 14.781 6.543 1 93 162 SER A CA 1
ATOM 1182 C C . SER A 1 162 ? -7.637 14.148 6.734 1 93 162 SER A C 1
ATOM 1184 O O . SER A 1 162 ? -8.562 14.805 7.223 1 93 162 SER A O 1
ATOM 1186 N N . LEU A 1 163 ? -7.754 12.914 6.316 1 94.31 163 LEU A N 1
ATOM 1187 C CA . LEU A 1 163 ? -8.945 12.094 6.52 1 94.31 163 LEU A CA 1
ATOM 1188 C C . LEU A 1 163 ? -8.656 10.945 7.477 1 94.31 163 LEU A C 1
ATOM 1190 O O . LEU A 1 163 ? -7.766 10.133 7.219 1 94.31 163 LEU A O 1
ATOM 1194 N N . SER A 1 164 ? -9.445 10.914 8.57 1 91.12 164 SER A N 1
ATOM 1195 C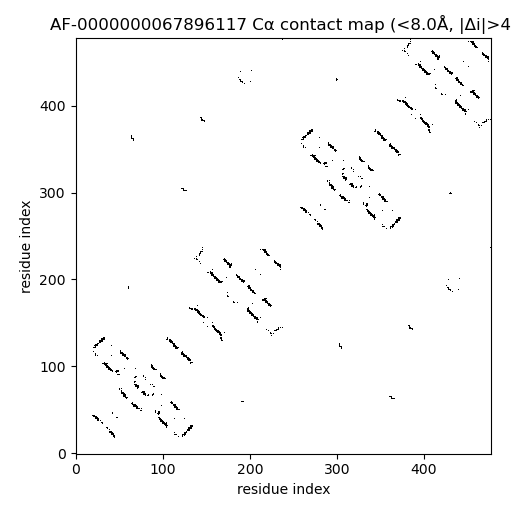 CA . SER A 1 164 ? -9.18 9.844 9.523 1 91.12 164 SER A CA 1
ATOM 1196 C C . SER A 1 164 ? -10.469 9.18 9.984 1 91.12 164 SER A C 1
ATOM 1198 O O . SER A 1 164 ? -11.555 9.742 9.82 1 91.12 164 SER A O 1
ATOM 1200 N N . ASP A 1 165 ? -10.359 7.973 10.422 1 89.69 165 ASP A N 1
ATOM 1201 C CA . ASP A 1 165 ? -11.383 7.25 11.18 1 89.69 165 ASP A CA 1
ATOM 1202 C C . ASP A 1 165 ? -12.625 7.012 10.328 1 89.69 165 ASP A C 1
ATOM 1204 O O . ASP A 1 165 ? -13.75 7.277 10.773 1 89.69 165 ASP A O 1
ATOM 1208 N N . PHE A 1 166 ? -12.414 6.531 9.227 1 91.94 166 PHE A N 1
ATOM 1209 C CA . PHE A 1 166 ? -13.594 6.32 8.391 1 91.94 166 PHE A CA 1
ATOM 1210 C C . PHE A 1 166 ? -13.625 4.898 7.844 1 91.94 166 PHE A C 1
ATOM 1212 O O . PHE A 1 166 ? -12.602 4.211 7.836 1 91.94 166 PHE A O 1
ATOM 1219 N N . THR A 1 167 ? -14.828 4.504 7.57 1 89.44 167 THR A N 1
ATOM 1220 C CA . THR A 1 167 ? -15.094 3.221 6.926 1 89.44 167 THR A CA 1
ATOM 1221 C C . THR A 1 167 ? -16.422 3.26 6.172 1 89.44 167 THR A C 1
ATOM 1223 O O . THR A 1 167 ? -17.344 3.967 6.574 1 89.44 167 THR A O 1
ATOM 1226 N N . PRO A 1 168 ? -16.484 2.578 5.055 1 88.69 168 PRO A N 1
ATOM 1227 C CA . PRO A 1 168 ? -15.414 1.83 4.383 1 88.69 168 PRO A CA 1
ATOM 1228 C C . PRO A 1 168 ? -14.398 2.738 3.693 1 88.69 168 PRO A C 1
ATOM 1230 O O . PRO A 1 168 ? -14.5 3.965 3.781 1 88.69 168 PRO A O 1
ATOM 1233 N N . ARG A 1 169 ? -13.359 2.141 3.078 1 87.31 169 ARG A N 1
ATOM 1234 C CA . ARG A 1 169 ? -12.391 2.9 2.289 1 87.31 169 ARG A CA 1
ATOM 1235 C C . ARG A 1 169 ? -13.062 3.564 1.093 1 87.31 169 ARG A C 1
ATOM 1237 O O . ARG A 1 169 ? -14.227 3.281 0.791 1 87.31 169 ARG A O 1
ATOM 1244 N N . GLY A 1 170 ? -12.305 4.496 0.343 1 87.12 170 GLY A N 1
ATOM 1245 C CA . GLY A 1 170 ? -12.812 5.047 -0.902 1 87.12 170 GLY A CA 1
ATOM 1246 C C . GLY A 1 170 ? -13.203 6.512 -0.793 1 87.12 170 GLY A C 1
ATOM 1247 O O . GLY A 1 170 ? -14.055 6.988 -1.544 1 87.12 170 GLY A O 1
ATOM 1248 N N . ALA A 1 171 ? -12.703 7.191 0.102 1 92.38 171 ALA A N 1
ATOM 1249 C CA . ALA A 1 171 ? -12.914 8.633 0.152 1 92.38 171 ALA A CA 1
ATOM 1250 C C . ALA A 1 171 ? -12.125 9.344 -0.951 1 92.38 171 ALA A C 1
ATOM 1252 O O . ALA A 1 171 ? -11.016 8.93 -1.294 1 92.38 171 ALA A O 1
ATOM 1253 N N . THR A 1 172 ? -12.789 10.375 -1.524 1 94.62 172 THR A N 1
ATOM 1254 C CA . THR A 1 172 ? -12.109 11.188 -2.523 1 94.62 172 THR A CA 1
ATOM 1255 C C . THR A 1 172 ? -12.016 12.641 -2.062 1 94.62 172 THR A C 1
ATOM 1257 O O . THR A 1 172 ? -12.852 13.109 -1.29 1 94.62 172 THR A O 1
ATOM 1260 N N . VAL A 1 173 ? -10.961 13.336 -2.578 1 96.75 173 VAL A N 1
ATOM 1261 C CA . VAL A 1 173 ? -10.727 14.703 -2.127 1 96.75 173 VAL A CA 1
ATOM 1262 C C . VAL A 1 173 ? -10.586 15.633 -3.334 1 96.75 173 VAL A C 1
ATOM 1264 O O . VAL A 1 173 ? -9.852 15.336 -4.273 1 96.75 173 VAL A O 1
ATOM 1267 N N . LYS A 1 174 ? -11.359 16.672 -3.336 1 97.75 174 LYS A N 1
ATOM 1268 C CA . LYS A 1 174 ? -11.195 17.781 -4.266 1 97.75 174 LYS A CA 1
ATOM 1269 C C . LYS A 1 174 ? -10.734 19.047 -3.537 1 97.75 174 LYS A C 1
ATOM 1271 O O . LYS A 1 174 ? -11.203 19.344 -2.438 1 97.75 174 LYS A O 1
ATOM 1276 N N . TRP A 1 175 ? -9.844 19.797 -4.184 1 98.06 175 TRP A N 1
ATOM 1277 C CA . TRP A 1 175 ? -9.336 21.031 -3.594 1 98.06 175 TRP A CA 1
ATOM 1278 C C . TRP A 1 175 ? -9.945 22.25 -4.281 1 98.06 175 TRP A C 1
ATOM 1280 O O . TRP A 1 175 ? -10.062 22.281 -5.508 1 98.06 175 TRP A O 1
ATOM 1290 N N . LEU A 1 176 ? -10.32 23.188 -3.461 1 98.06 176 LEU A N 1
ATOM 1291 C CA . LEU A 1 176 ? -10.82 24.469 -3.961 1 98.06 176 LEU A CA 1
ATOM 1292 C C . LEU A 1 176 ? -9.992 25.625 -3.418 1 98.06 176 LEU A C 1
ATOM 1294 O O . LEU A 1 176 ? -9.766 25.719 -2.209 1 98.06 176 LEU A O 1
ATOM 1298 N N . VAL A 1 177 ? -9.539 26.484 -4.266 1 97.75 177 VAL A N 1
ATOM 1299 C CA . VAL A 1 177 ? -8.883 27.75 -3.9 1 97.75 177 VAL A CA 1
ATOM 1300 C C . VAL A 1 177 ? -9.758 28.922 -4.328 1 97.75 177 VAL A C 1
ATOM 1302 O O . VAL A 1 177 ? -9.984 29.141 -5.52 1 97.75 177 VAL A O 1
ATOM 1305 N N . ASP A 1 178 ? -10.172 29.641 -3.381 1 97.88 178 ASP A N 1
ATOM 1306 C CA . ASP A 1 178 ? -11.133 30.719 -3.619 1 97.88 178 ASP A CA 1
ATOM 1307 C C . ASP A 1 178 ? -12.32 30.219 -4.438 1 97.88 178 ASP A C 1
ATOM 1309 O O . ASP A 1 178 ? -12.727 30.859 -5.406 1 97.88 178 ASP A O 1
ATOM 1313 N N . GLY A 1 179 ? -12.727 29.031 -4.102 1 96.31 179 GLY A N 1
ATOM 1314 C CA . GLY A 1 179 ? -13.93 28.453 -4.691 1 96.31 179 GLY A CA 1
ATOM 1315 C C . GLY A 1 179 ? -13.672 27.766 -6.016 1 96.31 179 GLY A C 1
ATOM 1316 O O . GLY A 1 179 ? -14.57 27.156 -6.586 1 96.31 179 GLY A O 1
ATOM 1317 N N . LYS A 1 180 ? -12.5 27.891 -6.469 1 96.75 180 LYS A N 1
ATOM 1318 C CA . LYS A 1 180 ? -12.172 27.281 -7.75 1 96.75 180 LYS A CA 1
ATOM 1319 C C . LYS A 1 180 ? -11.414 25.969 -7.551 1 96.75 180 LYS A C 1
ATOM 1321 O O . LYS A 1 180 ? -10.445 25.906 -6.789 1 96.75 180 LYS A O 1
ATOM 1326 N N . GLU A 1 181 ? -11.852 24.953 -8.234 1 97 181 GLU A N 1
ATOM 1327 C CA . GLU A 1 181 ? -11.242 23.641 -8.102 1 97 181 GLU A CA 1
ATOM 1328 C C . GLU A 1 181 ? -9.812 23.625 -8.641 1 97 181 GLU A C 1
ATOM 1330 O O . GLU A 1 181 ? -9.539 24.203 -9.695 1 97 181 GLU A O 1
ATOM 1335 N N . GLN A 1 182 ? -8.945 23 -7.891 1 95.56 182 GLN A N 1
ATOM 1336 C CA . GLN A 1 182 ? -7.555 22.797 -8.289 1 95.56 182 GLN A CA 1
ATOM 1337 C C . GLN A 1 182 ? -7.293 21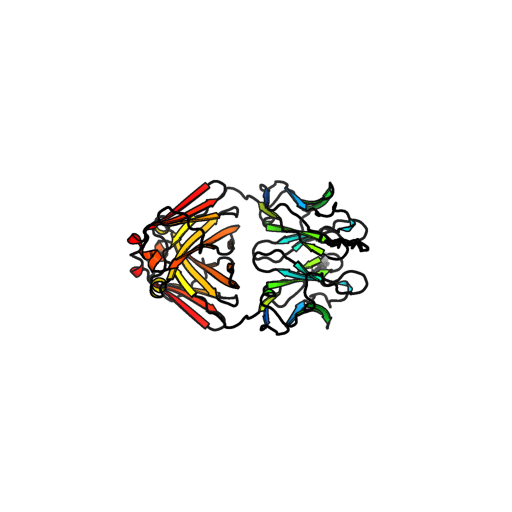.328 -8.617 1 95.56 182 GLN A C 1
ATOM 1339 O O . GLN A 1 182 ? -7.559 20.453 -7.793 1 95.56 182 GLN A O 1
ATOM 1344 N N . THR A 1 183 ? -6.797 21.031 -9.781 1 90.31 183 THR A N 1
ATOM 1345 C CA . THR A 1 183 ? -6.535 19.656 -10.141 1 90.31 183 THR A CA 1
ATOM 1346 C C . THR A 1 183 ? -5.035 19.406 -10.281 1 90.31 183 THR A C 1
ATOM 1348 O O . THR A 1 183 ? -4.574 18.266 -10.164 1 90.31 183 THR A O 1
ATOM 1351 N N . ASP A 1 184 ? -4.418 20.484 -10.523 1 88.94 184 ASP A N 1
ATOM 1352 C CA . ASP A 1 184 ? -2.971 20.359 -10.664 1 88.94 184 ASP A CA 1
ATOM 1353 C C . ASP A 1 184 ? -2.283 20.391 -9.297 1 88.94 184 ASP A C 1
ATOM 1355 O O . ASP A 1 184 ? -2.838 20.922 -8.336 1 88.94 184 ASP A O 1
ATOM 1359 N N . SER A 1 185 ? -1.113 19.734 -9.133 1 89.12 185 SER A N 1
ATOM 1360 C CA . SER A 1 185 ? -0.242 19.797 -7.965 1 89.12 185 SER A CA 1
ATOM 1361 C C . SER A 1 185 ? -0.919 19.203 -6.738 1 89.12 185 SER A C 1
ATOM 1363 O O . SER A 1 185 ? -0.747 19.688 -5.621 1 89.12 185 SER A O 1
ATOM 1365 N N . VAL A 1 186 ? -1.938 18.391 -6.977 1 92.81 186 VAL A N 1
ATOM 1366 C CA . VAL A 1 186 ? -2.6 17.656 -5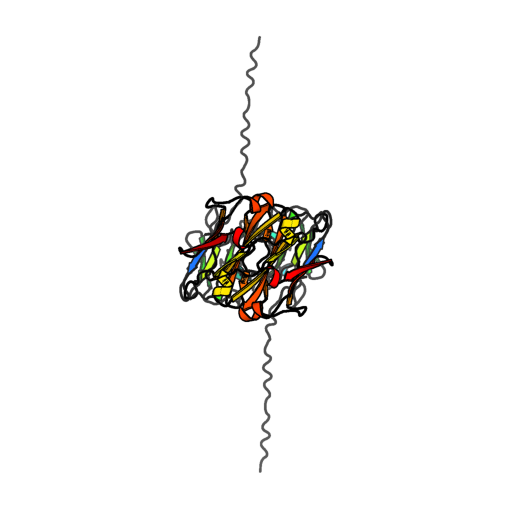.906 1 92.81 186 VAL A CA 1
ATOM 1367 C C . VAL A 1 186 ? -2.031 16.25 -5.82 1 92.81 186 VAL A C 1
ATOM 1369 O O . VAL A 1 186 ? -1.874 15.57 -6.84 1 92.81 186 VAL A O 1
ATOM 1372 N N . GLN A 1 187 ? -1.631 15.891 -4.609 1 90.12 187 GLN A N 1
ATOM 1373 C CA . GLN A 1 187 ? -1.142 14.539 -4.355 1 90.12 187 GLN A CA 1
ATOM 1374 C C . GLN A 1 187 ? -1.803 13.938 -3.119 1 90.12 187 GLN A C 1
ATOM 1376 O O . GLN A 1 187 ? -2.186 14.664 -2.199 1 90.12 187 GLN A O 1
ATOM 1381 N N . SER A 1 188 ? -2.016 12.617 -3.166 1 88.44 188 SER A N 1
ATOM 1382 C CA . SER A 1 188 ? -2.564 11.922 -2.006 1 88.44 188 SER A CA 1
ATOM 1383 C C . SER A 1 188 ? -1.595 10.867 -1.485 1 88.44 188 SER A C 1
ATOM 1385 O O . SER A 1 188 ? -0.805 10.312 -2.25 1 88.44 188 SER A O 1
ATOM 1387 N N . SER A 1 189 ? -1.634 10.734 -0.16 1 87.31 189 SER A N 1
ATOM 1388 C CA . SER A 1 189 ? -0.853 9.656 0.436 1 87.31 189 SER A CA 1
ATOM 1389 C C . SER A 1 189 ? -1.486 8.297 0.159 1 87.31 189 SER A C 1
ATOM 1391 O O . SER A 1 189 ? -2.598 8.219 -0.371 1 87.31 189 SER A O 1
ATOM 1393 N N . GLY A 1 190 ? -0.75 7.344 0.499 1 84.88 190 GLY A N 1
ATOM 1394 C CA . GLY A 1 190 ? -1.376 6.031 0.496 1 84.88 190 GLY A CA 1
ATOM 1395 C C . GLY A 1 190 ? -2.414 5.863 1.59 1 84.88 190 GLY A C 1
ATOM 1396 O O . GLY A 1 190 ? -2.447 6.641 2.547 1 84.88 190 GLY A O 1
ATOM 1397 N N . LEU A 1 191 ? -3.273 4.883 1.377 1 87.44 191 LEU A N 1
ATOM 1398 C CA . LEU A 1 191 ? -4.277 4.52 2.369 1 87.44 191 LEU A CA 1
ATOM 1399 C C . LEU A 1 191 ? -3.666 3.668 3.477 1 87.44 191 LEU A C 1
ATOM 1401 O O . LEU A 1 191 ? -2.852 2.783 3.205 1 87.44 191 LEU A O 1
ATOM 1405 N N . SER A 1 192 ? -3.957 4.062 4.637 1 87.5 192 SER A N 1
ATOM 1406 C CA . SER A 1 192 ? -3.529 3.24 5.766 1 87.5 192 SER A CA 1
ATOM 1407 C C . SER A 1 192 ? -4.727 2.723 6.555 1 87.5 192 SER A C 1
ATOM 1409 O O . SER A 1 192 ? -5.746 3.408 6.672 1 87.5 192 SER A O 1
ATOM 1411 N N . LYS A 1 193 ? -4.625 1.494 6.957 1 81.88 193 LYS A N 1
ATOM 1412 C CA . LYS A 1 193 ? -5.629 0.896 7.832 1 81.88 193 LYS A CA 1
ATOM 1413 C C . LYS A 1 193 ? -5.137 0.835 9.273 1 81.88 193 LYS A C 1
ATOM 1415 O O . LYS A 1 193 ? -4.051 0.317 9.539 1 81.88 193 LYS A O 1
ATOM 1420 N N . GLN A 1 194 ? -5.953 1.461 10.125 1 80.88 194 GLN A N 1
ATOM 1421 C CA . GLN A 1 194 ? -5.617 1.491 11.547 1 80.88 194 GLN A CA 1
ATOM 1422 C C . GLN A 1 194 ? -6 0.181 12.234 1 80.88 194 GLN A C 1
ATOM 1424 O O . GLN A 1 194 ? -6.617 -0.689 11.617 1 80.88 194 GLN A O 1
ATOM 1429 N N . SER A 1 195 ? -5.512 0.026 13.5 1 75.38 195 SER A N 1
ATOM 1430 C CA . SER A 1 195 ? -5.734 -1.202 14.258 1 75.38 195 SER A CA 1
ATOM 1431 C C . SER A 1 195 ? -7.219 -1.46 14.469 1 75.38 195 SER A C 1
ATOM 1433 O O . SER A 1 195 ? -7.641 -2.609 14.617 1 75.38 195 SER A O 1
ATOM 1435 N N . ASP A 1 196 ? -8.055 -0.426 14.531 1 80.25 196 ASP A N 1
ATOM 1436 C CA . ASP A 1 196 ? -9.492 -0.569 14.734 1 80.25 196 ASP A CA 1
ATOM 1437 C C . ASP A 1 196 ? -10.219 -0.762 13.406 1 80.25 196 ASP A C 1
ATOM 1439 O O . ASP A 1 196 ? -11.453 -0.673 13.344 1 80.25 196 ASP A O 1
ATOM 1443 N N . ASN A 1 197 ? -9.508 -0.965 12.344 1 79.94 197 ASN A N 1
ATOM 1444 C CA . ASN A 1 197 ? -10 -1.263 11.008 1 79.94 197 ASN A CA 1
ATOM 1445 C C . ASN A 1 197 ? -10.555 -0.016 10.32 1 79.94 197 ASN A C 1
ATOM 1447 O O . ASN A 1 197 ? -11.312 -0.118 9.352 1 79.94 197 ASN A O 1
ATOM 1451 N N . LEU A 1 198 ? -10.281 1.116 10.914 1 87.75 198 LEU A N 1
ATOM 1452 C CA . LEU A 1 198 ? -10.633 2.381 10.273 1 87.75 198 LEU A CA 1
ATOM 1453 C C . LEU A 1 198 ? -9.492 2.879 9.391 1 87.75 198 LEU A C 1
ATOM 1455 O O . LEU A 1 198 ? -8.344 2.455 9.555 1 87.75 198 LEU A O 1
ATOM 1459 N N . TYR A 1 199 ? -9.867 3.715 8.469 1 89.38 199 TYR A N 1
ATOM 1460 C CA . TYR A 1 199 ? -8.883 4.125 7.473 1 89.38 199 TYR A CA 1
ATOM 1461 C C . TYR A 1 199 ? -8.422 5.559 7.719 1 89.38 199 TYR A C 1
ATOM 1463 O O . TYR A 1 199 ? -9.125 6.344 8.359 1 89.38 199 TYR A O 1
ATOM 1471 N N . MET A 1 200 ? -7.207 5.801 7.223 1 90.69 200 MET A N 1
ATOM 1472 C CA . MET A 1 200 ? -6.617 7.137 7.246 1 90.69 200 MET A CA 1
ATOM 1473 C C . MET A 1 200 ? -5.934 7.453 5.918 1 90.69 200 MET A C 1
ATOM 1475 O O . MET A 1 200 ? -5.32 6.578 5.309 1 90.69 200 MET A O 1
ATOM 1479 N N . GLU A 1 201 ? -6.047 8.68 5.52 1 92 201 GLU A N 1
ATOM 1480 C CA . GLU A 1 201 ? -5.379 9.148 4.312 1 92 201 GLU A CA 1
ATOM 1481 C C . GLU A 1 201 ? -5.195 10.664 4.336 1 92 201 GLU A C 1
ATOM 1483 O O . GLU A 1 201 ? -5.836 11.359 5.125 1 92 201 GLU A O 1
ATOM 1488 N N . SER A 1 202 ? -4.266 11.133 3.469 1 92.69 202 SER A N 1
ATOM 1489 C CA . SER A 1 202 ? -4.035 12.57 3.367 1 92.69 202 SER A CA 1
ATOM 1490 C C . SER A 1 202 ? -3.996 13.023 1.913 1 92.69 202 SER A C 1
ATOM 1492 O O . SER A 1 202 ? -3.664 12.234 1.021 1 92.69 202 SER A O 1
ATOM 1494 N N . SER A 1 203 ? -4.441 14.211 1.72 1 94.12 203 SER A N 1
ATOM 1495 C CA . SER A 1 203 ? -4.32 14.891 0.433 1 94.12 203 SER A CA 1
ATOM 1496 C C . SER A 1 203 ? -3.545 16.203 0.566 1 94.12 203 SER A C 1
ATOM 1498 O O . SER A 1 203 ? -3.705 16.922 1.551 1 94.12 203 SER A O 1
ATOM 1500 N N . TYR A 1 204 ? -2.703 16.484 -0.411 1 94.25 204 TYR A N 1
ATOM 1501 C CA . TYR A 1 204 ? -1.798 17.625 -0.364 1 94.25 204 TYR A CA 1
ATOM 1502 C C . TYR A 1 204 ? -2.02 18.547 -1.556 1 94.25 204 TYR A C 1
ATOM 1504 O O . TYR A 1 204 ? -2.062 18.094 -2.701 1 94.25 204 TYR A O 1
ATOM 1512 N N . LEU A 1 205 ? -2.158 19.75 -1.295 1 95.81 205 LEU A N 1
ATOM 1513 C CA . LEU A 1 205 ? -2.131 20.797 -2.32 1 95.81 205 LEU A CA 1
ATOM 1514 C C . LEU A 1 205 ? -0.834 21.594 -2.252 1 95.81 205 LEU A C 1
ATOM 1516 O O . LEU A 1 205 ? -0.597 22.312 -1.281 1 95.81 205 LEU A O 1
ATOM 1520 N N . SER A 1 206 ? -0.012 21.469 -3.225 1 94.31 206 SER A N 1
ATOM 1521 C CA . SER A 1 206 ? 1.265 22.172 -3.277 1 94.31 206 SER A CA 1
ATOM 1522 C C . SER A 1 206 ? 1.138 23.484 -4.031 1 94.31 206 SER A C 1
ATOM 1524 O O . SER A 1 206 ? 0.616 23.516 -5.148 1 94.31 206 SER A O 1
ATOM 1526 N N . LEU A 1 207 ? 1.613 24.516 -3.4 1 95.5 207 LEU A N 1
ATOM 1527 C CA . LEU A 1 207 ? 1.611 25.875 -3.961 1 95.5 207 LEU A CA 1
ATOM 1528 C C . LEU A 1 207 ? 2.965 26.547 -3.762 1 95.5 207 LEU A C 1
ATOM 1530 O O . LEU A 1 207 ? 3.799 26.047 -2.996 1 95.5 207 LEU A O 1
ATOM 1534 N N . THR A 1 208 ? 3.131 27.609 -4.566 1 96.06 208 THR A N 1
ATOM 1535 C CA . THR A 1 208 ? 4.195 28.531 -4.18 1 96.06 208 THR A CA 1
ATOM 1536 C C . THR A 1 208 ? 3.748 29.422 -3.027 1 96.06 208 THR A C 1
ATOM 1538 O O . THR A 1 208 ? 2.549 29.609 -2.807 1 96.06 208 THR A O 1
ATOM 1541 N N . ALA A 1 209 ? 4.816 30 -2.309 1 95.38 209 ALA A N 1
ATOM 1542 C CA . ALA A 1 209 ? 4.484 30.953 -1.255 1 95.38 209 ALA A CA 1
ATOM 1543 C C . ALA A 1 209 ? 3.674 32.125 -1.809 1 95.38 209 ALA A C 1
ATOM 1545 O O . ALA A 1 209 ? 2.742 32.594 -1.159 1 95.38 209 ALA A O 1
ATOM 1546 N N . ASP A 1 210 ? 3.996 32.5 -3.006 1 96.69 210 ASP A N 1
ATOM 1547 C CA . ASP A 1 210 ? 3.285 33.594 -3.641 1 96.69 210 ASP A CA 1
ATOM 1548 C C . ASP A 1 210 ? 1.823 33.25 -3.896 1 96.69 210 ASP A C 1
ATOM 1550 O O . ASP A 1 210 ? 0.926 34.031 -3.645 1 96.69 210 ASP A O 1
ATOM 1554 N N . GLN A 1 211 ? 1.619 32.125 -4.379 1 95.56 211 GLN A N 1
ATOM 1555 C CA . GLN A 1 211 ? 0.257 31.672 -4.625 1 95.56 211 GLN A CA 1
ATOM 1556 C C . GLN A 1 211 ? -0.543 31.594 -3.326 1 95.56 211 GLN A C 1
ATOM 1558 O O . GLN A 1 211 ? -1.709 32 -3.287 1 95.56 211 GLN A O 1
ATOM 1563 N N . TRP A 1 212 ? 0.084 31.062 -2.355 1 95.88 212 TRP A N 1
ATOM 1564 C CA . TRP A 1 212 ? -0.536 30.953 -1.039 1 95.88 212 TRP A CA 1
ATOM 1565 C C . TRP A 1 212 ? -0.971 32.312 -0.527 1 95.88 212 TRP A C 1
ATOM 1567 O O . TRP A 1 212 ? -2.096 32.5 -0.048 1 95.88 212 TRP A O 1
ATOM 1577 N N . LEU A 1 213 ? -0.122 33.312 -0.647 1 95 213 LEU A N 1
ATOM 1578 C CA . LEU A 1 213 ? -0.368 34.656 -0.108 1 95 213 LEU A CA 1
ATOM 1579 C C . LEU A 1 213 ? -1.391 35.406 -0.956 1 95 213 LEU A C 1
ATOM 1581 O O . LEU A 1 213 ? -2.02 36.344 -0.483 1 95 213 LEU A O 1
ATOM 1585 N N . ARG A 1 214 ? -1.535 35 -2.156 1 96.19 214 ARG A N 1
ATOM 1586 C CA . ARG A 1 214 ? -2.41 35.688 -3.09 1 96.19 214 ARG A CA 1
ATOM 1587 C C . ARG A 1 214 ? -3.871 35.312 -2.857 1 96.19 214 ARG A C 1
ATOM 1589 O O . ARG A 1 214 ? -4.773 36.062 -3.234 1 96.19 214 ARG A O 1
ATOM 1596 N N . HIS A 1 215 ? -4.09 34.188 -2.328 1 96.88 215 HIS A N 1
ATOM 1597 C CA . HIS A 1 215 ? -5.461 33.688 -2.158 1 96.88 215 HIS A CA 1
ATOM 1598 C C . HIS A 1 215 ? -5.848 33.656 -0.684 1 96.88 215 HIS A C 1
ATOM 1600 O O . HIS A 1 215 ? -4.988 33.781 0.192 1 96.88 215 HIS A O 1
ATOM 1606 N N . GLU A 1 216 ? -7.16 33.562 -0.488 1 96.56 216 GLU A N 1
ATOM 1607 C CA . GLU A 1 216 ? -7.625 33.656 0.891 1 96.56 216 GLU A CA 1
ATOM 1608 C C . GLU A 1 216 ? -8.188 32.344 1.396 1 96.56 216 GLU A C 1
ATOM 1610 O O . GLU A 1 216 ? -7.891 31.922 2.516 1 96.56 216 GLU A O 1
ATOM 1615 N N . THR A 1 217 ? -9.031 31.75 0.632 1 97.19 217 THR A N 1
ATOM 1616 C CA . THR A 1 217 ? -9.727 30.578 1.136 1 97.19 217 THR A CA 1
ATOM 1617 C C . THR A 1 217 ? -9.203 29.312 0.455 1 97.19 217 THR A C 1
ATOM 1619 O O . THR A 1 217 ? -9.039 29.281 -0.766 1 97.19 217 THR A O 1
ATOM 1622 N N . TYR A 1 218 ? -8.938 28.359 1.219 1 96.75 218 TYR A N 1
ATOM 1623 C CA . TYR A 1 218 ? -8.539 27.016 0.784 1 96.75 218 TYR A CA 1
ATOM 1624 C C . TYR A 1 218 ? -9.461 25.969 1.382 1 96.75 218 TYR A C 1
ATOM 1626 O O . TYR A 1 218 ? -9.625 25.891 2.602 1 96.75 218 TYR A O 1
ATOM 1634 N N . SER A 1 219 ? -10.055 25.125 0.469 1 97.5 219 SER A N 1
ATOM 1635 C CA . SER A 1 219 ? -11.008 24.125 0.949 1 97.5 219 SER A CA 1
ATOM 1636 C C . SER A 1 219 ? -10.688 22.75 0.387 1 97.5 219 SER A C 1
ATOM 1638 O O . SER A 1 219 ? -10.211 22.625 -0.745 1 97.5 219 SER A O 1
ATOM 1640 N N . CYS A 1 220 ? -10.883 21.812 1.222 1 97.25 220 CYS A N 1
ATOM 1641 C CA . CYS A 1 220 ? -10.898 20.438 0.725 1 97.25 220 CYS A CA 1
ATOM 1642 C C . CYS A 1 220 ? -12.289 19.828 0.866 1 97.25 220 CYS A C 1
ATOM 1644 O O . CYS A 1 220 ? -12.867 19.844 1.952 1 97.25 220 CYS A O 1
ATOM 1646 N N . LYS A 1 221 ? -12.797 19.375 -0.246 1 97.94 221 LYS A N 1
ATOM 1647 C CA . LYS A 1 221 ? -14.102 18.719 -0.335 1 97.94 221 LYS A CA 1
ATOM 1648 C C . LYS A 1 221 ? -13.945 17.203 -0.405 1 97.94 221 LYS A C 1
ATOM 1650 O O . LYS A 1 221 ? -13.438 16.672 -1.392 1 97.94 221 LYS A O 1
ATOM 1655 N N . VAL A 1 222 ? -14.492 16.547 0.64 1 97.69 222 VAL A N 1
ATOM 1656 C CA . VAL A 1 222 ? -14.336 15.094 0.748 1 97.69 222 VAL A CA 1
ATOM 1657 C C . VAL A 1 222 ? -15.664 14.406 0.414 1 97.69 222 VAL A C 1
ATOM 1659 O O . VAL A 1 222 ? -16.719 14.781 0.946 1 97.69 222 VAL A O 1
ATOM 1662 N N . SER A 1 223 ? -15.586 13.469 -0.505 1 97.12 223 SER A N 1
ATOM 1663 C CA . SER A 1 223 ? -16.75 12.641 -0.835 1 97.12 223 SER A CA 1
ATOM 1664 C C . SER A 1 223 ? -16.562 11.211 -0.328 1 97.12 223 SER A C 1
ATOM 1666 O O . SER A 1 223 ? -15.539 10.578 -0.597 1 97.12 223 SER A O 1
ATOM 1668 N N . HIS A 1 224 ? -17.516 10.812 0.483 1 94.5 224 HIS A N 1
ATOM 1669 C CA . HIS A 1 224 ? -17.469 9.469 1.046 1 94.5 224 HIS A CA 1
ATOM 1670 C C . HIS A 1 224 ? -18.859 8.875 1.195 1 94.5 224 HIS A C 1
ATOM 1672 O O . HIS A 1 224 ? -19.688 9.398 1.957 1 94.5 224 HIS A O 1
ATOM 1678 N N . GLN A 1 225 ? -19.141 7.824 0.49 1 88.69 225 GLN A N 1
ATOM 1679 C CA . GLN A 1 225 ? -20.406 7.098 0.565 1 88.69 225 GLN A CA 1
ATOM 1680 C C . GLN A 1 225 ? -21.594 8.031 0.354 1 88.69 225 GLN A C 1
ATOM 1682 O O . GLN A 1 225 ? -22.562 8 1.115 1 88.69 225 GLN A O 1
ATOM 1687 N N . GLY A 1 226 ? -21.453 8.859 -0.607 1 90.44 226 GLY A N 1
ATOM 1688 C CA . GLY A 1 226 ? -22.547 9.719 -1.036 1 90.44 226 GLY A CA 1
ATOM 1689 C C . GLY A 1 226 ? -22.656 10.992 -0.226 1 90.44 226 GLY A C 1
ATOM 1690 O O . GLY A 1 226 ? -23.5 11.836 -0.496 1 90.44 226 GLY A O 1
ATOM 1691 N N . LYS A 1 227 ? -21.859 11.133 0.754 1 94 227 LYS A N 1
ATOM 1692 C CA . LYS A 1 227 ? -21.859 12.344 1.571 1 94 227 LYS A CA 1
ATOM 1693 C C . LYS A 1 227 ? -20.641 13.211 1.264 1 94 227 LYS A C 1
ATOM 1695 O O . LYS A 1 227 ? -19.594 12.695 0.865 1 94 227 LYS A O 1
ATOM 1700 N N . GLU A 1 228 ? -20.844 14.438 1.441 1 96.44 228 GLU A N 1
ATOM 1701 C CA . GLU A 1 228 ? -19.766 15.383 1.211 1 96.44 228 GLU A CA 1
ATOM 1702 C C . GLU A 1 228 ? -19.438 16.172 2.477 1 96.44 228 GLU A C 1
ATOM 1704 O O . GLU A 1 228 ? -20.359 16.578 3.207 1 96.44 228 GLU A O 1
ATOM 1709 N N . ILE A 1 229 ? -18.266 16.312 2.775 1 96.81 229 ILE A N 1
ATOM 1710 C CA . ILE A 1 229 ? -17.766 17.125 3.879 1 96.81 229 ILE A CA 1
ATOM 1711 C C . ILE A 1 229 ? -16.781 18.156 3.35 1 96.81 229 ILE A C 1
ATOM 1713 O O . ILE A 1 229 ? -15.836 17.812 2.625 1 96.81 229 ILE A O 1
ATOM 1717 N N . ILE A 1 230 ? -17 19.375 3.723 1 96.38 230 ILE A N 1
ATOM 1718 C CA . ILE A 1 230 ? -16.094 20.438 3.268 1 96.38 230 ILE A CA 1
ATOM 1719 C C . ILE A 1 230 ? -15.43 21.094 4.469 1 96.38 230 ILE A C 1
ATOM 1721 O O . ILE A 1 230 ? -16.094 21.453 5.441 1 96.38 230 ILE A O 1
ATOM 1725 N N . GLN A 1 231 ? -14.164 21.188 4.434 1 95.5 231 GLN A N 1
ATOM 1726 C CA . GLN A 1 231 ? -13.391 21.953 5.402 1 95.5 231 GLN A CA 1
ATOM 1727 C C . GLN A 1 231 ? -12.656 23.109 4.727 1 95.5 231 GLN A C 1
ATOM 1729 O O . GLN A 1 231 ? -12.109 22.938 3.633 1 95.5 231 GLN A O 1
ATOM 1734 N N . THR A 1 232 ? -12.695 24.203 5.387 1 95.12 232 THR A N 1
ATOM 1735 C CA . THR A 1 232 ? -12.117 25.391 4.785 1 95.12 232 THR A CA 1
ATOM 1736 C C . THR A 1 232 ? -11.102 26.031 5.723 1 95.12 232 THR A C 1
ATOM 1738 O O . THR A 1 232 ? -11.305 26.078 6.938 1 95.12 232 THR A O 1
ATOM 1741 N N . LEU A 1 233 ? -10.086 26.469 5.137 1 93.88 233 LEU A N 1
ATOM 1742 C CA . LEU A 1 233 ? -9.023 27.234 5.797 1 93.88 233 LEU A CA 1
ATOM 1743 C C . LEU A 1 233 ? -8.922 28.641 5.227 1 93.88 233 LEU A C 1
ATOM 1745 O O . LEU A 1 233 ? -8.883 28.812 4.008 1 93.88 233 LEU A O 1
ATOM 1749 N N . LYS A 1 234 ? -8.969 29.609 6.113 1 93.88 234 LYS A N 1
ATOM 1750 C CA . LYS A 1 234 ? -8.742 31 5.719 1 93.88 234 LYS A CA 1
ATOM 1751 C C . LYS A 1 234 ? -7.32 31.438 6.043 1 93.88 234 LYS A C 1
ATOM 1753 O O . LYS A 1 234 ? -6.887 31.359 7.195 1 93.88 234 LYS A O 1
ATOM 1758 N N . ARG A 1 235 ? -6.656 31.875 5.07 1 92.5 235 ARG A N 1
ATOM 1759 C CA . ARG A 1 235 ? -5.262 32.25 5.238 1 92.5 235 ARG A CA 1
ATOM 1760 C C . ARG A 1 235 ? -5.125 33.344 6.316 1 92.5 235 ARG A C 1
ATOM 1762 O O . ARG A 1 235 ? -4.191 33.281 7.121 1 92.5 235 ARG A O 1
ATOM 1769 N N . SER A 1 236 ? -6 34.281 6.398 1 87.94 236 SER A N 1
ATOM 1770 C CA . SER A 1 236 ? -5.945 35.406 7.324 1 87.94 236 SER A CA 1
ATOM 1771 C C . SER A 1 236 ? -6.078 34.938 8.766 1 87.94 236 SER A C 1
ATOM 1773 O O . SER A 1 236 ? -5.723 35.688 9.695 1 87.94 236 SER A O 1
ATOM 1775 N N . GLU A 1 237 ? -6.559 33.75 8.859 1 79.31 237 GLU A N 1
ATOM 1776 C CA . GLU A 1 237 ? -6.73 33.219 10.219 1 79.31 237 GLU A CA 1
ATOM 1777 C C . GLU A 1 237 ? -5.492 32.469 10.68 1 79.31 237 GLU A C 1
ATOM 1779 O O . GLU A 1 237 ? -5.398 32.062 11.844 1 79.31 237 GLU A O 1
ATOM 1784 N N . CYS A 1 238 ? -4.684 32.156 9.695 1 72.62 238 CYS A N 1
ATOM 1785 C CA . CYS A 1 238 ? -3.473 31.406 10.023 1 72.62 238 CYS A CA 1
ATOM 1786 C C . CYS A 1 238 ? -2.33 32.344 10.367 1 72.62 238 CYS A C 1
ATOM 1788 O O . CYS A 1 238 ? -1.275 31.922 10.836 1 72.62 238 CYS A O 1
ATOM 1790 N N . VAL A 1 239 ? -2.477 33.719 10.148 1 56.69 239 VAL A N 1
ATOM 1791 C CA . VAL A 1 239 ? -1.451 34.719 10.383 1 56.69 239 VAL A CA 1
ATOM 1792 C C . VAL A 1 239 ? -1.549 35.219 11.82 1 56.69 239 VAL A C 1
ATOM 1794 O O . VAL A 1 239 ? -2.646 35.344 12.367 1 56.69 239 VAL A O 1
ATOM 1797 N N . MET B 1 1 ? -3.576 -55.531 51.969 1 30.08 1 MET B N 1
ATOM 1798 C CA . MET B 1 1 ? -3.594 -54.188 51.438 1 30.08 1 MET B CA 1
ATOM 1799 C C . MET B 1 1 ? -2.76 -54.094 50.156 1 30.08 1 MET B C 1
ATOM 1801 O O . MET B 1 1 ? -1.529 -54.156 50.219 1 30.08 1 MET B O 1
ATOM 1805 N N . SER B 1 2 ? -3.236 -54.656 49.031 1 32.53 2 SER B N 1
ATOM 1806 C CA . SER B 1 2 ? -2.637 -54.812 47.688 1 32.53 2 SER B CA 1
ATOM 1807 C C . SER B 1 2 ? -2.463 -53.438 47.031 1 32.53 2 SER B C 1
ATOM 1809 O O . SER B 1 2 ? -3.402 -52.656 46.969 1 32.53 2 SER B O 1
ATOM 1811 N N . ASN B 1 3 ? -1.291 -52.844 47.156 1 37.84 3 ASN B N 1
ATOM 1812 C CA . ASN B 1 3 ? -0.863 -51.625 46.469 1 37.84 3 ASN B CA 1
ATOM 1813 C C . ASN B 1 3 ? -1.016 -51.719 44.969 1 37.84 3 ASN B C 1
ATOM 1815 O O . ASN B 1 3 ? -0.371 -52.531 44.344 1 37.84 3 ASN B O 1
ATOM 1819 N N . ILE B 1 4 ? -2.201 -51.406 44.375 1 44.25 4 ILE B N 1
ATOM 1820 C CA . ILE B 1 4 ? -2.416 -51.281 42.938 1 44.25 4 ILE B CA 1
ATOM 1821 C C . ILE B 1 4 ? -1.525 -50.188 42.406 1 44.25 4 ILE B C 1
ATOM 1823 O O . ILE B 1 4 ? -1.607 -49.031 42.844 1 44.25 4 ILE B O 1
ATOM 1827 N N . LEU B 1 5 ? -0.331 -50.438 41.906 1 41.78 5 LEU B N 1
ATOM 1828 C CA . LEU B 1 5 ? 0.497 -49.562 41.125 1 41.78 5 LEU B CA 1
ATOM 1829 C C . LEU B 1 5 ? -0.279 -49.031 39.906 1 41.78 5 LEU B C 1
ATOM 1831 O O . LEU B 1 5 ? -0.668 -49.812 39.031 1 41.78 5 LEU B O 1
ATOM 1835 N N . ILE B 1 6 ? -0.992 -47.938 40.031 1 46.34 6 ILE B N 1
ATOM 1836 C CA . ILE B 1 6 ? -1.581 -47.188 38.938 1 46.34 6 ILE B CA 1
ATOM 1837 C C . ILE B 1 6 ? -0.482 -46.719 37.969 1 46.34 6 ILE B C 1
ATOM 1839 O O . ILE B 1 6 ? 0.388 -45.938 38.344 1 46.34 6 ILE B O 1
ATOM 1843 N N . LEU B 1 7 ? -0.056 -47.594 37.094 1 41.31 7 LEU B N 1
ATOM 1844 C CA . LEU B 1 7 ? 0.779 -47.188 35.969 1 41.31 7 LEU B CA 1
ATOM 1845 C C . LEU B 1 7 ? 0.09 -46.094 35.156 1 41.31 7 LEU B C 1
ATOM 1847 O O . LEU B 1 7 ? -0.951 -46.312 34.531 1 41.31 7 LEU B O 1
ATOM 1851 N N . LEU B 1 8 ? 0.246 -44.844 35.5 1 42.41 8 LEU B N 1
ATOM 1852 C CA . LEU B 1 8 ? -0.105 -43.688 34.688 1 42.41 8 LEU B CA 1
ATOM 1853 C C . LEU B 1 8 ? 0.551 -43.75 33.312 1 42.41 8 LEU B C 1
ATOM 1855 O O . LEU B 1 8 ? 1.777 -43.688 33.188 1 42.41 8 LEU B O 1
ATOM 1859 N N . LEU B 1 9 ? -0.018 -44.5 32.375 1 38.75 9 LEU B N 1
ATOM 1860 C CA . LEU B 1 9 ? 0.37 -44.375 30.984 1 38.75 9 LEU B CA 1
ATOM 1861 C C . LEU B 1 9 ? 0.329 -42.938 30.516 1 38.75 9 LEU B C 1
ATOM 1863 O O . LEU B 1 9 ? -0.744 -42.344 30.438 1 38.75 9 LEU B O 1
ATOM 1867 N N . LEU B 1 10 ? 1.419 -42.188 30.688 1 43.75 10 LEU B N 1
ATOM 1868 C CA . LEU B 1 10 ? 1.634 -40.906 29.984 1 43.75 10 LEU B CA 1
ATOM 1869 C C . LEU B 1 10 ? 1.53 -41.125 28.484 1 43.75 10 LEU B C 1
ATOM 1871 O O . LEU B 1 10 ? 2.408 -41.719 27.859 1 43.75 10 LEU B O 1
ATOM 1875 N N . ILE B 1 11 ? 0.382 -41.125 27.922 1 44.78 11 ILE B N 1
ATOM 1876 C CA . ILE B 1 11 ? 0.203 -41.031 26.484 1 44.78 11 ILE B CA 1
ATOM 1877 C C . ILE B 1 11 ? 0.845 -39.719 25.984 1 44.78 11 ILE B C 1
ATOM 1879 O O . ILE B 1 11 ? 0.417 -38.625 26.359 1 44.78 11 ILE B O 1
ATOM 1883 N N . SER B 1 12 ? 2.076 -39.719 25.609 1 40.31 12 SER B N 1
ATOM 1884 C CA . SER B 1 12 ? 2.66 -38.656 24.844 1 40.31 12 SER B CA 1
ATOM 1885 C C . SER B 1 12 ? 1.87 -38.375 23.562 1 40.31 12 SER B C 1
ATOM 1887 O O . SER B 1 12 ? 1.864 -39.219 22.656 1 40.31 12 SER B O 1
ATOM 1889 N N . PHE B 1 13 ? 0.846 -37.594 23.609 1 40.84 13 PHE B N 1
ATOM 1890 C CA . PHE B 1 13 ? 0.318 -37 22.391 1 40.84 13 PHE B CA 1
ATOM 1891 C C . PHE B 1 13 ? 1.433 -36.344 21.578 1 40.84 13 PHE B C 1
ATOM 1893 O O . PHE B 1 13 ? 1.974 -35.312 21.984 1 40.84 13 PHE B O 1
ATOM 1900 N N . SER B 1 14 ? 2.186 -37.094 20.812 1 40.22 14 SER B N 1
ATOM 1901 C CA . SER B 1 14 ? 2.947 -36.406 19.766 1 40.22 14 SER B CA 1
ATOM 1902 C C . SER B 1 14 ? 2.064 -35.438 18.969 1 40.22 14 SER B C 1
ATOM 1904 O O . SER B 1 14 ? 1.251 -35.875 18.156 1 40.22 14 SER B O 1
ATOM 1906 N N . SER B 1 15 ? 1.748 -34.344 19.484 1 38.75 15 SER B N 1
ATOM 1907 C CA . SER B 1 15 ? 1.266 -33.344 18.531 1 38.75 15 SER B CA 1
ATOM 1908 C C . SER B 1 15 ? 2.113 -33.312 17.266 1 38.75 15 SER B C 1
ATOM 1910 O O . SER B 1 15 ? 3.289 -32.938 17.312 1 38.75 15 SER B O 1
ATOM 1912 N N . CYS B 1 16 ? 1.978 -34.219 16.375 1 41.91 16 CYS B N 1
ATOM 1913 C CA . CYS B 1 16 ? 2.469 -33.906 15.031 1 41.91 16 CYS B CA 1
ATOM 1914 C C . CYS B 1 16 ? 2.326 -32.438 14.719 1 41.91 16 CYS B C 1
ATOM 1916 O O . CYS B 1 16 ? 1.214 -31.938 14.523 1 41.91 16 CYS B O 1
ATOM 1918 N N . SER B 1 17 ? 3.07 -31.641 15.336 1 43.44 17 SER B N 1
ATOM 1919 C CA . SER B 1 17 ? 3.109 -30.266 14.844 1 43.44 17 SER B CA 1
ATOM 1920 C C . SER B 1 17 ? 3.246 -30.219 13.328 1 43.44 17 SER B C 1
ATOM 1922 O O . SER B 1 17 ? 4.262 -30.656 12.781 1 43.44 17 SER B O 1
ATOM 1924 N N . ASP B 1 18 ? 2.318 -30.547 12.547 1 48.09 18 ASP B N 1
ATOM 1925 C CA . ASP B 1 18 ? 2.404 -30.219 11.125 1 48.09 18 ASP B CA 1
ATOM 1926 C C . ASP B 1 18 ? 3.221 -28.953 10.898 1 48.09 18 ASP B C 1
ATOM 1928 O O . ASP B 1 18 ? 2.771 -27.859 11.227 1 48.09 18 ASP B O 1
ATOM 1932 N N . SER B 1 19 ? 4.492 -29 11.141 1 57.47 19 SER B N 1
ATOM 1933 C CA . SER B 1 19 ? 5.379 -27.875 10.859 1 57.47 19 SER B CA 1
ATOM 1934 C C . SER B 1 19 ? 5.039 -27.219 9.531 1 57.47 19 SER B C 1
ATOM 1936 O O . SER B 1 19 ? 5.23 -27.812 8.469 1 57.47 19 SER B O 1
ATOM 1938 N N . GLN B 1 20 ? 4.062 -26.328 9.406 1 70.38 20 GLN B N 1
ATOM 1939 C CA . GLN B 1 20 ? 3.652 -25.609 8.203 1 70.38 20 GLN B CA 1
ATOM 1940 C C . GLN B 1 20 ? 4.855 -25 7.492 1 70.38 20 GLN B C 1
ATOM 1942 O O . GLN B 1 20 ? 5.742 -24.438 8.133 1 70.38 20 GLN B O 1
ATOM 1947 N N . ASN B 1 21 ? 5.172 -25.531 6.27 1 81.69 21 ASN B N 1
ATOM 1948 C CA . ASN B 1 21 ? 6.219 -24.953 5.441 1 81.69 21 ASN B CA 1
ATOM 1949 C C . ASN B 1 21 ? 6.074 -23.438 5.34 1 81.69 21 ASN B C 1
ATOM 1951 O O . ASN B 1 21 ? 4.973 -22.922 5.121 1 81.69 21 ASN B O 1
ATOM 1955 N N . VAL B 1 22 ? 7.137 -22.812 5.766 1 90.12 22 VAL B N 1
ATOM 1956 C CA . VAL B 1 22 ? 7.172 -21.359 5.656 1 90.12 22 VAL B CA 1
ATOM 1957 C C . VAL B 1 22 ? 8.242 -20.953 4.648 1 90.12 22 VAL B C 1
ATOM 1959 O O . VAL B 1 22 ? 9.352 -21.484 4.66 1 90.12 22 VAL B O 1
ATOM 1962 N N . VAL B 1 23 ? 7.867 -20.125 3.717 1 94.75 23 VAL B N 1
ATOM 1963 C CA . VAL B 1 23 ? 8.812 -19.531 2.773 1 94.75 23 VAL B CA 1
ATOM 1964 C C . VAL B 1 23 ? 9.438 -18.266 3.381 1 94.75 23 VAL B C 1
ATOM 1966 O O . VAL B 1 23 ? 8.719 -17.359 3.799 1 94.75 23 VAL B O 1
ATOM 1969 N N . THR B 1 24 ? 10.727 -18.219 3.447 1 95.5 24 THR B N 1
ATOM 1970 C CA . THR B 1 24 ? 11.414 -17.078 4.059 1 95.5 24 THR B CA 1
ATOM 1971 C C . THR B 1 24 ? 12.234 -16.312 3.02 1 95.5 24 THR B C 1
ATOM 1973 O O . THR B 1 24 ? 12.812 -16.922 2.113 1 95.5 24 THR B O 1
ATOM 1976 N N . GLN B 1 25 ? 12.227 -15.023 3.109 1 96.75 25 GLN B N 1
ATOM 1977 C CA . GLN B 1 25 ? 12.961 -14.094 2.26 1 96.75 25 GLN B CA 1
ATOM 1978 C C . GLN B 1 25 ? 13.656 -13.023 3.094 1 96.75 25 GLN B C 1
ATOM 1980 O O . GLN B 1 25 ? 13.234 -12.719 4.211 1 96.75 25 GLN B O 1
ATOM 1985 N N . ASP B 1 26 ? 14.82 -12.539 2.523 1 93.38 26 ASP B N 1
ATOM 1986 C CA . ASP B 1 26 ? 15.336 -11.305 3.117 1 93.38 26 ASP B CA 1
ATOM 1987 C C . ASP B 1 26 ? 14.336 -10.164 2.979 1 93.38 26 ASP B C 1
ATOM 1989 O O . ASP B 1 26 ? 13.609 -10.086 1.987 1 93.38 26 ASP B O 1
ATOM 1993 N N . SER B 1 27 ? 14.359 -9.328 3.994 1 92.25 27 SER B N 1
ATOM 1994 C CA . SER B 1 27 ? 13.328 -8.297 4.023 1 92.25 27 SER B CA 1
ATOM 1995 C C . SER B 1 27 ? 13.625 -7.188 3.02 1 92.25 27 SER B C 1
ATOM 1997 O O . SER B 1 27 ? 12.703 -6.645 2.398 1 92.25 27 SER B O 1
ATOM 1999 N N . ALA B 1 28 ? 14.898 -6.844 2.838 1 93.94 28 ALA B N 1
ATOM 2000 C CA . ALA B 1 28 ? 15.203 -5.719 1.962 1 93.94 28 ALA B CA 1
ATOM 2001 C C . ALA B 1 28 ? 16.609 -5.84 1.392 1 93.94 28 ALA B C 1
ATOM 2003 O O . ALA B 1 28 ? 17.5 -6.402 2.035 1 93.94 28 ALA B O 1
ATOM 2004 N N . VAL B 1 29 ? 16.812 -5.391 0.193 1 95.06 29 VAL B N 1
ATOM 2005 C CA . VAL B 1 29 ? 18.109 -5.281 -0.468 1 95.06 29 VAL B CA 1
ATOM 2006 C C . VAL B 1 29 ? 18.172 -3.996 -1.291 1 95.06 29 VAL B C 1
ATOM 2008 O O . VAL B 1 29 ? 17.125 -3.469 -1.699 1 95.06 29 VAL B O 1
ATOM 2011 N N . SER B 1 30 ? 19.359 -3.41 -1.489 1 91.94 30 SER B N 1
ATOM 2012 C CA . SER B 1 30 ? 19.562 -2.211 -2.299 1 91.94 30 SER B CA 1
ATOM 2013 C C . SER B 1 30 ? 20.609 -2.438 -3.377 1 91.94 30 SER B C 1
ATOM 2015 O O . SER B 1 30 ? 21.516 -3.264 -3.209 1 91.94 30 SER B O 1
ATOM 2017 N N . VAL B 1 31 ? 20.484 -1.768 -4.449 1 93.88 31 VAL B N 1
ATOM 2018 C CA . VAL B 1 31 ? 21.438 -1.858 -5.551 1 93.88 31 VAL B CA 1
ATOM 2019 C C . VAL B 1 31 ? 21.531 -0.51 -6.262 1 93.88 31 VAL B C 1
ATOM 2021 O O . VAL B 1 31 ? 20.578 0.275 -6.25 1 93.88 31 VAL B O 1
ATOM 2024 N N . LEU B 1 32 ? 22.703 -0.172 -6.809 1 91.31 32 LEU B N 1
ATOM 2025 C CA . LEU B 1 32 ? 22.859 1.008 -7.652 1 91.31 32 LEU B CA 1
ATOM 2026 C C . LEU B 1 32 ? 22.453 0.705 -9.094 1 91.31 32 LEU B C 1
ATOM 2028 O O . LEU B 1 32 ? 22.531 -0.442 -9.539 1 91.31 32 LEU B O 1
ATOM 2032 N N . PRO B 1 33 ? 22.016 1.758 -9.75 1 92.25 33 PRO B N 1
ATOM 2033 C CA . PRO B 1 33 ? 21.719 1.532 -11.164 1 92.25 33 PRO B CA 1
ATOM 2034 C C . PRO B 1 33 ? 22.875 0.899 -11.922 1 92.25 33 PRO B C 1
ATOM 2036 O O . PRO B 1 33 ? 24.031 1.261 -11.695 1 92.25 33 PRO B O 1
ATOM 2039 N N . GLY B 1 34 ? 22.5 -0.034 -12.742 1 95.06 34 GLY B N 1
ATOM 2040 C CA . GLY B 1 34 ? 23.516 -0.722 -13.523 1 95.06 34 GLY B CA 1
ATOM 2041 C C . GLY B 1 34 ? 24.125 -1.896 -12.781 1 95.06 34 GLY B C 1
ATOM 2042 O O . GLY B 1 34 ? 24.812 -2.727 -13.391 1 95.06 34 GLY B O 1
ATOM 2043 N N . GLY B 1 35 ? 23.891 -1.954 -11.5 1 96.62 35 GLY B N 1
ATOM 2044 C CA . GLY B 1 35 ? 24.422 -3.043 -10.695 1 96.62 35 GLY B CA 1
ATOM 2045 C C . GLY B 1 35 ? 23.609 -4.32 -10.805 1 96.62 35 GLY B C 1
ATOM 2046 O O . GLY B 1 35 ? 22.625 -4.375 -11.539 1 96.62 35 GLY B O 1
ATOM 2047 N N . SER B 1 36 ? 24.125 -5.363 -10.109 1 97.88 36 SER B N 1
ATOM 2048 C CA . SER B 1 36 ? 23.453 -6.656 -10.062 1 97.88 36 SER B CA 1
ATOM 2049 C C . SER B 1 36 ? 23.031 -7.02 -8.641 1 97.88 36 SER B C 1
ATOM 2051 O O . SER B 1 36 ? 23.719 -6.652 -7.68 1 97.88 36 SER B O 1
ATOM 2053 N N . VAL B 1 37 ? 21.953 -7.68 -8.578 1 97.62 37 VAL B N 1
ATOM 2054 C CA . VAL B 1 37 ? 21.484 -8.102 -7.262 1 97.62 37 VAL B CA 1
ATOM 2055 C C . VAL B 1 37 ? 20.828 -9.484 -7.363 1 97.62 37 VAL B C 1
ATOM 2057 O O . VAL B 1 37 ? 20.344 -9.867 -8.43 1 97.62 37 VAL B O 1
ATOM 2060 N N . GLY B 1 38 ? 20.875 -10.219 -6.305 1 97.69 38 GLY B N 1
ATOM 2061 C CA . GLY B 1 38 ? 20.203 -11.5 -6.168 1 97.69 38 GLY B CA 1
ATOM 2062 C C . GLY B 1 38 ? 19.25 -11.547 -4.996 1 97.69 38 GLY B C 1
ATOM 2063 O O . GLY B 1 38 ? 19.609 -11.18 -3.875 1 97.69 38 GLY B O 1
ATOM 2064 N N . LEU B 1 39 ? 18.047 -11.891 -5.262 1 97.88 39 LEU B N 1
ATOM 2065 C CA . LEU B 1 39 ? 17.047 -12.133 -4.223 1 97.88 39 LEU B CA 1
ATOM 2066 C C . LEU B 1 39 ? 16.859 -13.633 -4 1 97.88 39 LEU B C 1
ATOM 2068 O O . LEU B 1 39 ? 16.781 -14.398 -4.961 1 97.88 39 LEU B O 1
ATOM 2072 N N . SER B 1 40 ? 16.797 -14.039 -2.754 1 96.75 40 SER B N 1
ATOM 2073 C CA . SER B 1 40 ? 16.688 -15.477 -2.506 1 96.75 40 SER B CA 1
ATOM 2074 C C . SER B 1 40 ? 15.547 -15.781 -1.541 1 96.75 40 SER B C 1
ATOM 2076 O O . SER B 1 40 ? 15.125 -14.914 -0.776 1 96.75 40 SER B O 1
ATOM 2078 N N . CYS B 1 41 ? 14.984 -16.922 -1.646 1 96 41 CYS B N 1
ATOM 2079 C CA . CYS B 1 41 ? 14.039 -17.422 -0.652 1 96 41 CYS B CA 1
ATOM 2080 C C . CYS B 1 41 ? 14.312 -18.875 -0.328 1 96 41 CYS B C 1
ATOM 2082 O O . CYS B 1 41 ? 14.945 -19.594 -1.117 1 96 41 CYS B O 1
ATOM 2084 N N . SER B 1 42 ? 13.977 -19.25 0.85 1 96.06 42 SER B N 1
ATOM 2085 C CA . SER B 1 42 ? 14.219 -20.594 1.38 1 96.06 42 SER B CA 1
ATOM 2086 C C . SER B 1 42 ? 12.961 -21.172 2.008 1 96.06 42 SER B C 1
ATOM 2088 O O . SER B 1 42 ? 11.977 -20.469 2.213 1 96.06 42 SER B O 1
ATOM 2090 N N . LEU B 1 43 ? 13.047 -22.438 2.197 1 93.12 43 LEU B N 1
ATOM 2091 C CA . LEU B 1 43 ? 11.977 -23.156 2.867 1 93.12 43 LEU B CA 1
ATOM 2092 C C . LEU B 1 43 ? 12.422 -23.641 4.246 1 93.12 43 LEU B C 1
ATOM 2094 O O . LEU B 1 43 ? 13.523 -24.172 4.395 1 93.12 43 LEU B O 1
ATOM 2098 N N . THR B 1 44 ? 11.688 -23.312 5.324 1 86.94 44 THR B N 1
ATOM 2099 C CA . THR B 1 44 ? 12.047 -23.75 6.672 1 86.94 44 THR B CA 1
ATOM 2100 C C . THR B 1 44 ? 12.102 -25.266 6.762 1 86.94 44 THR B C 1
ATOM 2102 O O . THR B 1 44 ? 12.914 -25.828 7.504 1 86.94 44 THR B O 1
ATOM 2105 N N . GLY B 1 45 ? 11.391 -26.062 6.133 1 78.5 45 GLY B N 1
ATOM 2106 C CA . GLY B 1 45 ? 11.32 -27.516 6.266 1 78.5 45 GLY B CA 1
ATOM 2107 C C . GLY B 1 45 ? 12.273 -28.25 5.344 1 78.5 45 GLY B C 1
ATOM 2108 O O . GLY B 1 45 ? 12.312 -29.469 5.332 1 78.5 45 GLY B O 1
ATOM 2109 N N . GLY B 1 46 ? 13.172 -27.5 4.641 1 86.88 46 GLY B N 1
ATOM 2110 C CA . GLY B 1 46 ? 14.062 -28.203 3.719 1 86.88 46 GLY B CA 1
ATOM 2111 C C . GLY B 1 46 ? 14.641 -27.281 2.654 1 86.88 46 GLY B C 1
ATOM 2112 O O . GLY B 1 46 ? 14.594 -26.062 2.783 1 86.88 46 GLY B O 1
ATOM 2113 N N . SER B 1 47 ? 15.328 -27.984 1.637 1 92.81 47 SER B N 1
ATOM 2114 C CA . SER B 1 47 ? 15.922 -27.25 0.523 1 92.81 47 SER B CA 1
ATOM 2115 C C . SER B 1 47 ? 14.906 -27.016 -0.584 1 92.81 47 SER B C 1
ATOM 2117 O O . SER B 1 47 ? 13.992 -27.812 -0.788 1 92.81 47 SER B O 1
ATOM 2119 N N . VAL B 1 48 ? 15.031 -25.906 -1.178 1 93.12 48 VAL B N 1
ATOM 2120 C CA . VAL B 1 48 ? 14.25 -25.672 -2.385 1 93.12 48 VAL B CA 1
ATOM 2121 C C . VAL B 1 48 ? 14.789 -26.516 -3.533 1 93.12 48 VAL B C 1
ATOM 2123 O O . VAL B 1 48 ? 16 -26.547 -3.768 1 93.12 48 VAL B O 1
ATOM 2126 N N . THR B 1 49 ? 13.93 -27.188 -4.191 1 91.44 49 THR B N 1
ATOM 2127 C CA . THR B 1 49 ? 14.281 -28 -5.344 1 91.44 49 THR B CA 1
ATOM 2128 C C . THR B 1 49 ? 13.414 -27.641 -6.547 1 91.44 49 THR B C 1
ATOM 2130 O O . THR B 1 49 ? 12.562 -26.75 -6.461 1 91.44 49 THR B O 1
ATOM 2133 N N . GLY B 1 50 ? 13.648 -28.344 -7.672 1 87.56 50 GLY B N 1
ATOM 2134 C CA . GLY B 1 50 ? 12.836 -28.141 -8.859 1 87.56 50 GLY B CA 1
ATOM 2135 C C . GLY B 1 50 ? 11.367 -28.453 -8.641 1 87.56 50 GLY B C 1
ATOM 2136 O O . GLY B 1 50 ? 10.5 -27.906 -9.312 1 87.56 50 GLY B O 1
ATOM 2137 N N . ASP B 1 51 ? 11.086 -29.312 -7.648 1 86 51 ASP B N 1
ATOM 2138 C CA . ASP B 1 51 ? 9.711 -29.734 -7.379 1 86 51 ASP B CA 1
ATOM 2139 C C . ASP B 1 51 ? 8.93 -28.625 -6.672 1 86 51 ASP B C 1
ATOM 2141 O O . ASP B 1 51 ? 7.703 -28.703 -6.559 1 86 51 ASP B O 1
ATOM 2145 N N . ASN B 1 52 ? 9.625 -27.641 -6.246 1 89.5 52 ASN B N 1
ATOM 2146 C CA . ASN B 1 52 ? 8.945 -26.531 -5.586 1 89.5 52 ASN B CA 1
ATOM 2147 C C . ASN B 1 52 ? 8.477 -25.484 -6.594 1 89.5 52 ASN B C 1
ATOM 2149 O O . ASN B 1 52 ? 7.719 -24.578 -6.242 1 89.5 52 ASN B O 1
ATOM 2153 N N . TYR B 1 53 ? 8.945 -25.516 -7.824 1 87.75 53 TYR B N 1
ATOM 2154 C CA . TYR B 1 53 ? 8.508 -24.641 -8.906 1 87.75 53 TYR B CA 1
ATOM 2155 C C . TYR B 1 53 ? 8.562 -23.172 -8.469 1 87.75 53 TYR B C 1
ATOM 2157 O O . TYR B 1 53 ? 7.535 -22.484 -8.43 1 87.75 53 TYR B O 1
ATOM 2165 N N . PRO B 1 54 ? 9.734 -22.672 -8.25 1 92.38 54 PRO B N 1
ATOM 2166 C CA . PRO B 1 54 ? 9.82 -21.297 -7.754 1 92.38 54 PRO B CA 1
ATOM 2167 C C . PRO B 1 54 ? 9.305 -20.281 -8.758 1 92.38 54 PRO B C 1
ATOM 2169 O O . PRO B 1 54 ? 9.602 -20.375 -9.953 1 92.38 54 PRO B O 1
ATOM 2172 N N . ASN B 1 55 ? 8.453 -19.328 -8.273 1 92.88 55 ASN B N 1
ATOM 2173 C CA . ASN B 1 55 ? 7.957 -18.172 -9.008 1 92.88 55 ASN B CA 1
ATOM 2174 C C . ASN B 1 55 ? 8.297 -16.859 -8.297 1 92.88 55 ASN B C 1
ATOM 2176 O O . ASN B 1 55 ? 8.305 -16.812 -7.066 1 92.88 55 ASN B O 1
ATOM 2180 N N . TRP B 1 56 ? 8.578 -15.859 -9.07 1 96.25 56 TRP B N 1
ATOM 2181 C CA . TRP B 1 56 ? 8.859 -14.531 -8.531 1 96.25 56 TRP B CA 1
ATOM 2182 C C . TRP B 1 56 ? 7.859 -13.508 -9.062 1 96.25 56 TRP B C 1
ATOM 2184 O O . TRP B 1 56 ? 7.703 -13.352 -10.281 1 96.25 56 TRP B O 1
ATOM 2194 N N . ILE B 1 57 ? 7.199 -12.867 -8.133 1 96.5 57 ILE B N 1
ATOM 2195 C CA . ILE B 1 57 ? 6.195 -11.859 -8.445 1 96.5 57 ILE B CA 1
ATOM 2196 C C . ILE B 1 57 ? 6.699 -10.477 -8.031 1 96.5 57 ILE B C 1
ATOM 2198 O O . ILE B 1 57 ? 7.176 -10.297 -6.91 1 96.5 57 ILE B O 1
ATOM 2202 N N . HIS B 1 58 ? 6.613 -9.57 -8.961 1 97 58 HIS B N 1
ATOM 2203 C CA . HIS B 1 58 ? 7.035 -8.188 -8.734 1 97 58 HIS B CA 1
ATOM 2204 C C . HIS B 1 58 ? 5.832 -7.27 -8.562 1 97 58 HIS B C 1
ATOM 2206 O O . HIS B 1 58 ? 4.875 -7.34 -9.328 1 97 58 HIS B O 1
ATOM 2212 N N . GLN B 1 59 ? 5.91 -6.457 -7.504 1 94.62 59 GLN B N 1
ATOM 2213 C CA . GLN B 1 59 ? 4.836 -5.492 -7.285 1 94.62 59 GLN B CA 1
ATOM 2214 C C . GLN B 1 59 ? 5.391 -4.145 -6.84 1 94.62 59 GLN B C 1
ATOM 2216 O O . GLN B 1 59 ? 6.133 -4.066 -5.855 1 94.62 59 GLN B O 1
ATOM 2221 N N . THR B 1 60 ? 5.066 -3.125 -7.625 1 89.81 60 THR B N 1
ATOM 2222 C CA . THR B 1 60 ? 5.395 -1.762 -7.223 1 89.81 60 THR B CA 1
ATOM 2223 C C . THR B 1 60 ? 4.227 -1.119 -6.484 1 89.81 60 THR B C 1
ATOM 2225 O O . THR B 1 60 ? 3.082 -1.56 -6.617 1 89.81 60 THR B O 1
ATOM 2228 N N . THR B 1 61 ? 4.512 -0.123 -5.66 1 80.06 61 THR B N 1
ATOM 2229 C CA . THR B 1 61 ? 3.477 0.542 -4.875 1 80.06 61 THR B CA 1
ATOM 2230 C C . THR B 1 61 ? 2.338 1.017 -5.773 1 80.06 61 THR B C 1
ATOM 2232 O O . THR B 1 61 ? 2.57 1.715 -6.762 1 80.06 61 THR B O 1
ATOM 2235 N N . GLY B 1 62 ? 1.146 0.517 -5.441 1 75.88 62 GLY B N 1
ATOM 2236 C CA . GLY B 1 62 ? -0.041 0.983 -6.141 1 75.88 62 GLY B CA 1
ATOM 2237 C C . GLY B 1 62 ? -0.256 0.296 -7.477 1 75.88 62 GLY B C 1
ATOM 2238 O O . GLY B 1 62 ? -1.16 0.663 -8.227 1 75.88 62 GLY B O 1
ATOM 2239 N N . SER B 1 63 ? 0.562 -0.657 -7.828 1 85.31 63 SER B N 1
ATOM 2240 C CA . SER B 1 63 ? 0.449 -1.324 -9.117 1 85.31 63 SER B CA 1
ATOM 2241 C C . SER B 1 63 ? 0.043 -2.785 -8.953 1 85.31 63 SER B C 1
ATOM 2243 O O . SER B 1 63 ? 0.086 -3.324 -7.848 1 85.31 63 SER B O 1
ATOM 2245 N N . ILE B 1 64 ? -0.335 -3.357 -10.078 1 89.25 64 ILE B N 1
ATOM 2246 C CA . ILE B 1 64 ? -0.725 -4.762 -10.102 1 89.25 64 ILE B CA 1
ATOM 2247 C C . ILE B 1 64 ? 0.521 -5.645 -10.094 1 89.25 64 ILE B C 1
ATOM 2249 O O . ILE B 1 64 ? 1.545 -5.293 -10.68 1 89.25 64 ILE B O 1
ATOM 2253 N N . PRO B 1 65 ? 0.371 -6.758 -9.391 1 94.19 65 PRO B N 1
ATOM 2254 C CA . PRO B 1 65 ? 1.498 -7.691 -9.422 1 94.19 65 PRO B CA 1
ATOM 2255 C C . PRO B 1 65 ? 1.73 -8.297 -10.805 1 94.19 65 PRO B C 1
ATOM 2257 O O . PRO B 1 65 ? 0.791 -8.422 -11.594 1 94.19 65 PRO B O 1
ATOM 2260 N N . LYS B 1 66 ? 3.012 -8.664 -11.016 1 93.31 66 LYS B N 1
ATOM 2261 C CA . LYS B 1 66 ? 3.398 -9.32 -12.258 1 93.31 66 LYS B CA 1
ATOM 2262 C C . LYS B 1 66 ? 4.363 -10.469 -12 1 93.31 66 LYS B C 1
ATOM 2264 O O . LYS B 1 66 ? 5.266 -10.359 -11.164 1 93.31 66 LYS B O 1
ATOM 2269 N N . LEU B 1 67 ? 4.121 -11.516 -12.695 1 93.25 67 LEU B N 1
ATOM 2270 C CA . LEU B 1 67 ? 5.109 -12.594 -12.68 1 93.25 67 LEU B CA 1
ATOM 2271 C C . LEU B 1 67 ? 6.332 -12.219 -13.508 1 93.25 67 LEU B C 1
ATOM 2273 O O . LEU B 1 67 ? 6.215 -11.922 -14.703 1 93.25 67 LEU B O 1
ATOM 2277 N N . VAL B 1 68 ? 7.465 -12.266 -12.938 1 95.19 68 VAL B N 1
ATOM 2278 C CA . VAL B 1 68 ? 8.633 -11.82 -13.695 1 95.19 68 VAL B CA 1
ATOM 2279 C C . VAL B 1 68 ? 9.5 -13.023 -14.062 1 95.19 68 VAL B C 1
ATOM 2281 O O . VAL B 1 68 ? 10.203 -13 -15.078 1 95.19 68 VAL B O 1
ATOM 2284 N N . VAL B 1 69 ? 9.516 -14.008 -13.18 1 93.31 69 VAL B N 1
ATOM 2285 C CA . VAL B 1 69 ? 10.172 -15.281 -13.469 1 93.31 69 VAL B CA 1
ATOM 2286 C C . VAL B 1 69 ? 9.391 -16.422 -12.844 1 93.31 69 VAL B C 1
ATOM 2288 O O . VAL B 1 69 ? 8.867 -16.297 -11.727 1 93.31 69 VAL B O 1
ATOM 2291 N N . GLY B 1 70 ? 9.211 -17.453 -13.578 1 89.75 70 GLY B N 1
ATOM 2292 C CA . GLY B 1 70 ? 8.461 -18.578 -13.031 1 89.75 70 GLY B CA 1
ATOM 2293 C C . GLY B 1 70 ? 9.047 -19.922 -13.422 1 89.75 70 GLY B C 1
ATOM 2294 O O . GLY B 1 70 ? 10.055 -20 -14.125 1 89.75 70 GLY B O 1
ATOM 2295 N N . SER B 1 71 ? 8.625 -20.969 -12.742 1 80.19 71 SER B N 1
ATOM 2296 C CA . SER B 1 71 ? 8.969 -22.359 -13.047 1 80.19 71 SER B CA 1
ATOM 2297 C C . SER B 1 71 ? 7.719 -23.203 -13.273 1 80.19 71 SER B C 1
ATOM 2299 O O . SER B 1 71 ? 6.703 -23.016 -12.602 1 80.19 71 SER B O 1
ATOM 2301 N N . TRP B 1 72 ? 7.699 -23.656 -14.523 1 65.88 72 TRP B N 1
ATOM 2302 C CA . TRP B 1 72 ? 6.602 -24.594 -14.758 1 65.88 72 TRP B CA 1
ATOM 2303 C C . TRP B 1 72 ? 7.129 -25.953 -15.188 1 65.88 72 TRP B C 1
ATOM 2305 O O . TRP B 1 72 ? 8.203 -26.047 -15.789 1 65.88 72 TRP B O 1
ATOM 2315 N N . GLY B 1 73 ? 6.406 -27.016 -14.969 1 56.44 73 GLY B N 1
ATOM 2316 C CA . GLY B 1 73 ? 6.496 -28.344 -15.547 1 56.44 73 GLY B CA 1
ATOM 2317 C C . GLY B 1 73 ? 7.641 -29.156 -14.977 1 56.44 73 GLY B C 1
ATOM 2318 O O . GLY B 1 73 ? 8.32 -28.734 -14.047 1 56.44 73 GLY B O 1
ATOM 2319 N N . THR B 1 74 ? 7.766 -30.422 -15.453 1 52.06 74 THR B N 1
ATOM 2320 C CA . THR B 1 74 ? 8.625 -31.531 -15.07 1 52.06 74 THR B CA 1
ATOM 2321 C C . THR B 1 74 ? 10.102 -31.141 -15.203 1 52.06 74 THR B C 1
ATOM 2323 O O . THR B 1 74 ? 10.977 -31.812 -14.648 1 52.06 74 THR B O 1
ATOM 2326 N N . GLY B 1 75 ? 10.398 -30.047 -15.961 1 47.09 75 GLY B N 1
ATOM 2327 C CA . GLY B 1 75 ? 11.828 -29.969 -16.203 1 47.09 75 GLY B CA 1
ATOM 2328 C C . GLY B 1 75 ? 12.477 -28.75 -15.578 1 47.09 75 GLY B C 1
ATOM 2329 O O . GLY B 1 75 ? 13.617 -28.422 -15.898 1 47.09 75 GLY B O 1
ATOM 2330 N N . ASN B 1 76 ? 12.055 -28.328 -14.414 1 55.84 76 ASN B N 1
ATOM 2331 C CA . ASN B 1 76 ? 12.773 -27.25 -13.75 1 55.84 76 ASN B CA 1
ATOM 2332 C C . ASN B 1 76 ? 13.062 -26.094 -14.711 1 55.84 76 ASN B C 1
ATOM 2334 O O . ASN B 1 76 ? 14.109 -25.453 -14.625 1 55.84 76 ASN B O 1
ATOM 2338 N N . GLN B 1 77 ? 12.266 -26 -15.766 1 62.91 77 GLN B N 1
ATOM 2339 C CA . GLN B 1 77 ? 12.609 -24.953 -16.719 1 62.91 77 GLN B CA 1
ATOM 2340 C C . GLN B 1 77 ? 12.031 -23.594 -16.281 1 62.91 77 GLN B C 1
ATOM 2342 O O . GLN B 1 77 ? 10.852 -23.516 -15.945 1 62.91 77 GLN B O 1
ATOM 2347 N N . ASN B 1 78 ? 12.93 -22.797 -16.016 1 70.62 78 ASN B N 1
ATOM 2348 C CA . ASN B 1 78 ? 12.594 -21.406 -15.75 1 70.62 78 ASN B CA 1
ATOM 2349 C C . ASN B 1 78 ? 11.984 -20.734 -16.984 1 70.62 78 ASN B C 1
ATOM 2351 O O . ASN B 1 78 ? 12.383 -21.016 -18.109 1 70.62 78 ASN B O 1
ATOM 2355 N N . TYR B 1 79 ? 10.812 -20.234 -16.797 1 80.94 79 TYR B N 1
ATOM 2356 C CA . TYR B 1 79 ? 10.281 -19.406 -17.875 1 80.94 79 TYR B CA 1
ATOM 2357 C C . TYR B 1 79 ? 10.195 -17.953 -17.469 1 80.94 79 TYR B C 1
ATOM 2359 O O . TYR B 1 79 ? 10.016 -17.641 -16.297 1 80.94 79 TYR B O 1
ATOM 2367 N N . ARG B 1 80 ? 10.586 -17.109 -18.422 1 87.69 80 ARG B N 1
ATOM 2368 C CA . ARG B 1 80 ? 10.469 -15.656 -18.328 1 87.69 80 ARG B CA 1
ATOM 2369 C C . ARG B 1 80 ? 9.406 -15.133 -19.281 1 87.69 80 ARG B C 1
ATOM 2371 O O . ARG B 1 80 ? 9.555 -15.234 -20.5 1 87.69 80 ARG B O 1
ATOM 2378 N N . PRO B 1 81 ? 8.398 -14.547 -18.719 1 86.94 81 PRO B N 1
ATOM 2379 C CA . PRO B 1 81 ? 7.398 -13.984 -19.625 1 86.94 81 PRO B CA 1
ATOM 2380 C C . PRO B 1 81 ? 7.992 -12.953 -20.578 1 86.94 81 PRO B C 1
ATOM 2382 O O . PRO B 1 81 ? 9.047 -12.375 -20.297 1 86.94 81 PRO B O 1
ATOM 2385 N N . SER B 1 82 ? 7.312 -12.703 -21.656 1 85.5 82 SER B N 1
ATOM 2386 C CA . SER B 1 82 ? 7.836 -11.844 -22.719 1 85.5 82 SER B CA 1
ATOM 2387 C C . SER B 1 82 ? 8.016 -10.406 -22.219 1 85.5 82 SER B C 1
ATOM 2389 O O . SER B 1 82 ? 8.859 -9.672 -22.734 1 85.5 82 SER B O 1
ATOM 2391 N N . TRP B 1 83 ? 7.281 -10.031 -21.25 1 87.81 83 TRP B N 1
ATOM 2392 C CA . TRP B 1 83 ? 7.352 -8.656 -20.797 1 87.81 83 TRP B CA 1
ATOM 2393 C C . TRP B 1 83 ? 8.516 -8.461 -19.828 1 87.81 83 TRP B C 1
ATOM 2395 O O . TRP B 1 83 ? 8.859 -7.332 -19.469 1 87.81 83 TRP B O 1
ATOM 2405 N N . THR B 1 84 ? 9.047 -9.5 -19.328 1 92.44 84 THR B N 1
ATOM 2406 C CA . THR B 1 84 ? 10.18 -9.406 -18.422 1 92.44 84 THR B CA 1
ATOM 2407 C C . THR B 1 84 ? 11.492 -9.328 -19.188 1 92.44 84 THR B C 1
ATOM 2409 O O . THR B 1 84 ? 11.781 -10.18 -20.031 1 92.44 84 THR B O 1
ATOM 2412 N N . PRO B 1 85 ? 12.273 -8.328 -18.859 1 95.06 85 PRO B N 1
ATOM 2413 C CA . PRO B 1 85 ? 13.555 -8.195 -19.547 1 95.06 85 PRO B CA 1
ATOM 2414 C C . PRO B 1 85 ? 14.469 -9.398 -19.344 1 95.06 85 PRO B C 1
ATOM 2416 O O . PRO B 1 85 ? 14.336 -10.117 -18.344 1 95.06 85 PRO B O 1
ATOM 2419 N N . GLU B 1 86 ? 15.469 -9.547 -20.234 1 95.06 86 GLU B N 1
ATOM 2420 C CA . GLU B 1 86 ? 16.406 -10.672 -20.219 1 95.06 86 GLU B CA 1
ATOM 2421 C C . GLU B 1 86 ? 17.344 -10.578 -19.016 1 95.06 86 GLU B C 1
ATOM 2423 O O . GLU B 1 86 ? 17.953 -11.578 -18.625 1 95.06 86 GLU B O 1
ATOM 2428 N N . ARG B 1 87 ? 17.406 -9.43 -18.453 1 97 87 ARG B N 1
ATOM 2429 C CA . ARG B 1 87 ? 18.312 -9.219 -17.328 1 97 87 ARG B CA 1
ATOM 2430 C C . ARG B 1 87 ? 17.781 -9.891 -16.078 1 97 87 ARG B C 1
ATOM 2432 O O . ARG B 1 87 ? 18.469 -9.93 -15.047 1 97 87 ARG B O 1
ATOM 2439 N N . PHE B 1 88 ? 16.609 -10.359 -16.141 1 96.88 88 PHE B N 1
ATOM 2440 C CA . PHE B 1 88 ? 16.031 -11.148 -15.055 1 96.88 88 PHE B CA 1
ATOM 2441 C C . PHE B 1 88 ? 16.234 -12.633 -15.305 1 96.88 88 PHE B C 1
ATOM 2443 O O . PHE B 1 88 ? 15.875 -13.148 -16.359 1 96.88 88 PHE B O 1
ATOM 2450 N N . THR B 1 89 ? 16.781 -13.312 -14.289 1 94.81 89 THR B N 1
ATOM 2451 C CA . THR B 1 89 ? 16.938 -14.758 -14.398 1 94.81 89 THR B CA 1
ATOM 2452 C C . THR B 1 89 ? 16.625 -15.438 -13.062 1 94.81 89 THR B C 1
ATOM 2454 O O . THR B 1 89 ? 16.875 -14.867 -12 1 94.81 89 THR B O 1
ATOM 2457 N N . GLY B 1 90 ? 16.062 -16.625 -13.141 1 93.75 90 GLY B N 1
ATOM 2458 C CA . GLY B 1 90 ? 15.805 -17.438 -11.961 1 93.75 90 GLY B CA 1
ATOM 2459 C C . GLY B 1 90 ? 16.609 -18.734 -11.938 1 93.75 90 GLY B C 1
ATOM 2460 O O . GLY B 1 90 ? 16.859 -19.328 -12.984 1 93.75 90 GLY B O 1
ATOM 2461 N N . ALA B 1 91 ? 17 -19.125 -10.711 1 92.06 91 ALA B N 1
ATOM 2462 C CA . ALA B 1 91 ? 17.734 -20.375 -10.555 1 92.06 91 ALA B CA 1
ATOM 2463 C C . ALA B 1 91 ? 17.562 -20.938 -9.141 1 92.06 91 ALA B C 1
ATOM 2465 O O . ALA B 1 91 ? 17.141 -20.219 -8.234 1 92.06 91 ALA B O 1
ATOM 2466 N N . ILE B 1 92 ? 17.766 -22.219 -9.07 1 92.62 92 ILE B N 1
ATOM 2467 C CA . ILE B 1 92 ? 17.891 -22.859 -7.762 1 92.62 92 ILE B CA 1
ATOM 2468 C C . ILE B 1 92 ? 19.359 -23.125 -7.449 1 92.62 92 ILE B C 1
ATOM 2470 O O . ILE B 1 92 ? 20.031 -23.875 -8.164 1 92.62 92 ILE B O 1
ATOM 2474 N N . THR B 1 93 ? 19.859 -22.422 -6.434 1 91.81 93 THR B N 1
ATOM 2475 C CA . THR B 1 93 ? 21.25 -22.547 -6.035 1 91.81 93 THR B CA 1
ATOM 2476 C C . THR B 1 93 ? 21.375 -22.703 -4.52 1 91.81 93 THR B C 1
ATOM 2478 O O . THR B 1 93 ? 20.844 -21.891 -3.764 1 91.81 93 THR B O 1
ATOM 2481 N N . GLY B 1 94 ? 22.125 -23.781 -4.066 1 91.94 94 GLY B N 1
ATOM 2482 C CA . GLY B 1 94 ? 22.359 -23.969 -2.645 1 91.94 94 GLY B CA 1
ATOM 2483 C C . GLY B 1 94 ? 21.078 -24.219 -1.864 1 91.94 94 GLY B C 1
ATOM 2484 O O . GLY B 1 94 ? 20.938 -23.75 -0.733 1 91.94 94 GLY B O 1
ATOM 2485 N N . GLY B 1 95 ? 20.141 -24.797 -2.504 1 93.38 95 GLY B N 1
ATOM 2486 C CA . GLY B 1 95 ? 18.891 -25.109 -1.837 1 93.38 95 GLY B CA 1
ATOM 2487 C C . GLY B 1 95 ? 17.969 -23.922 -1.693 1 93.38 95 GLY B C 1
ATOM 2488 O O . GLY B 1 95 ? 17.062 -23.922 -0.854 1 93.38 95 GLY B O 1
ATOM 2489 N N . LYS B 1 96 ? 18.281 -22.906 -2.436 1 95.31 96 LYS B N 1
ATOM 2490 C CA . LYS B 1 96 ? 17.469 -21.703 -2.404 1 95.31 96 LYS B CA 1
ATOM 2491 C C . LYS B 1 96 ? 17 -21.312 -3.807 1 95.31 96 LYS B C 1
ATOM 2493 O O . LYS B 1 96 ? 17.688 -21.594 -4.793 1 95.31 96 LYS B O 1
ATOM 2498 N N . ALA B 1 97 ? 15.805 -20.781 -3.916 1 95.12 97 ALA B N 1
ATOM 2499 C CA . ALA B 1 97 ? 15.398 -20.125 -5.152 1 95.12 97 ALA B CA 1
ATOM 2500 C C . ALA B 1 97 ? 15.992 -18.719 -5.242 1 95.12 97 ALA B C 1
ATOM 2502 O O . ALA B 1 97 ? 15.883 -17.938 -4.301 1 95.12 97 ALA B O 1
ATOM 2503 N N . VAL B 1 98 ? 16.641 -18.438 -6.367 1 95.88 98 VAL B N 1
ATOM 2504 C CA . VAL B 1 98 ? 17.328 -17.156 -6.496 1 95.88 98 VAL B CA 1
ATOM 2505 C C . VAL B 1 98 ? 16.828 -16.422 -7.746 1 95.88 98 VAL B C 1
ATOM 2507 O O . VAL B 1 98 ? 16.766 -17.016 -8.828 1 95.88 98 VAL B O 1
ATOM 2510 N N . LEU B 1 99 ? 16.422 -15.18 -7.598 1 97.06 99 LEU B N 1
ATOM 2511 C CA . LEU B 1 99 ? 16.172 -14.258 -8.703 1 97.06 99 LEU B CA 1
ATOM 2512 C C . LEU B 1 99 ? 17.359 -13.32 -8.906 1 97.06 99 LEU B C 1
ATOM 2514 O O . LEU B 1 99 ? 17.75 -12.586 -7.992 1 97.06 99 LEU B O 1
ATOM 2518 N N . SER B 1 100 ? 17.938 -13.344 -10.07 1 97.19 100 SER B N 1
ATOM 2519 C CA . SER B 1 100 ? 19.047 -12.461 -10.391 1 97.19 100 SER B CA 1
ATOM 2520 C C . SER B 1 100 ? 18.609 -11.344 -11.336 1 97.19 100 SER B C 1
ATOM 2522 O O . SER B 1 100 ? 18.016 -11.609 -12.383 1 97.19 100 SER B O 1
ATOM 2524 N N . ILE B 1 101 ? 18.891 -10.164 -10.984 1 98.06 101 ILE B N 1
ATOM 2525 C CA . ILE B 1 101 ? 18.641 -8.992 -11.805 1 98.06 101 ILE B CA 1
ATOM 2526 C C . ILE B 1 101 ? 19.953 -8.289 -12.133 1 98.06 101 ILE B C 1
ATOM 2528 O O . ILE B 1 101 ? 20.625 -7.785 -11.234 1 98.06 101 ILE B O 1
ATOM 2532 N N . SER B 1 102 ? 20.297 -8.258 -13.336 1 98.19 102 SER B N 1
ATOM 2533 C CA . SER B 1 102 ? 21.5 -7.535 -13.758 1 98.19 102 SER B CA 1
ATOM 2534 C C . SER B 1 102 ? 21.141 -6.168 -14.336 1 98.19 102 SER B C 1
ATOM 2536 O O . SER B 1 102 ? 19.969 -5.898 -14.625 1 98.19 102 SER B O 1
ATOM 2538 N N . ARG B 1 103 ? 22.125 -5.289 -14.422 1 97.06 103 ARG B N 1
ATOM 2539 C CA . ARG B 1 103 ? 21.938 -3.947 -14.961 1 97.06 103 ARG B CA 1
ATOM 2540 C C . ARG B 1 103 ? 20.656 -3.314 -14.445 1 97.06 103 ARG B C 1
ATOM 2542 O O . ARG B 1 103 ? 19.812 -2.879 -15.227 1 97.06 103 ARG B O 1
ATOM 2549 N N . ALA B 1 104 ? 20.531 -3.254 -13.109 1 96.62 104 ALA B N 1
ATOM 2550 C CA . ALA B 1 104 ? 19.328 -2.795 -12.422 1 96.62 104 ALA B CA 1
ATOM 2551 C C . ALA B 1 104 ? 18.906 -1.416 -12.914 1 96.62 104 ALA B C 1
ATOM 2553 O O . ALA B 1 104 ? 19.75 -0.551 -13.164 1 96.62 104 ALA B O 1
ATOM 2554 N N . GLN B 1 105 ? 17.609 -1.271 -13.094 1 94.19 105 GLN B N 1
ATOM 2555 C CA . GLN B 1 105 ? 16.984 -0.016 -13.508 1 94.19 105 GLN B CA 1
ATOM 2556 C C . GLN B 1 105 ? 16.031 0.506 -12.445 1 94.19 105 GLN B C 1
ATOM 2558 O O . GLN B 1 105 ? 15.609 -0.241 -11.555 1 94.19 105 GLN B O 1
ATOM 2563 N N . ALA B 1 106 ? 15.727 1.785 -12.547 1 89 106 ALA B N 1
ATOM 2564 C CA . ALA B 1 106 ? 14.852 2.426 -11.57 1 89 106 ALA B CA 1
ATOM 2565 C C . ALA B 1 106 ? 13.516 1.695 -11.461 1 89 106 ALA B C 1
ATOM 2567 O O . ALA B 1 106 ? 12.945 1.571 -10.375 1 89 106 ALA B O 1
ATOM 2568 N N . GLU B 1 107 ? 13.07 1.128 -12.625 1 90.44 107 GLU B N 1
ATOM 2569 C CA . GLU B 1 107 ? 11.75 0.494 -12.68 1 90.44 107 GLU B CA 1
ATOM 2570 C C . GLU B 1 107 ? 11.758 -0.849 -11.961 1 90.44 107 GLU B C 1
ATOM 2572 O O . GLU B 1 107 ? 10.695 -1.423 -11.695 1 90.44 107 GLU B O 1
ATOM 2577 N N . ASP B 1 108 ? 12.914 -1.28 -11.617 1 94.75 108 ASP B N 1
ATOM 2578 C CA . ASP B 1 108 ? 13.008 -2.568 -10.938 1 94.75 108 ASP B CA 1
ATOM 2579 C C . ASP B 1 108 ? 12.664 -2.432 -9.453 1 94.75 108 ASP B C 1
ATOM 2581 O O . ASP B 1 108 ? 12.484 -3.434 -8.758 1 94.75 108 ASP B O 1
ATOM 2585 N N . ASP B 1 109 ? 12.586 -1.196 -9.008 1 92.44 109 ASP B N 1
ATOM 2586 C CA . ASP B 1 109 ? 12.211 -0.935 -7.625 1 92.44 109 ASP B CA 1
ATOM 2587 C C . ASP B 1 109 ? 10.852 -1.556 -7.297 1 92.44 109 ASP B C 1
ATOM 2589 O O . ASP B 1 109 ? 9.938 -1.519 -8.117 1 92.44 109 ASP B O 1
ATOM 2593 N N . GLY B 1 110 ? 10.75 -2.123 -6.035 1 93.81 110 GLY B N 1
ATOM 2594 C CA . GLY B 1 110 ? 9.492 -2.723 -5.609 1 93.81 110 GLY B CA 1
ATOM 2595 C C . GLY B 1 110 ? 9.68 -3.947 -4.734 1 93.81 110 GLY B C 1
ATOM 2596 O O . GLY B 1 110 ? 10.805 -4.254 -4.32 1 93.81 110 GLY B O 1
ATOM 2597 N N . VAL B 1 111 ? 8.562 -4.59 -4.445 1 95.88 111 VAL B N 1
ATOM 2598 C CA . VAL B 1 111 ? 8.586 -5.801 -3.631 1 95.88 111 VAL B CA 1
ATOM 2599 C C . VAL B 1 111 ? 8.57 -7.031 -4.535 1 95.88 111 VAL B C 1
ATOM 2601 O O . VAL B 1 111 ? 7.809 -7.082 -5.504 1 95.88 111 VAL B O 1
ATOM 2604 N N . TYR B 1 112 ? 9.398 -7.961 -4.211 1 97.69 112 TYR B N 1
ATOM 2605 C CA . TYR B 1 112 ? 9.438 -9.234 -4.914 1 97.69 112 TYR B CA 1
ATOM 2606 C C . TYR B 1 112 ? 9.016 -10.375 -3.998 1 97.69 112 TYR B C 1
ATOM 2608 O O . TYR B 1 112 ? 9.641 -10.617 -2.967 1 97.69 112 TYR B O 1
ATOM 2616 N N . TYR B 1 113 ? 7.977 -11.07 -4.363 1 97.31 113 TYR B N 1
ATOM 2617 C CA . TYR B 1 113 ? 7.5 -12.227 -3.607 1 97.31 113 TYR B CA 1
ATOM 2618 C C . TYR B 1 113 ? 7.953 -13.531 -4.262 1 97.31 113 TYR B C 1
ATOM 2620 O O . TYR B 1 113 ? 7.789 -13.711 -5.469 1 97.31 113 TYR B O 1
ATOM 2628 N N . CYS B 1 114 ? 8.516 -14.352 -3.451 1 96.69 114 CYS B N 1
ATOM 2629 C CA . CYS B 1 114 ? 8.797 -15.734 -3.838 1 96.69 114 CYS B CA 1
ATOM 2630 C C . CYS B 1 114 ? 7.617 -16.641 -3.51 1 96.69 114 CYS B C 1
ATOM 2632 O O . CYS B 1 114 ? 7.051 -16.562 -2.418 1 96.69 114 CYS B O 1
ATOM 2634 N N . VAL B 1 115 ? 7.215 -17.391 -4.473 1 93.62 115 VAL B N 1
ATOM 2635 C CA . VAL B 1 115 ? 6.117 -18.328 -4.277 1 93.62 115 VAL B CA 1
ATOM 2636 C C . VAL B 1 115 ? 6.598 -19.75 -4.578 1 93.62 115 VAL B C 1
ATOM 2638 O O . VAL B 1 115 ? 7.125 -20.016 -5.66 1 93.62 115 VAL B O 1
ATOM 2641 N N . LEU B 1 116 ? 6.309 -20.688 -3.641 1 90.94 116 LEU B N 1
ATOM 2642 C CA . LEU B 1 116 ? 6.77 -22.062 -3.795 1 90.94 116 LEU B CA 1
ATOM 2643 C C . LEU B 1 116 ? 5.613 -23.047 -3.635 1 90.94 116 LEU B C 1
ATOM 2645 O O . LEU B 1 116 ? 4.742 -22.844 -2.781 1 90.94 116 LEU B O 1
ATOM 2649 N N . TRP B 1 117 ? 5.703 -24.031 -4.402 1 86.94 117 TRP B N 1
ATOM 2650 C CA . TRP B 1 117 ? 4.816 -25.188 -4.227 1 86.94 117 TRP B CA 1
ATOM 2651 C C . TRP B 1 117 ? 5.352 -26.125 -3.156 1 86.94 117 TRP B C 1
ATOM 2653 O O . TRP B 1 117 ? 6.508 -26.547 -3.211 1 86.94 117 TRP B O 1
ATOM 2663 N N . THR B 1 118 ? 4.516 -26.484 -2.189 1 84.62 118 THR B N 1
ATOM 2664 C CA . THR B 1 118 ? 4.98 -27.328 -1.098 1 84.62 118 THR B CA 1
ATOM 2665 C C . THR B 1 118 ? 4.348 -28.719 -1.18 1 84.62 118 THR B C 1
ATOM 2667 O O . THR B 1 118 ? 4.355 -29.469 -0.202 1 84.62 118 THR B O 1
ATOM 2670 N N . GLY B 1 119 ? 3.791 -29.094 -2.322 1 78.69 119 GLY B N 1
ATOM 2671 C CA . GLY B 1 119 ? 3.143 -30.391 -2.482 1 78.69 119 GLY B CA 1
ATOM 2672 C C . GLY B 1 119 ? 1.632 -30.312 -2.361 1 78.69 119 GLY B C 1
ATOM 2673 O O . GLY B 1 119 ? 0.917 -31.125 -2.947 1 78.69 119 GLY B O 1
ATOM 2674 N N . SER B 1 120 ? 1.154 -29.391 -1.561 1 77.56 120 SER B N 1
ATOM 2675 C CA . SER B 1 120 ? -0.288 -29.312 -1.354 1 77.56 120 SER B CA 1
ATOM 2676 C C . SER B 1 120 ? -0.798 -27.891 -1.546 1 77.56 120 SER B C 1
ATOM 2678 O O . SER B 1 120 ? -1.995 -27.672 -1.745 1 77.56 120 SER B O 1
ATOM 2680 N N . ALA B 1 121 ? 0.149 -26.953 -1.436 1 82.12 121 ALA B N 1
ATOM 2681 C CA . ALA B 1 121 ? -0.286 -25.562 -1.562 1 82.12 121 ALA B CA 1
ATOM 2682 C C . ALA B 1 121 ? 0.847 -24.688 -2.072 1 82.12 121 ALA B C 1
ATOM 2684 O O . ALA B 1 121 ? 2.023 -25 -1.9 1 82.12 121 ALA B O 1
ATOM 2685 N N . TRP B 1 122 ? 0.421 -23.609 -2.717 1 86.75 122 TRP B N 1
ATOM 2686 C CA . TRP B 1 122 ? 1.345 -22.516 -3.033 1 86.75 122 TRP B CA 1
ATOM 2687 C C . TRP B 1 122 ? 1.521 -21.594 -1.838 1 86.75 122 TRP B C 1
ATOM 2689 O O . TRP B 1 122 ? 0.539 -21.094 -1.282 1 86.75 122 TRP B O 1
ATOM 2699 N N . ILE B 1 123 ? 2.773 -21.312 -1.483 1 90.5 123 ILE B N 1
ATOM 2700 C CA . ILE B 1 123 ? 3.039 -20.469 -0.319 1 90.5 123 ILE B CA 1
ATOM 2701 C C . ILE B 1 123 ? 3.889 -19.266 -0.731 1 90.5 123 ILE B C 1
ATOM 2703 O O . ILE B 1 123 ? 4.922 -19.422 -1.385 1 90.5 123 ILE B O 1
ATOM 2707 N N . PHE B 1 124 ? 3.408 -18.109 -0.301 1 94.69 124 PHE B N 1
ATOM 2708 C CA . PHE B 1 124 ? 4.129 -16.875 -0.555 1 94.69 124 PHE B CA 1
ATOM 2709 C C . PHE B 1 124 ? 5.168 -16.609 0.531 1 94.69 124 PHE B C 1
ATOM 2711 O O . PHE B 1 124 ? 4.906 -16.844 1.713 1 94.69 124 PHE B O 1
ATOM 2718 N N . GLY B 1 125 ? 6.262 -16.141 0.088 1 96.06 125 GLY B N 1
ATOM 2719 C CA . GLY B 1 125 ? 7.18 -15.547 1.05 1 96.06 125 GLY B CA 1
ATOM 2720 C C . GLY B 1 125 ? 6.734 -14.18 1.529 1 96.06 125 GLY B C 1
ATOM 2721 O O . GLY B 1 125 ? 5.727 -13.648 1.062 1 96.06 125 GLY B O 1
ATOM 2722 N N . GLY B 1 126 ? 7.52 -13.648 2.451 1 94.69 126 GLY B N 1
ATOM 2723 C CA . GLY B 1 126 ? 7.18 -12.375 3.061 1 94.69 126 GLY B CA 1
ATOM 2724 C C . GLY B 1 126 ? 7.457 -11.188 2.156 1 94.69 126 GLY B C 1
ATOM 2725 O O . GLY B 1 126 ? 7.008 -10.07 2.434 1 94.69 126 GLY B O 1
ATOM 2726 N N . GLY B 1 127 ? 8.164 -11.438 1.092 1 96.38 127 GLY B N 1
ATOM 2727 C CA . GLY B 1 127 ? 8.508 -10.367 0.169 1 96.38 127 GLY B CA 1
ATOM 2728 C C . GLY B 1 127 ? 9.844 -9.719 0.481 1 96.38 127 GLY B C 1
ATOM 2729 O O . GLY B 1 127 ? 10.203 -9.547 1.648 1 96.38 127 GLY B O 1
ATOM 2730 N N . THR B 1 128 ? 10.586 -9.391 -0.526 1 97 128 THR B N 1
ATOM 2731 C CA . THR B 1 128 ? 11.828 -8.633 -0.427 1 97 128 THR B CA 1
ATOM 2732 C C . THR B 1 128 ? 11.68 -7.27 -1.101 1 97 128 THR B C 1
ATOM 2734 O O . THR B 1 128 ? 11.359 -7.191 -2.289 1 97 128 THR B O 1
ATOM 2737 N N . GLN B 1 129 ? 11.836 -6.281 -0.335 1 95.25 129 GLN B N 1
ATOM 2738 C CA . GLN B 1 129 ? 11.836 -4.941 -0.914 1 95.25 129 GLN B CA 1
ATOM 2739 C C . GLN B 1 129 ? 13.164 -4.648 -1.618 1 95.25 129 GLN B C 1
ATOM 2741 O O . GLN B 1 129 ? 14.211 -4.594 -0.978 1 95.25 129 GLN B O 1
ATOM 2746 N N . LEU B 1 130 ? 13.141 -4.492 -2.914 1 96.19 130 LEU B N 1
ATOM 2747 C CA . LEU B 1 130 ? 14.297 -4.031 -3.67 1 96.19 130 LEU B CA 1
ATOM 2748 C C . LEU B 1 130 ? 14.266 -2.518 -3.848 1 96.19 130 LEU B C 1
ATOM 2750 O O . LEU B 1 130 ? 13.281 -1.969 -4.352 1 96.19 130 LEU B O 1
ATOM 2754 N N . THR B 1 131 ? 15.312 -1.885 -3.434 1 91.75 131 THR B N 1
ATOM 2755 C CA . THR B 1 131 ? 15.461 -0.448 -3.641 1 91.75 131 THR B CA 1
ATOM 2756 C C . THR B 1 131 ? 16.594 -0.157 -4.621 1 91.75 131 THR B C 1
ATOM 2758 O O . THR B 1 131 ? 17.75 -0.499 -4.359 1 91.75 131 THR B O 1
ATOM 2761 N N . VAL B 1 132 ? 16.25 0.376 -5.762 1 90.81 132 VAL B N 1
ATOM 2762 C CA . VAL B 1 132 ? 17.266 0.847 -6.699 1 90.81 132 VAL B CA 1
ATOM 2763 C C . VAL B 1 132 ? 17.641 2.293 -6.375 1 90.81 132 VAL B C 1
ATOM 2765 O O . VAL B 1 132 ? 16.828 3.205 -6.574 1 90.81 132 VAL B O 1
ATOM 2768 N N . ILE B 1 133 ? 18.75 2.5 -5.902 1 86.69 133 ILE B N 1
ATOM 2769 C CA . ILE B 1 133 ? 19.188 3.812 -5.449 1 86.69 133 ILE B CA 1
ATOM 2770 C C . ILE B 1 133 ? 19.578 4.672 -6.648 1 86.69 133 ILE B C 1
ATOM 2772 O O . ILE B 1 133 ? 20.672 4.527 -7.199 1 86.69 133 ILE B O 1
ATOM 2776 N N . THR B 1 134 ? 18.516 5.262 -7.164 1 78.88 134 THR B N 1
ATOM 2777 C CA . THR B 1 134 ? 18.75 6.082 -8.352 1 78.88 134 THR B CA 1
ATOM 2778 C C . THR B 1 134 ? 19.359 7.426 -7.973 1 78.88 134 THR B C 1
ATOM 2780 O O . THR B 1 134 ? 18.781 8.164 -7.164 1 78.88 134 THR B O 1
ATOM 2783 N N . GLY B 1 135 ? 20.594 7.656 -8.32 1 76.06 135 GLY B N 1
ATOM 2784 C CA . GLY B 1 135 ? 21.234 8.953 -8.18 1 76.06 135 GLY B CA 1
ATOM 2785 C C . GLY B 1 135 ? 21.438 9.359 -6.73 1 76.06 135 GLY B C 1
ATOM 2786 O O . GLY B 1 135 ? 21.594 8.508 -5.855 1 76.06 135 GLY B O 1
ATOM 2787 N N . ASP B 1 136 ? 21.328 10.664 -6.531 1 82.88 136 ASP B N 1
ATOM 2788 C CA . ASP B 1 136 ? 21.672 11.227 -5.23 1 82.88 136 ASP B CA 1
ATOM 2789 C C . ASP B 1 136 ? 20.516 11.086 -4.242 1 82.88 136 ASP B C 1
ATOM 2791 O O . ASP B 1 136 ? 19.359 11.211 -4.621 1 82.88 136 ASP B O 1
ATOM 2795 N N . VAL B 1 137 ? 20.922 10.547 -3.18 1 86.81 137 VAL B N 1
ATOM 2796 C CA . VAL B 1 137 ? 19.984 10.555 -2.061 1 86.81 137 VAL B CA 1
ATOM 2797 C C . VAL B 1 137 ? 19.391 11.953 -1.899 1 86.81 137 VAL B C 1
ATOM 2799 O O . VAL B 1 137 ? 20.125 12.953 -1.909 1 86.81 137 VAL B O 1
ATOM 2802 N N . LYS B 1 138 ? 18.094 11.914 -2.006 1 91 138 LYS B N 1
ATOM 2803 C CA . LYS B 1 138 ? 17.406 13.156 -1.674 1 91 138 LYS B CA 1
ATOM 2804 C C . LYS B 1 138 ? 16.672 13.031 -0.342 1 91 138 LYS B C 1
ATOM 2806 O O . LYS B 1 138 ? 15.75 12.219 -0.203 1 91 138 LYS B O 1
ATOM 2811 N N . ALA B 1 139 ? 17.094 13.82 0.561 1 93.31 139 ALA B N 1
ATOM 2812 C CA . ALA B 1 139 ? 16.469 13.82 1.878 1 93.31 139 ALA B CA 1
ATOM 2813 C C . ALA B 1 139 ? 15.047 14.383 1.812 1 93.31 139 ALA B C 1
ATOM 2815 O O . ALA B 1 139 ? 14.758 15.25 0.983 1 93.31 139 ALA B O 1
ATOM 2816 N N . PRO B 1 140 ? 14.188 13.898 2.729 1 94.5 140 PRO B N 1
ATOM 2817 C CA . PRO B 1 140 ? 12.812 14.391 2.711 1 94.5 140 PRO B CA 1
ATOM 2818 C C . PRO B 1 140 ? 12.703 15.867 3.084 1 94.5 140 PRO B C 1
ATOM 2820 O O . PRO B 1 140 ? 13.438 16.344 3.959 1 94.5 140 PRO B O 1
ATOM 2823 N N . SER B 1 141 ? 11.906 16.5 2.285 1 91.75 141 SER B N 1
ATOM 2824 C CA . SER B 1 141 ? 11.406 17.781 2.785 1 91.75 141 SER B CA 1
ATOM 2825 C C . SER B 1 141 ? 10.391 17.578 3.9 1 91.75 141 SER B C 1
ATOM 2827 O O . SER B 1 141 ? 9.344 16.953 3.689 1 91.75 141 SER B O 1
ATOM 2829 N N . VAL B 1 142 ? 10.75 18.109 5.137 1 94.81 142 VAL B N 1
ATOM 2830 C CA . VAL B 1 142 ? 9.922 17.828 6.305 1 94.81 142 VAL B CA 1
ATOM 2831 C C . VAL B 1 142 ? 9.164 19.078 6.719 1 94.81 142 VAL B C 1
ATOM 2833 O O . VAL B 1 142 ? 9.75 20.156 6.844 1 94.81 142 VAL B O 1
ATOM 2836 N N . SER B 1 143 ? 7.883 18.922 6.855 1 92.81 143 SER B N 1
ATOM 2837 C CA . SER B 1 143 ? 7.039 20 7.367 1 92.81 143 SER B CA 1
ATOM 2838 C C . SER B 1 143 ? 6.145 19.516 8.5 1 92.81 143 SER B C 1
ATOM 2840 O O . SER B 1 143 ? 5.637 18.391 8.461 1 92.81 143 SER B O 1
ATOM 2842 N N . ILE B 1 144 ? 5.941 20.359 9.477 1 93.69 144 ILE B N 1
ATOM 2843 C CA . ILE B 1 144 ? 5.094 20.031 10.617 1 93.69 144 ILE B CA 1
ATOM 2844 C C . ILE B 1 144 ? 3.916 21 10.68 1 93.69 144 ILE B C 1
ATOM 2846 O O . ILE B 1 144 ? 4.074 22.203 10.445 1 93.69 144 ILE B O 1
ATOM 2850 N N . PHE B 1 145 ? 2.729 20.5 10.953 1 91.75 145 PHE B N 1
ATOM 2851 C CA . PHE 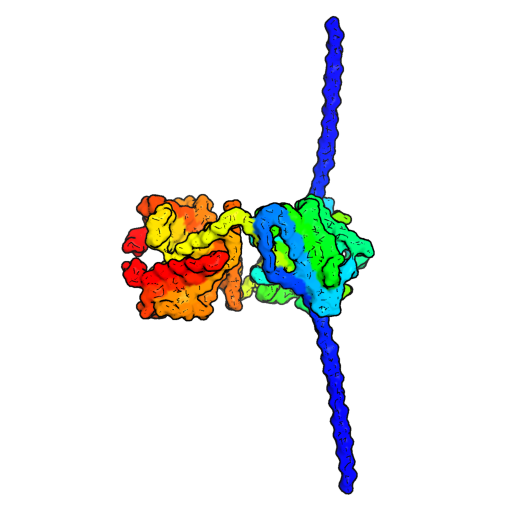B 1 145 ? 1.5 21.281 10.93 1 91.75 145 PHE B CA 1
ATOM 2852 C C . PHE B 1 145 ? 0.758 21.172 12.258 1 91.75 145 PHE B C 1
ATOM 2854 O O . PHE B 1 145 ? 0.628 20.078 12.812 1 91.75 145 PHE B O 1
ATOM 2861 N N . ALA B 1 146 ? 0.288 22.312 12.711 1 92.19 146 ALA B N 1
ATOM 2862 C CA . ALA B 1 146 ? -0.484 22.375 13.953 1 92.19 146 ALA B CA 1
ATOM 2863 C C . ALA B 1 146 ? -1.907 21.859 13.734 1 92.19 146 ALA B C 1
ATOM 2865 O O . ALA B 1 146 ? -2.391 21.812 12.602 1 92.19 146 ALA B O 1
ATOM 2866 N N . PRO B 1 147 ? -2.492 21.406 14.859 1 91.25 147 PRO B N 1
ATOM 2867 C CA . PRO B 1 147 ? -3.906 21.047 14.742 1 91.25 147 PRO B CA 1
ATOM 2868 C C . PRO B 1 147 ? -4.777 22.203 14.258 1 91.25 147 PRO B C 1
ATOM 2870 O O . PRO B 1 147 ? -4.445 23.359 14.492 1 91.25 147 PRO B O 1
ATOM 2873 N N . SER B 1 148 ? -5.855 21.812 13.656 1 84.62 148 SER B N 1
ATOM 2874 C CA . SER B 1 148 ? -6.789 22.844 13.227 1 84.62 148 SER B CA 1
ATOM 2875 C C . SER B 1 148 ? -7.641 23.328 14.391 1 84.62 148 SER B C 1
ATOM 2877 O O . SER B 1 148 ? -7.883 22.594 15.344 1 84.62 148 SER B O 1
ATOM 2879 N N . GLU B 1 149 ? -8.109 24.578 14.297 1 84.38 149 GLU B N 1
ATOM 2880 C CA . GLU B 1 149 ? -8.984 25.141 15.328 1 84.38 149 GLU B CA 1
ATOM 2881 C C . GLU B 1 149 ? -10.281 24.344 15.43 1 84.38 149 GLU B C 1
ATOM 2883 O O . GLU B 1 149 ? -10.812 24.141 16.531 1 84.38 149 GLU B O 1
ATOM 2888 N N . GLU B 1 150 ? -10.719 23.969 14.336 1 83 150 GLU B N 1
ATOM 2889 C CA . GLU B 1 150 ? -11.953 23.203 14.297 1 83 150 GLU B CA 1
ATOM 2890 C C . GLU B 1 150 ? -11.812 21.891 15.07 1 83 150 GLU B C 1
ATOM 2892 O O . GLU B 1 150 ? -12.742 21.484 15.781 1 83 150 GLU B O 1
ATOM 2897 N N . GLU B 1 151 ? -10.742 21.266 14.852 1 87.62 151 GLU B N 1
ATOM 2898 C CA . GLU B 1 151 ? -10.508 20.016 15.57 1 87.62 151 GLU B CA 1
ATOM 2899 C C . GLU B 1 151 ? -10.438 20.234 17.078 1 87.62 151 GLU B C 1
ATOM 2901 O O . GLU B 1 151 ? -11.023 19.484 17.859 1 87.62 151 GLU B O 1
ATOM 2906 N N . ILE B 1 152 ? -9.742 21.281 17.453 1 90.44 152 ILE B N 1
ATOM 2907 C CA . ILE B 1 152 ? -9.57 21.609 18.875 1 90.44 152 ILE B CA 1
ATOM 2908 C C . ILE B 1 152 ? -10.938 21.844 19.516 1 90.44 152 ILE B C 1
ATOM 2910 O O . ILE B 1 152 ? -11.164 21.422 20.656 1 90.44 152 ILE B O 1
ATOM 2914 N N . ALA B 1 153 ? -11.766 22.438 18.766 1 90.56 153 ALA B N 1
ATOM 2915 C CA . ALA B 1 153 ? -13.109 22.703 19.25 1 90.56 153 ALA B CA 1
ATOM 2916 C C . ALA B 1 153 ? -13.852 21.406 19.562 1 90.56 153 ALA B C 1
ATOM 2918 O O . ALA B 1 153 ? -14.789 21.391 20.359 1 90.56 153 ALA B O 1
ATOM 2919 N N . THR B 1 154 ? -13.477 20.359 18.953 1 90.25 154 THR B N 1
ATOM 2920 C CA . THR B 1 154 ? -14.109 19.078 19.203 1 90.25 154 THR B CA 1
ATOM 2921 C C . THR B 1 154 ? -13.344 18.297 20.266 1 90.25 154 THR B C 1
ATOM 2923 O O . THR B 1 154 ? -13.523 17.078 20.406 1 90.25 154 THR B O 1
ATOM 2926 N N . LYS B 1 155 ? -12.383 18.875 20.938 1 94.69 155 LYS B N 1
ATOM 2927 C CA . LYS B 1 155 ? -11.609 18.344 22.062 1 94.69 155 LYS B CA 1
ATOM 2928 C C . LYS B 1 155 ? -10.547 17.359 21.578 1 94.69 155 LYS B C 1
ATOM 2930 O O . LYS B 1 155 ? -10.07 16.531 22.359 1 94.69 155 LYS B O 1
ATOM 2935 N N . LYS B 1 156 ? -10.227 17.453 20.297 1 92.75 156 LYS B N 1
ATOM 2936 C CA . LYS B 1 156 ? -9.164 16.641 19.703 1 92.75 156 LYS B CA 1
ATOM 2937 C C . LYS B 1 156 ? -8.078 17.531 19.094 1 92.75 156 LYS B C 1
ATOM 2939 O O . LYS B 1 156 ? -8.305 18.719 18.859 1 92.75 156 LYS B O 1
ATOM 2944 N N . ALA B 1 157 ? -6.926 16.953 18.969 1 93.81 157 ALA B N 1
ATOM 2945 C CA . ALA B 1 157 ? -5.809 17.656 18.344 1 93.81 157 ALA B CA 1
ATOM 2946 C C . ALA B 1 157 ? -4.875 16.688 17.641 1 93.81 157 ALA B C 1
ATOM 2948 O O . ALA B 1 157 ? -4.457 15.688 18.219 1 93.81 157 ALA B O 1
ATOM 2949 N N . THR B 1 158 ? -4.605 16.969 16.406 1 93.25 158 THR B N 1
ATOM 2950 C CA . THR B 1 158 ? -3.68 16.141 15.633 1 93.25 158 THR B CA 1
ATOM 2951 C C . THR B 1 158 ? -2.537 16.984 15.07 1 93.25 158 THR B C 1
ATOM 2953 O O . THR B 1 158 ? -2.775 18 14.414 1 93.25 158 THR B O 1
ATOM 2956 N N . VAL B 1 159 ? -1.35 16.578 15.375 1 94.31 159 VAL B N 1
ATOM 2957 C CA . VAL B 1 159 ? -0.166 17.188 14.781 1 94.31 159 VAL B CA 1
ATOM 2958 C C . VAL B 1 159 ? 0.333 16.328 1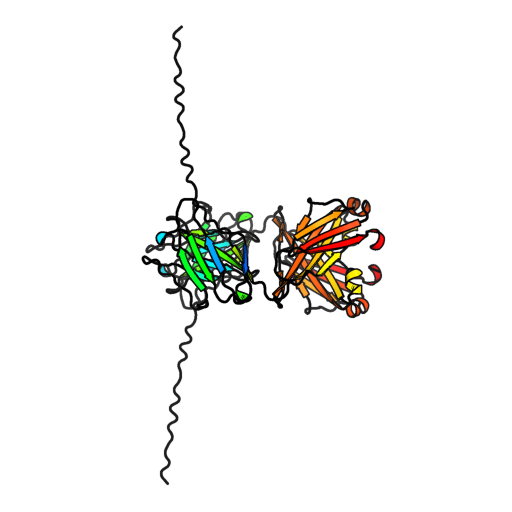3.625 1 94.31 159 VAL B C 1
ATOM 2960 O O . VAL B 1 159 ? 0.421 15.109 13.742 1 94.31 159 VAL B O 1
ATOM 2963 N N . VAL B 1 160 ? 0.609 17 12.531 1 94.06 160 VAL B N 1
ATOM 2964 C CA . VAL B 1 160 ? 0.944 16.25 11.328 1 94.06 160 VAL B CA 1
ATOM 2965 C C . VAL B 1 160 ? 2.389 16.531 10.922 1 94.06 160 VAL B C 1
ATOM 2967 O O . VAL B 1 160 ? 2.84 17.688 10.977 1 94.06 160 VAL B O 1
ATOM 2970 N N . CYS B 1 161 ? 3.102 15.539 10.633 1 95.88 161 CYS B N 1
ATOM 2971 C CA . CYS B 1 161 ? 4.43 15.625 10.031 1 95.88 161 CYS B CA 1
ATOM 2972 C C . CYS B 1 161 ? 4.422 15.07 8.609 1 95.88 161 CYS B C 1
ATOM 2974 O O . CYS B 1 161 ? 4.172 13.883 8.414 1 95.88 161 CYS B O 1
ATOM 2976 N N . SER B 1 162 ? 4.691 15.922 7.652 1 93 162 SER B N 1
ATOM 2977 C CA . SER B 1 162 ? 4.68 15.516 6.25 1 93 162 SER B CA 1
ATOM 2978 C C . SER B 1 162 ? 6.094 15.367 5.707 1 93 162 SER B C 1
ATOM 2980 O O . SER B 1 162 ? 6.938 16.234 5.906 1 93 162 SER B O 1
ATOM 2982 N N . LEU B 1 163 ? 6.336 14.258 5.059 1 94.19 163 LEU B N 1
ATOM 2983 C CA . LEU B 1 163 ? 7.582 13.977 4.359 1 94.19 163 LEU B CA 1
ATOM 2984 C C . LEU B 1 163 ? 7.355 13.914 2.852 1 94.19 163 LEU B C 1
ATOM 2986 O O . LEU B 1 163 ? 6.547 13.117 2.373 1 94.19 163 LEU B O 1
ATOM 2990 N N . SER B 1 164 ? 8.102 14.773 2.145 1 91 164 SER B N 1
ATOM 2991 C CA . SER B 1 164 ? 7.891 14.766 0.7 1 91 164 SER B CA 1
ATOM 2992 C C . SER B 1 164 ? 9.219 14.797 -0.051 1 91 164 SER B C 1
ATOM 2994 O O . SER B 1 164 ? 10.258 15.125 0.525 1 91 164 SER B O 1
ATOM 2996 N N . ASP B 1 165 ? 9.195 14.32 -1.265 1 89.5 165 ASP B N 1
ATOM 2997 C CA . ASP B 1 165 ? 10.242 14.508 -2.262 1 89.5 165 ASP B CA 1
ATOM 2998 C C . ASP B 1 165 ? 11.539 13.82 -1.832 1 89.5 165 ASP B C 1
ATOM 3000 O O . ASP B 1 165 ? 12.609 14.422 -1.876 1 89.5 165 ASP B O 1
ATOM 3004 N N . PHE B 1 166 ? 11.406 12.648 -1.472 1 91.81 166 PHE B N 1
ATOM 3005 C CA . PHE B 1 166 ? 12.625 11.984 -1.033 1 91.81 166 PHE B CA 1
ATOM 3006 C C . PHE B 1 166 ? 12.797 10.641 -1.74 1 91.81 166 PHE B C 1
ATOM 3008 O O . PHE B 1 166 ? 11.836 10.094 -2.283 1 91.81 166 PHE B O 1
ATOM 3015 N N . THR B 1 167 ? 14.047 10.289 -1.823 1 89.19 167 THR B N 1
ATOM 3016 C CA . THR B 1 167 ? 14.445 8.984 -2.348 1 89.19 167 THR B CA 1
ATOM 3017 C C . THR B 1 167 ? 15.789 8.562 -1.768 1 89.19 167 THR B C 1
ATOM 3019 O O . THR B 1 167 ? 16.641 9.406 -1.462 1 89.19 167 THR B O 1
ATOM 3022 N N . PRO B 1 168 ? 15.953 7.285 -1.542 1 88.5 168 PRO B N 1
ATOM 3023 C CA . PRO B 1 168 ? 14.984 6.195 -1.706 1 88.5 168 PRO B CA 1
ATOM 3024 C C . PRO B 1 168 ? 13.922 6.184 -0.612 1 88.5 168 PRO B C 1
ATOM 3026 O O . PRO B 1 168 ? 13.914 7.059 0.258 1 88.5 168 PRO B O 1
ATOM 3029 N N . ARG B 1 169 ? 12.953 5.234 -0.705 1 87.19 169 ARG B N 1
ATOM 3030 C CA . ARG B 1 169 ? 11.961 5.055 0.347 1 87.19 169 ARG B CA 1
ATOM 3031 C C . ARG B 1 169 ? 12.617 4.652 1.662 1 87.19 169 ARG B C 1
ATOM 3033 O O . ARG B 1 169 ? 13.812 4.336 1.695 1 87.19 169 ARG B O 1
ATOM 3040 N N . GLY B 1 170 ? 11.797 4.633 2.822 1 86.69 170 GLY B N 1
ATOM 3041 C CA . GLY B 1 170 ? 12.297 4.105 4.082 1 86.69 170 GLY B CA 1
ATOM 3042 C C . GLY B 1 170 ? 12.57 5.184 5.109 1 86.69 170 GLY B C 1
ATOM 3043 O O . GLY B 1 170 ? 13.453 5.031 5.961 1 86.69 170 GLY B O 1
ATOM 3044 N N . ALA B 1 171 ? 11.953 6.254 5.051 1 92.31 171 ALA B N 1
ATOM 3045 C CA . ALA B 1 171 ? 12.047 7.258 6.105 1 92.31 171 ALA B CA 1
ATOM 3046 C C . ALA B 1 171 ? 11.258 6.828 7.34 1 92.31 171 ALA B C 1
ATOM 3048 O O . ALA B 1 171 ? 10.195 6.207 7.219 1 92.31 171 ALA B O 1
ATOM 3049 N N . THR B 1 172 ? 11.852 7.125 8.516 1 94.56 172 THR B N 1
ATOM 3050 C CA . THR B 1 172 ? 11.141 6.855 9.766 1 94.56 172 THR B CA 1
ATOM 3051 C C . THR B 1 172 ? 10.906 8.148 10.539 1 94.56 172 THR B C 1
ATOM 3053 O O . THR B 1 172 ? 11.672 9.102 10.414 1 94.56 172 THR B O 1
ATOM 3056 N N . VAL B 1 173 ? 9.812 8.125 11.367 1 96.75 173 VAL B N 1
ATOM 3057 C CA . VAL B 1 173 ? 9.445 9.336 12.086 1 96.75 173 VAL B CA 1
ATOM 3058 C C . VAL B 1 173 ? 9.273 9.031 13.57 1 96.75 173 VAL B C 1
ATOM 3060 O O . VAL B 1 173 ? 8.594 8.062 13.938 1 96.75 173 VAL B O 1
ATOM 3063 N N . LYS B 1 174 ? 9.953 9.766 14.375 1 97.75 174 LYS B N 1
ATOM 3064 C CA . LYS B 1 174 ? 9.727 9.781 15.82 1 97.75 174 LYS B CA 1
ATOM 3065 C C . LYS B 1 174 ? 9.133 11.117 16.266 1 97.75 174 LYS B C 1
ATOM 3067 O O . LYS B 1 174 ? 9.539 12.172 15.789 1 97.75 174 LYS B O 1
ATOM 3072 N N . TRP B 1 175 ? 8.203 11.047 17.234 1 98.06 175 TRP B N 1
ATOM 3073 C CA . TRP B 1 175 ? 7.578 12.258 17.75 1 98.06 175 TRP B CA 1
ATOM 3074 C C . TRP B 1 175 ? 8.102 12.586 19.141 1 98.06 175 TRP B C 1
ATOM 3076 O O . TRP B 1 175 ? 8.258 11.695 19.984 1 98.06 175 TRP B O 1
ATOM 3086 N N . LEU B 1 176 ? 8.352 13.844 19.328 1 98 176 LEU B N 1
ATOM 3087 C CA . LEU B 1 176 ? 8.766 14.344 20.641 1 98 176 LEU B CA 1
ATOM 3088 C C . LEU B 1 176 ? 7.82 15.445 21.109 1 98 176 LEU B C 1
ATOM 3090 O O . LEU B 1 176 ? 7.539 16.391 20.375 1 98 176 LEU B O 1
ATOM 3094 N N . VAL B 1 177 ? 7.324 15.336 22.312 1 97.75 177 VAL B N 1
ATOM 3095 C CA . VAL B 1 177 ? 6.555 16.375 22.984 1 97.75 177 VAL B CA 1
ATOM 3096 C C . VAL B 1 177 ? 7.336 16.906 24.188 1 97.75 177 VAL B C 1
ATOM 3098 O O . VAL B 1 177 ? 7.598 16.156 25.141 1 97.75 177 VAL B O 1
ATOM 3101 N N . ASP B 1 178 ? 7.641 18.125 24.125 1 97.88 178 ASP B N 1
ATOM 3102 C CA . ASP B 1 178 ? 8.516 18.734 25.125 1 97.88 178 ASP B CA 1
ATOM 3103 C C . ASP B 1 178 ? 9.766 17.891 25.344 1 97.88 178 ASP B C 1
ATOM 3105 O O . ASP B 1 178 ? 10.156 17.625 26.484 1 97.88 178 ASP B O 1
ATOM 3109 N N . GLY B 1 179 ? 10.273 17.406 24.234 1 96.25 179 GLY B N 1
ATOM 3110 C CA . GLY B 1 179 ? 11.547 16.688 24.25 1 96.25 179 GLY B CA 1
ATOM 3111 C C . GLY B 1 179 ? 11.398 15.219 24.594 1 96.25 179 GLY B C 1
ATOM 3112 O O . GLY B 1 179 ? 12.367 14.461 24.531 1 96.25 179 GLY B O 1
ATOM 3113 N N . LYS B 1 180 ? 10.242 14.844 24.922 1 96.75 180 LYS B N 1
ATOM 3114 C CA . LYS B 1 180 ? 10.016 13.445 25.281 1 96.75 180 LYS B CA 1
ATOM 3115 C C . LYS B 1 180 ? 9.375 12.672 24.141 1 96.75 180 LYS B C 1
ATOM 3117 O O . LYS B 1 180 ? 8.383 13.125 23.562 1 96.75 180 LYS B O 1
ATOM 3122 N N . GLU B 1 181 ? 9.922 11.539 23.844 1 97 181 GLU B N 1
ATOM 3123 C CA . GLU B 1 181 ? 9.422 10.719 22.75 1 97 181 GLU B CA 1
ATOM 3124 C C . GLU B 1 181 ? 8.023 10.188 23.031 1 97 181 GLU B C 1
ATOM 3126 O O . GLU B 1 181 ? 7.746 9.742 24.156 1 97 181 GLU B O 1
ATOM 3131 N N . GLN B 1 182 ? 7.184 10.281 22.062 1 95.56 182 GLN B N 1
ATOM 3132 C CA . GLN B 1 182 ? 5.836 9.727 22.109 1 95.56 182 GLN B CA 1
ATOM 3133 C C . GLN B 1 182 ? 5.715 8.5 21.219 1 95.56 182 GLN B C 1
ATOM 3135 O O . GLN B 1 182 ? 6.031 8.547 20.031 1 95.56 182 GLN B O 1
ATOM 3140 N N . THR B 1 183 ? 5.281 7.387 21.734 1 90.25 183 THR B N 1
ATOM 3141 C CA . THR B 1 183 ? 5.152 6.18 20.922 1 90.25 183 THR B CA 1
ATOM 3142 C C . THR B 1 183 ? 3.684 5.793 20.766 1 90.25 183 THR B C 1
ATOM 3144 O O . THR B 1 183 ? 3.316 5.102 19.812 1 90.25 183 THR B O 1
ATOM 3147 N N . ASP B 1 184 ? 2.986 6.277 21.719 1 88.88 184 ASP B N 1
ATOM 3148 C CA . ASP B 1 184 ? 1.559 5.977 21.656 1 88.88 184 ASP B CA 1
ATOM 3149 C C . ASP B 1 184 ? 0.828 6.969 20.75 1 88.88 184 ASP B C 1
ATOM 3151 O O . ASP B 1 184 ? 1.307 8.078 20.516 1 88.88 184 ASP B O 1
ATOM 3155 N N . SER B 1 185 ? -0.294 6.559 20.109 1 88.88 185 SER B N 1
ATOM 3156 C CA . SER B 1 185 ? -1.207 7.41 19.344 1 88.88 185 SER B CA 1
ATOM 3157 C C . SER B 1 185 ? -0.526 7.992 18.109 1 88.88 185 SER B C 1
ATOM 3159 O O . SER B 1 185 ? -0.777 9.141 17.734 1 88.88 185 SER B O 1
ATOM 3161 N N . VAL B 1 186 ? 0.561 7.375 17.719 1 92.81 186 VAL B N 1
ATOM 3162 C CA . VAL B 1 186 ? 1.245 7.75 16.484 1 92.81 186 VAL B CA 1
ATOM 3163 C C . VAL B 1 186 ? 0.794 6.84 15.344 1 92.81 186 VAL B C 1
ATOM 3165 O O . VAL B 1 186 ? 0.732 5.617 15.5 1 92.81 186 VAL B O 1
ATOM 3168 N N . GLN B 1 187 ? 0.385 7.48 14.266 1 90.31 187 GLN B N 1
ATOM 3169 C CA . GLN B 1 187 ? 0.002 6.746 13.062 1 90.31 187 GLN B CA 1
ATOM 3170 C C . GLN B 1 187 ? 0.664 7.336 11.82 1 90.31 187 GLN B C 1
ATOM 3172 O O . GLN B 1 187 ? 0.965 8.531 11.781 1 90.31 187 GLN B O 1
ATOM 3177 N N . SER B 1 188 ? 0.979 6.453 10.859 1 88.44 188 SER B N 1
ATOM 3178 C CA . SER B 1 188 ? 1.538 6.914 9.594 1 88.44 188 SER B CA 1
ATOM 3179 C C . SER B 1 188 ? 0.642 6.531 8.422 1 88.44 188 SER B C 1
ATOM 3181 O O . SER B 1 188 ? -0.068 5.523 8.477 1 88.44 188 SER B O 1
ATOM 3183 N N . SER B 1 189 ? 0.637 7.438 7.453 1 87.25 189 SER B N 1
ATOM 3184 C CA . SER B 1 189 ? -0.068 7.105 6.219 1 87.25 189 SER B CA 1
ATOM 3185 C C . SER B 1 189 ? 0.693 6.059 5.414 1 87.25 189 SER B C 1
ATOM 3187 O O . SER B 1 189 ? 1.82 5.699 5.758 1 87.25 189 SER B O 1
ATOM 3189 N N . GLY B 1 190 ? 0.036 5.637 4.438 1 85.19 190 GLY B N 1
ATOM 3190 C CA . GLY B 1 190 ? 0.771 4.82 3.484 1 85.19 190 GLY B CA 1
ATOM 3191 C C . GLY B 1 190 ? 1.779 5.617 2.676 1 85.19 190 GLY B C 1
ATOM 3192 O O . GLY B 1 190 ? 1.697 6.844 2.604 1 85.19 190 GLY B O 1
ATOM 3193 N N . LEU B 1 191 ? 2.742 4.887 2.129 1 87.5 191 LEU B N 1
ATOM 3194 C CA . LEU B 1 191 ? 3.738 5.473 1.238 1 87.5 191 LEU B CA 1
ATOM 3195 C C . LEU B 1 191 ? 3.16 5.691 -0.156 1 87.5 191 LEU B C 1
ATOM 3197 O O . LEU B 1 191 ? 2.434 4.84 -0.672 1 87.5 191 LEU B O 1
ATOM 3201 N N . SER B 1 192 ? 3.375 6.832 -0.628 1 87.38 192 SER B N 1
ATOM 3202 C CA . SER B 1 192 ? 2.977 7.102 -2.008 1 87.38 192 SER B CA 1
ATOM 3203 C C . SER B 1 192 ? 4.184 7.461 -2.869 1 87.38 192 SER B C 1
ATOM 3205 O O . SER B 1 192 ? 5.137 8.078 -2.387 1 87.38 192 SER B O 1
ATOM 3207 N N . LYS B 1 193 ? 4.172 6.977 -4.07 1 81.38 193 LYS B N 1
ATOM 3208 C CA . LYS B 1 193 ? 5.188 7.328 -5.055 1 81.38 193 LYS B CA 1
ATOM 3209 C C . LYS B 1 193 ? 4.641 8.328 -6.074 1 81.38 193 LYS B C 1
ATOM 3211 O O . LYS B 1 193 ? 3.594 8.094 -6.68 1 81.38 193 LYS B O 1
ATOM 3216 N N . GLN B 1 194 ? 5.367 9.453 -6.133 1 80.38 194 GLN B N 1
ATOM 3217 C CA . GLN B 1 194 ? 4.973 10.508 -7.062 1 80.38 194 GLN B CA 1
ATOM 3218 C C . GLN B 1 194 ? 5.445 10.188 -8.477 1 80.38 194 GLN B C 1
ATOM 3220 O O . GLN B 1 194 ? 6.168 9.219 -8.695 1 80.38 194 GLN B O 1
ATOM 3225 N N . SER B 1 195 ? 4.922 10.992 -9.461 1 75.06 195 SER B N 1
ATOM 3226 C CA . SER B 1 195 ? 5.223 10.773 -10.875 1 75.06 195 SER B CA 1
ATOM 3227 C C . SER B 1 195 ? 6.715 10.898 -11.148 1 75.06 195 SER B C 1
ATOM 3229 O O . SER B 1 195 ? 7.23 10.297 -12.094 1 75.06 195 SER B O 1
ATOM 3231 N N . ASP B 1 196 ? 7.449 11.68 -10.367 1 80 196 ASP B N 1
ATOM 3232 C CA . ASP B 1 196 ? 8.883 11.867 -10.547 1 80 196 ASP B CA 1
ATOM 3233 C C . ASP B 1 196 ? 9.68 10.812 -9.789 1 80 196 ASP B C 1
ATOM 3235 O O . ASP B 1 196 ? 10.898 10.93 -9.641 1 80 196 ASP B O 1
ATOM 3239 N N . ASN B 1 197 ? 9.031 9.812 -9.273 1 79.75 197 ASN B N 1
ATOM 3240 C CA . ASN B 1 197 ? 9.609 8.664 -8.586 1 79.75 197 ASN B CA 1
ATOM 3241 C C . ASN B 1 197 ? 10.086 9.023 -7.184 1 79.75 197 ASN B C 1
ATOM 3243 O O . ASN B 1 197 ? 10.891 8.305 -6.594 1 79.75 197 ASN B O 1
ATOM 3247 N N . LEU B 1 198 ? 9.672 10.18 -6.73 1 87.5 198 LEU B N 1
ATOM 3248 C CA . LEU B 1 198 ? 9.938 10.562 -5.348 1 87.5 198 LEU B CA 1
ATOM 3249 C C . LEU B 1 198 ? 8.797 10.125 -4.438 1 87.5 198 LEU B C 1
ATOM 3251 O O . LEU B 1 198 ? 7.684 9.875 -4.906 1 87.5 198 LEU B O 1
ATOM 3255 N N . TYR B 1 199 ? 9.133 10.023 -3.191 1 89.25 199 TYR B N 1
ATOM 3256 C CA . TYR B 1 199 ? 8.156 9.461 -2.264 1 89.25 199 TYR B CA 1
ATOM 3257 C C . TYR B 1 199 ? 7.57 10.539 -1.366 1 89.25 199 TYR B C 1
ATOM 3259 O O . TYR B 1 199 ? 8.18 11.594 -1.171 1 89.25 199 TYR B O 1
ATOM 3267 N N . MET B 1 200 ? 6.359 10.219 -0.896 1 90.56 200 MET B N 1
ATOM 3268 C CA . MET B 1 200 ? 5.66 11.062 0.072 1 90.56 200 MET B CA 1
ATOM 3269 C C . MET B 1 200 ? 5.008 10.211 1.158 1 90.56 200 MET B C 1
ATOM 3271 O O . MET B 1 200 ? 4.5 9.125 0.881 1 90.56 200 MET B O 1
ATOM 3275 N N . GLU B 1 201 ? 5.031 10.742 2.346 1 92 201 GLU B N 1
ATOM 3276 C CA . GLU B 1 201 ? 4.379 10.078 3.471 1 92 201 GLU B CA 1
ATOM 3277 C C . GLU B 1 201 ? 4.059 11.07 4.586 1 92 201 GLU B C 1
ATOM 3279 O O . GLU B 1 201 ? 4.605 12.18 4.617 1 92 201 GLU B O 1
ATOM 3284 N N . SER B 1 202 ? 3.121 10.656 5.461 1 92.69 202 SER B N 1
ATOM 3285 C CA . SER B 1 202 ? 2.77 11.5 6.598 1 92.69 202 SER B CA 1
ATOM 3286 C C . SER B 1 202 ? 2.746 10.695 7.895 1 92.69 202 SER B C 1
ATOM 3288 O O . SER B 1 202 ? 2.51 9.484 7.879 1 92.69 202 SER B O 1
ATOM 3290 N N . SER B 1 203 ? 3.096 11.359 8.93 1 94.25 203 SER B N 1
ATOM 3291 C CA . SER B 1 203 ? 2.967 10.828 10.281 1 94.25 203 SER B CA 1
ATOM 3292 C C . SER B 1 203 ? 2.078 11.719 11.148 1 94.25 203 SER B C 1
ATOM 3294 O O . SER B 1 203 ? 2.137 12.945 11.047 1 94.25 203 SER B O 1
ATOM 3296 N N . TYR B 1 204 ? 1.256 11.102 11.984 1 94.31 204 TYR B N 1
ATOM 3297 C CA . TYR B 1 204 ? 0.255 11.805 12.773 1 94.31 204 TYR B CA 1
ATOM 3298 C C . TYR B 1 204 ? 0.443 11.539 14.258 1 94.31 204 TYR B C 1
ATOM 3300 O O . TYR B 1 204 ? 0.575 10.383 14.68 1 94.31 204 TYR B O 1
ATOM 3308 N N . LEU B 1 205 ? 0.469 12.539 14.984 1 95.81 205 LEU B N 1
ATOM 3309 C CA . LEU B 1 205 ? 0.391 12.445 16.438 1 95.81 205 LEU B CA 1
ATOM 3310 C C . LEU B 1 205 ? -0.973 12.906 16.938 1 95.81 205 LEU B C 1
ATOM 3312 O O . LEU B 1 205 ? -1.309 14.094 16.844 1 95.81 205 LEU B O 1
ATOM 3316 N N . SER B 1 206 ? -1.753 12.023 17.453 1 94.31 206 SER B N 1
ATOM 3317 C CA . SER B 1 206 ? -3.084 12.336 17.969 1 94.31 206 SER B CA 1
ATOM 3318 C C . SER B 1 206 ? -3.043 12.641 19.469 1 94.31 206 SER B C 1
ATOM 3320 O O . SER B 1 206 ? -2.494 11.867 20.25 1 94.31 206 SER B O 1
ATOM 3322 N N . LEU B 1 207 ? -3.625 13.758 19.812 1 95.38 207 LEU B N 1
ATOM 3323 C CA . LEU B 1 207 ? -3.717 14.219 21.188 1 95.38 207 LEU B CA 1
ATOM 3324 C C . LEU B 1 207 ? -5.129 14.688 21.516 1 95.38 207 LEU B C 1
ATOM 3326 O O . LEU B 1 207 ? -5.949 14.867 20.609 1 95.38 207 LEU B O 1
ATOM 3330 N N . THR B 1 208 ? -5.352 14.781 22.828 1 96.06 208 THR B N 1
ATOM 3331 C CA . THR B 1 208 ? -6.508 15.578 23.219 1 96.06 208 THR B CA 1
ATOM 3332 C C . THR B 1 208 ? -6.184 17.062 23.141 1 96.06 208 THR B C 1
ATOM 3334 O O . THR B 1 208 ? -5.012 17.453 23.188 1 96.06 208 THR B O 1
ATOM 3337 N N . ALA B 1 209 ? -7.328 17.891 23.078 1 95.38 209 ALA B N 1
ATOM 3338 C CA . ALA B 1 209 ? -7.121 19.344 23.109 1 95.38 209 ALA B CA 1
ATOM 3339 C C . ALA B 1 209 ? -6.395 19.75 24.391 1 95.38 209 ALA B C 1
ATOM 3341 O O . ALA B 1 209 ? -5.531 20.641 24.359 1 95.38 209 ALA B O 1
ATOM 3342 N N . ASP B 1 210 ? -6.691 19.078 25.438 1 96.62 210 ASP B N 1
ATOM 3343 C CA . ASP B 1 210 ? -6.055 19.375 26.719 1 96.62 210 ASP B CA 1
ATOM 3344 C C . ASP B 1 210 ? -4.559 19.078 26.672 1 96.62 210 ASP B C 1
ATOM 3346 O O . ASP B 1 210 ? -3.746 19.875 27.141 1 96.62 210 ASP B O 1
ATOM 3350 N N . GLN B 1 211 ? -4.227 18.016 26.156 1 95.56 211 GLN B N 1
ATOM 3351 C CA . GLN B 1 211 ? -2.818 17.641 26.031 1 95.56 211 GLN B CA 1
ATOM 3352 C C . GLN B 1 211 ? -2.07 18.641 25.156 1 95.56 211 GLN B C 1
ATOM 3354 O O . GLN B 1 211 ? -0.946 19.031 25.469 1 95.56 211 GLN B O 1
ATOM 3359 N N . TRP B 1 212 ? -2.693 18.969 24.078 1 95.88 212 TRP B N 1
ATOM 3360 C CA . TRP B 1 212 ? -2.121 19.938 23.156 1 95.88 212 TRP B CA 1
ATOM 3361 C C . TRP B 1 212 ? -1.827 21.266 23.859 1 95.88 212 TRP B C 1
ATOM 3363 O O . TRP B 1 212 ? -0.74 21.828 23.719 1 95.88 212 TRP B O 1
ATOM 3373 N N . LEU B 1 213 ? -2.766 21.734 24.672 1 95 213 LEU B N 1
ATOM 3374 C CA . LEU B 1 213 ? -2.656 23.047 25.312 1 95 213 LEU B CA 1
ATOM 3375 C C . LEU B 1 213 ? -1.669 22.984 26.484 1 95 213 LEU B C 1
ATOM 3377 O O . LEU B 1 213 ? -1.14 24.016 26.906 1 95 213 LEU B O 1
ATOM 3381 N N . ARG B 1 214 ? -1.456 21.828 26.969 1 96.19 214 ARG B N 1
ATOM 3382 C CA . ARG B 1 214 ? -0.608 21.656 28.141 1 96.19 214 ARG B CA 1
ATOM 3383 C C . ARG B 1 214 ? 0.869 21.719 27.766 1 96.19 214 ARG B C 1
ATOM 3385 O O . ARG B 1 214 ? 1.718 22.016 28.609 1 96.19 214 ARG B O 1
ATOM 3392 N N . HIS B 1 215 ? 1.181 21.375 26.578 1 96.88 215 HIS B N 1
ATOM 3393 C CA . HIS B 1 215 ? 2.578 21.312 26.156 1 96.88 215 HIS B CA 1
ATOM 3394 C C . HIS B 1 215 ? 2.908 22.406 25.156 1 96.88 215 HIS B C 1
ATOM 3396 O O . HIS B 1 215 ? 2.008 23.078 24.641 1 96.88 215 HIS B O 1
ATOM 3402 N N . GLU B 1 216 ? 4.195 22.609 25.016 1 96.56 216 GLU B N 1
ATOM 3403 C CA . GLU B 1 216 ? 4.594 23.75 24.203 1 96.56 216 GLU B CA 1
ATOM 3404 C C . GLU B 1 216 ? 5.254 23.312 22.906 1 96.56 216 GLU B C 1
ATOM 3406 O O . GLU B 1 216 ? 4.949 23.859 21.828 1 96.56 216 GLU B O 1
ATOM 3411 N N . THR B 1 217 ? 6.18 22.438 23 1 97.19 217 THR B N 1
ATOM 3412 C CA . THR B 1 217 ? 6.961 22.109 21.812 1 97.19 217 THR B CA 1
ATOM 3413 C C . THR B 1 217 ? 6.586 20.719 21.297 1 97.19 217 THR B C 1
ATOM 3415 O O . THR B 1 217 ? 6.477 19.766 22.062 1 97.19 217 THR B O 1
ATOM 3418 N N . TYR B 1 218 ? 6.371 20.641 20.062 1 96.69 218 TYR B N 1
ATOM 3419 C CA . TYR B 1 218 ? 6.117 19.406 19.328 1 96.69 218 TYR B CA 1
ATOM 3420 C C . TYR B 1 218 ? 7.098 19.234 18.172 1 96.69 218 TYR B C 1
ATOM 3422 O O . TYR B 1 218 ? 7.23 20.125 17.328 1 96.69 218 TYR B O 1
ATOM 3430 N N . SER B 1 219 ? 7.793 18.062 18.172 1 97.5 219 SER B N 1
ATOM 3431 C CA . SER B 1 219 ? 8.805 17.844 17.141 1 97.5 219 SER B CA 1
ATOM 3432 C C . SER B 1 219 ? 8.633 16.5 16.469 1 97.5 219 SER B C 1
ATOM 3434 O O . SER B 1 219 ? 8.211 15.523 17.109 1 97.5 219 SER B O 1
ATOM 3436 N N . CYS B 1 220 ? 8.836 16.5 15.211 1 97.25 220 CYS B N 1
ATOM 3437 C CA . CYS B 1 220 ? 8.992 15.227 14.516 1 97.25 220 CYS B CA 1
ATOM 3438 C C . CYS B 1 220 ? 10.422 15.047 14.016 1 97.25 220 CYS B C 1
ATOM 3440 O O . CYS B 1 220 ? 10.961 15.93 13.344 1 97.25 220 CYS B O 1
ATOM 3442 N N . LYS B 1 221 ? 11.047 13.977 14.43 1 97.94 221 LYS B N 1
ATOM 3443 C CA . LYS B 1 221 ? 12.398 13.586 14.047 1 97.94 221 LYS B CA 1
ATOM 3444 C C . LYS B 1 221 ? 12.383 12.531 12.945 1 97.94 221 LYS B C 1
ATOM 3446 O O . LYS B 1 221 ? 11.969 11.391 13.18 1 97.94 221 LYS B O 1
ATOM 3451 N N . VAL B 1 222 ? 12.914 12.93 11.789 1 97.81 222 VAL B N 1
ATOM 3452 C CA . VAL B 1 222 ? 12.883 12.047 10.617 1 97.81 222 VAL B CA 1
ATOM 3453 C C . VAL B 1 222 ? 14.273 11.461 10.375 1 97.81 222 VAL B C 1
ATOM 3455 O O . VAL B 1 222 ? 15.266 12.195 10.344 1 97.81 222 VAL B O 1
ATOM 3458 N N . SER B 1 223 ? 14.328 10.164 10.266 1 97.12 223 SER B N 1
ATOM 3459 C CA . SER B 1 223 ? 15.562 9.469 9.898 1 97.12 223 SER B CA 1
ATOM 3460 C C . SER B 1 223 ? 15.484 8.898 8.492 1 97.12 223 SER B C 1
ATOM 3462 O O . SER B 1 223 ? 14.531 8.188 8.156 1 97.12 223 SER B O 1
ATOM 3464 N N . HIS B 1 224 ? 16.438 9.32 7.691 1 94.38 224 HIS B N 1
ATOM 3465 C CA . HIS B 1 224 ? 16.484 8.859 6.309 1 94.38 224 HIS B CA 1
ATOM 3466 C C . HIS B 1 224 ? 17.922 8.703 5.82 1 94.38 224 HIS B C 1
ATOM 3468 O O . HIS B 1 224 ? 18.656 9.688 5.738 1 94.38 224 HIS B O 1
ATOM 3474 N N . GLN B 1 225 ? 18.312 7.52 5.504 1 88.69 225 GLN B N 1
ATOM 3475 C CA . GLN B 1 225 ? 19.641 7.211 4.957 1 88.69 225 GLN B CA 1
ATOM 3476 C C . GLN B 1 225 ? 20.75 7.77 5.844 1 88.69 225 GLN B C 1
ATOM 3478 O O . GLN B 1 225 ? 21.672 8.406 5.348 1 88.69 225 GLN B O 1
ATOM 3483 N N . GLY B 1 226 ? 20.578 7.574 7.102 1 90.25 226 GLY B N 1
ATOM 3484 C CA . GLY B 1 226 ? 21.609 7.914 8.07 1 90.25 226 GLY B CA 1
ATOM 3485 C C . GLY B 1 226 ? 21.562 9.367 8.492 1 90.25 226 GLY B C 1
ATOM 3486 O O . GLY B 1 226 ? 22.359 9.797 9.336 1 90.25 226 GLY B O 1
ATOM 3487 N N . LYS B 1 227 ? 20.734 10.117 7.926 1 93.94 227 LYS B N 1
ATOM 3488 C CA . LYS B 1 227 ? 20.578 11.523 8.289 1 93.94 227 LYS B CA 1
ATOM 3489 C C . LYS B 1 227 ? 19.312 11.75 9.094 1 93.94 227 LYS B C 1
ATOM 3491 O O . LYS B 1 227 ? 18.328 11.023 8.938 1 93.94 227 LYS B O 1
ATOM 3496 N N . GLU B 1 228 ? 19.406 12.711 9.914 1 96.38 228 GLU B N 1
ATOM 3497 C CA . GLU B 1 228 ? 18.25 13.062 10.742 1 96.38 228 GLU B CA 1
ATOM 3498 C C . GLU B 1 228 ? 17.828 14.508 10.492 1 96.38 228 GLU B C 1
ATOM 3500 O O . GLU B 1 228 ? 18.672 15.398 10.344 1 96.38 228 GLU B O 1
ATOM 3505 N N . ILE B 1 229 ? 16.625 14.711 10.344 1 96.81 229 ILE B N 1
ATOM 3506 C CA . ILE B 1 229 ? 16.016 16.031 10.203 1 96.81 229 ILE B CA 1
ATOM 3507 C C . ILE B 1 229 ? 14.961 16.234 11.289 1 96.81 229 ILE B C 1
ATOM 3509 O O . ILE B 1 229 ? 14.078 15.391 11.469 1 96.81 229 ILE B O 1
ATOM 3513 N N . ILE B 1 230 ? 15.055 17.328 11.984 1 96.31 230 ILE B N 1
ATOM 3514 C CA . ILE B 1 230 ? 14.086 17.594 13.047 1 96.31 230 ILE B CA 1
ATOM 3515 C C . ILE B 1 230 ? 13.32 18.875 12.719 1 96.31 230 ILE B C 1
ATOM 3517 O O . ILE B 1 230 ? 13.914 19.906 12.375 1 96.31 230 ILE B O 1
ATOM 3521 N N . GLN B 1 231 ? 12.062 18.797 12.75 1 95.56 231 GLN B N 1
ATOM 3522 C CA . GLN B 1 231 ? 11.195 19.969 12.656 1 95.56 231 GLN B CA 1
ATOM 3523 C C . GLN B 1 231 ? 10.383 20.156 13.938 1 95.56 231 GLN B C 1
ATOM 3525 O O . GLN B 1 231 ? 9.898 19.172 14.516 1 95.56 231 GLN B O 1
ATOM 3530 N N . THR B 1 232 ? 10.297 21.359 14.328 1 95.06 232 THR B N 1
ATOM 3531 C CA . THR B 1 232 ? 9.641 21.641 15.602 1 95.06 232 THR B CA 1
ATOM 3532 C C . THR B 1 232 ? 8.531 22.672 15.414 1 95.06 232 THR B C 1
ATOM 3534 O O . THR B 1 232 ? 8.688 23.641 14.656 1 95.06 232 THR B O 1
ATOM 3537 N N . LEU B 1 233 ? 7.516 22.438 16.109 1 93.88 233 LEU B N 1
ATOM 3538 C CA . LEU B 1 233 ? 6.371 23.344 16.188 1 93.88 233 LEU B CA 1
ATOM 3539 C C . LEU B 1 233 ? 6.164 23.828 17.625 1 93.88 233 LEU B C 1
ATOM 3541 O O . LEU B 1 233 ? 6.152 23.031 18.562 1 93.88 233 LEU B O 1
ATOM 3545 N N . LYS B 1 234 ? 6.094 25.141 17.766 1 93.88 234 LYS B N 1
ATOM 3546 C CA . LYS B 1 234 ? 5.766 25.734 19.062 1 93.88 234 LYS B CA 1
ATOM 3547 C C . LYS B 1 234 ? 4.297 26.141 19.109 1 93.88 234 LYS B C 1
ATOM 3549 O O . LYS B 1 234 ? 3.828 26.906 18.281 1 93.88 234 LYS B O 1
ATOM 3554 N N . ARG B 1 235 ? 3.646 25.641 20.062 1 92.31 235 ARG B N 1
ATOM 3555 C CA . ARG B 1 235 ? 2.219 25.906 20.188 1 92.31 235 ARG B CA 1
ATOM 3556 C C . ARG B 1 235 ? 1.945 27.406 20.281 1 92.31 235 ARG B C 1
ATOM 3558 O O . ARG B 1 235 ? 0.987 27.906 19.672 1 92.31 235 ARG B O 1
ATOM 3565 N N . SER B 1 236 ? 2.732 28.156 20.969 1 87.88 236 SER B N 1
ATOM 3566 C CA . SER B 1 236 ? 2.547 29.594 21.203 1 87.88 236 SER B CA 1
ATOM 3567 C C . SER B 1 236 ? 2.666 30.375 19.906 1 87.88 236 SER B C 1
ATOM 3569 O O . SER B 1 236 ? 2.219 31.531 19.828 1 87.88 236 SER B O 1
ATOM 3571 N N . GLU B 1 237 ? 3.252 29.703 18.953 1 79.12 237 GLU B N 1
ATOM 3572 C CA . GLU B 1 237 ? 3.422 30.391 17.688 1 79.12 237 GLU B CA 1
ATOM 3573 C C . GLU B 1 237 ? 2.238 30.141 16.75 1 79.12 237 GLU B C 1
ATOM 3575 O O . GLU B 1 237 ? 2.143 30.75 15.68 1 79.12 237 GLU B O 1
ATOM 3580 N N . CYS B 1 238 ? 1.502 29.141 17.125 1 72.06 238 CYS B N 1
ATOM 3581 C CA . CYS B 1 238 ? 0.348 28.797 16.297 1 72.06 238 CYS B CA 1
ATOM 3582 C C . CYS B 1 238 ? -0.883 29.578 16.734 1 72.06 238 CYS B C 1
ATOM 3584 O O . CYS B 1 238 ? -1.921 29.531 16.078 1 72.06 238 CYS B O 1
ATOM 3586 N N . VAL B 1 239 ? -0.857 30.344 17.891 1 56.34 239 VAL B N 1
ATOM 3587 C CA . VAL B 1 239 ? -1.973 31.094 18.438 1 56.34 239 VAL B CA 1
ATOM 3588 C C . VAL B 1 239 ? -1.982 32.5 17.844 1 56.34 239 VAL B C 1
ATOM 3590 O O . VAL B 1 239 ? -0.924 33.094 17.578 1 56.34 239 VAL B O 1
#

Foldseek 3Di:
DDPPPPPPPPPPPPPPPVVPWAKEWDAEDEDEAQAKDKTKIAIPVFFADLQFWKWKWWDAVPDDIDTQWTGDDDPSDIDGDPVHDPQWDWDRDPRIIMIMGGRDDQVSFGWMWIWTHPPPDIHIYPTYGYFHFYDDWDFWDKDKDWFDPVQLVVQKTKIKIKTWFGDDDDKDKWKDFVRHTDDPQKDKDDWDADPVRIIIIMIMHIDTSVVLVVTFKMKMWMDDPNDIDIDMDGPVVVD/DDPPPPPPPPPPPPPPPVVPWAKEWDAEDEDEAQAKDKTKIAIPVFFADLQFWKWKWWDAVPDDIDTQWTGDDDPSDIDGDPVHDPQWDWDRDPRIIMIMGGRDDQVRFGWMWIWTHPPPDIHIYPTYGYFHFYPDWDFWDKDKDWFDPVQLVVQKTKIKIKTWFGDDDDKDKWKDFVRHTDDPQKDKDDWDADPVRIIIIMIMHIDTSVVLVVTFKMKMWMDDPNDIDIDMDGPVVVD

Solvent-accessible surface area (backbone atoms only — not comparable to full-atom values): 26175 Å² total; per-residue (Å²): 135,84,80,76,79,78,77,76,78,78,75,76,75,72,70,74,66,76,74,73,78,42,44,44,44,55,62,65,52,75,38,46,66,58,32,66,49,74,49,52,34,38,38,76,82,48,67,40,51,59,86,21,35,52,28,34,32,40,32,38,92,97,51,61,60,38,63,46,33,34,34,55,72,94,69,56,39,65,43,62,38,88,86,37,62,85,48,53,47,66,47,76,56,96,36,18,40,32,42,36,36,43,58,34,45,68,83,66,35,29,33,39,29,42,33,34,38,72,89,81,44,70,41,52,21,72,28,25,37,37,42,43,46,66,76,71,77,31,70,59,49,74,47,58,29,65,50,35,70,71,43,37,74,71,51,28,30,45,36,39,37,39,36,33,61,15,31,69,85,78,68,44,80,45,38,25,51,70,82,38,76,52,75,72,60,58,48,58,43,19,74,23,76,45,96,87,68,25,30,31,35,39,37,36,42,60,40,40,31,65,56,54,71,72,49,50,40,41,30,43,38,34,39,46,93,89,40,74,48,76,44,76,45,49,49,79,73,74,105,135,83,80,76,79,77,78,76,77,78,76,75,76,72,70,74,66,74,74,72,78,43,42,44,44,56,63,65,52,75,39,46,64,58,32,67,50,73,47,51,36,38,39,76,83,49,66,41,51,60,84,21,34,51,30,35,33,41,32,38,92,95,51,62,58,39,64,45,33,33,34,55,73,96,67,57,39,66,42,64,37,89,87,40,61,83,48,53,48,65,47,76,56,95,34,17,40,33,42,35,36,43,58,35,44,69,82,66,35,29,34,39,30,44,32,34,38,71,89,80,43,68,42,52,21,73,28,25,38,38,42,41,46,64,76,71,74,32,70,60,50,74,46,57,29,66,49,35,68,70,44,36,73,71,53,28,27,46,37,39,37,38,36,32,63,16,32,68,84,77,69,44,79,44,39,25,50,71,83,38,77,52,77,71,60,57,47,57,42,19,73,24,74,46,96,87,69,26,29,32,35,41,38,36,42,60,41,40,30,64,58,54,71,72,47,50,40,40,32,43,39,34,40,46,94,92,39,75,49,74,45,75,45,50,49,79,73,75,106

InterPro domains:
  IPR003006 Immunoglobulin/major histocompatibility complex, conserved site [PS00290] (218-224)
  IPR003597 Immunoglobulin C1-set [PF07654] (142-226)
  IPR003597 Immunoglobulin C1-set [SM00407] (156-230)
  IPR003599 Immunoglobulin domain subtype [SM00409] (26-133)
  IPR007110 Immunoglobulin-like domain [PS50835] (20-114)
  IPR007110 Immunoglobulin-like domain [PS50835] (140-236)
  IPR013106 Immunoglobulin V-set domain [PF07686] (25-132)
  IPR013106 Immunoglobulin V-set domain [SM00406] (36-116)
  IPR013783 Immunoglobulin-like fold [G3DSA:2.60.40.10] (20-140)
  IPR013783 Immunoglobulin-like fold [G3DSA:2.60.40.10] (141-239)
  IPR036179 Immunoglobulin-like domain superfamily [SSF48726] (21-132)
  IPR036179 Immunoglobulin-like domain superfamily [SSF48726] (106-228)
  IPR050380 Immune Recognition and Response Modulators [PTHR23411] (131-229)

Secondary structure (DSSP, 8-state):
----------------------EEE-SEEEE-TT--EEEEEEETTB---GGG--EEEEE-TTS--EEEEEEETTTTEEE--TTS-TTEEEEEETTEEEEEE-S--GGG-EEEEEEEE-SS-EEE---EEEEE--SS-BPPEEEEEPPPHHHHHTTEEEEEEEEEEEBSS--EEEEEETTEEE-TTEEEPBPEE-TTS-EEEEEEEEEEHHHHHH--EEEEEEEETTEEEEEEEEGGGT-/----------------------EEE-SEEEE-TT--EEEEEEETTB---GGG--EEEEE-TTS--EEEEEEETTTTEEE--TTS-TTEEEEEETTEEEEEE-S--GGG-EEEEEEEE-SS-EEE---EEEEE--SS-BPPEEEEEPPPHHHHHTTEEEEEEEEEEEBSS--EEEEEETTEEE-TTEEEPBPEE-TTS-EEEEEEEEEEHHHHHH--EEEEEEEETTEEEEEEEEHHHH-

Radius of gyration: 27.48 Å; Cα contacts (8 Å, |Δi|>4): 1131; chains: 2; bounding box: 48×90×125 Å

pLDDT: mean 86.63, std 15.51, range [29.7, 98.19]